Protein AF-A0A7R9H2X3-F1 (afdb_monomer_lite)

Structure (mmCIF, N/CA/C/O backbone):
data_AF-A0A7R9H2X3-F1
#
_entry.id   AF-A0A7R9H2X3-F1
#
loop_
_atom_site.group_PDB
_atom_site.id
_atom_site.type_symbol
_atom_site.label_atom_id
_atom_site.label_alt_id
_atom_site.label_comp_id
_atom_site.label_asym_id
_atom_site.label_entity_id
_atom_site.label_seq_id
_atom_site.pdbx_PDB_ins_code
_atom_site.Cartn_x
_atom_site.Cartn_y
_atom_site.Cartn_z
_atom_site.occupancy
_atom_site.B_iso_or_equiv
_atom_site.auth_seq_id
_atom_site.auth_comp_id
_atom_site.auth_asym_id
_atom_site.auth_atom_id
_atom_site.pdbx_PDB_model_num
ATOM 1 N N . MET A 1 1 ? 39.239 -60.071 -27.244 1.00 38.41 1 MET A N 1
ATOM 2 C CA . MET A 1 1 ? 38.386 -59.572 -26.144 1.00 38.41 1 MET A CA 1
ATOM 3 C C . MET A 1 1 ? 38.189 -58.058 -26.310 1.00 38.41 1 MET A C 1
ATOM 5 O O . MET A 1 1 ? 38.715 -57.279 -25.536 1.00 38.41 1 MET A O 1
ATOM 9 N N . PHE A 1 2 ? 37.482 -57.627 -27.362 1.00 33.75 2 PHE A N 1
ATOM 10 C CA . PHE A 1 2 ? 37.125 -56.217 -27.580 1.00 33.75 2 PHE A CA 1
ATOM 11 C C . PHE A 1 2 ? 35.650 -56.048 -27.208 1.00 33.75 2 PHE A C 1
ATOM 13 O O . PHE A 1 2 ? 34.769 -56.356 -28.008 1.00 33.75 2 PHE A O 1
ATOM 20 N N . ARG A 1 3 ? 35.361 -55.607 -25.979 1.00 33.88 3 ARG A N 1
ATOM 21 C CA . ARG A 1 3 ? 34.022 -55.107 -25.641 1.00 33.88 3 ARG A CA 1
ATOM 22 C C . ARG A 1 3 ? 33.906 -53.695 -26.213 1.00 33.88 3 ARG A C 1
ATOM 24 O O . ARG A 1 3 ? 34.457 -52.755 -25.651 1.00 33.88 3 ARG A O 1
ATOM 31 N N . ARG A 1 4 ? 33.202 -53.550 -27.341 1.00 38.19 4 ARG A N 1
ATOM 32 C CA . ARG A 1 4 ? 32.637 -52.259 -27.753 1.00 38.19 4 ARG A CA 1
ATOM 33 C C . ARG A 1 4 ? 31.629 -51.849 -26.681 1.00 38.19 4 ARG A C 1
ATOM 35 O O . ARG A 1 4 ? 30.617 -52.521 -26.511 1.00 38.19 4 ARG A O 1
ATOM 42 N N . SER A 1 5 ? 31.936 -50.781 -25.951 1.00 42.75 5 SER A N 1
ATOM 43 C CA . SER A 1 5 ? 30.965 -50.093 -25.106 1.00 42.75 5 SER A CA 1
ATOM 44 C C . SER A 1 5 ? 29.944 -49.428 -26.027 1.00 42.75 5 SER A C 1
ATOM 46 O O . SER A 1 5 ? 30.249 -48.443 -26.697 1.00 42.75 5 SER A O 1
ATOM 48 N N . THR A 1 6 ? 28.763 -50.024 -26.153 1.00 42.91 6 THR A N 1
ATOM 49 C CA . THR A 1 6 ? 27.615 -49.409 -26.818 1.00 42.91 6 THR A CA 1
ATOM 50 C C . THR A 1 6 ? 26.963 -48.465 -25.815 1.00 42.91 6 THR A C 1
ATOM 52 O O . THR A 1 6 ? 26.127 -48.899 -25.023 1.00 42.91 6 THR A O 1
ATOM 55 N N . ALA A 1 7 ? 27.365 -47.191 -25.815 1.00 47.94 7 ALA A N 1
ATOM 56 C CA . ALA A 1 7 ? 26.551 -46.146 -25.201 1.00 47.94 7 ALA A CA 1
ATOM 57 C C . ALA A 1 7 ? 25.166 -46.200 -25.861 1.00 47.94 7 ALA A C 1
ATOM 59 O O . ALA A 1 7 ? 25.064 -46.195 -27.092 1.00 47.94 7 ALA A O 1
ATOM 60 N N . SER A 1 8 ? 24.118 -46.367 -25.056 1.00 48.06 8 SER A N 1
ATOM 61 C CA . SER A 1 8 ? 22.762 -46.534 -25.564 1.00 48.06 8 SER A CA 1
ATOM 62 C C . SER A 1 8 ? 22.335 -45.259 -26.307 1.00 48.06 8 SER A C 1
ATOM 64 O O . SER A 1 8 ? 22.647 -44.143 -25.889 1.00 48.06 8 SER A O 1
ATOM 66 N N . SER A 1 9 ? 21.632 -45.397 -27.436 1.00 51.84 9 SER A N 1
ATOM 67 C CA . SER A 1 9 ? 21.166 -44.245 -28.229 1.00 51.84 9 SER A CA 1
ATOM 68 C C . SER A 1 9 ? 20.249 -43.305 -27.431 1.00 51.84 9 SER A C 1
ATOM 70 O O . SER A 1 9 ? 20.112 -42.139 -27.792 1.00 51.84 9 SER A O 1
ATOM 72 N N . SER A 1 10 ? 19.635 -43.796 -26.350 1.00 49.88 10 SER A N 1
ATOM 73 C CA . SER A 1 10 ? 18.878 -43.002 -25.383 1.00 49.88 10 SER A CA 1
ATOM 74 C C . SER A 1 10 ? 19.779 -42.064 -24.579 1.00 49.88 10 SER A C 1
ATOM 76 O O . SER A 1 10 ? 19.492 -40.873 -24.543 1.00 49.88 10 SER A O 1
ATOM 78 N N . ASP A 1 11 ? 20.898 -42.538 -24.023 1.00 44.28 11 ASP A N 1
ATOM 79 C CA . ASP A 1 11 ? 21.790 -41.724 -23.172 1.00 44.28 11 ASP A CA 1
ATOM 80 C C . ASP A 1 11 ? 22.452 -40.574 -23.950 1.00 44.28 11 ASP A C 1
ATOM 82 O O . ASP A 1 11 ? 22.591 -39.458 -23.450 1.00 44.28 11 ASP A O 1
ATOM 86 N N . MET A 1 12 ? 22.793 -40.818 -25.219 1.00 48.12 12 MET A N 1
ATOM 87 C CA . MET A 1 12 ? 23.303 -39.786 -26.130 1.00 48.12 12 MET A CA 1
ATOM 88 C C . MET A 1 12 ? 22.240 -38.733 -26.475 1.00 48.12 12 MET A C 1
ATOM 90 O O . MET A 1 12 ? 22.562 -37.550 -26.564 1.00 48.12 12 MET A O 1
ATOM 94 N N . ASN A 1 13 ? 20.973 -39.133 -26.626 1.00 49.12 13 ASN A N 1
ATOM 95 C CA . ASN A 1 13 ? 19.867 -38.207 -26.884 1.00 49.12 13 ASN A CA 1
ATOM 96 C C . ASN A 1 13 ? 19.500 -37.374 -25.644 1.00 49.12 13 ASN A C 1
ATOM 98 O O . ASN A 1 13 ? 19.186 -36.193 -25.787 1.00 49.12 13 ASN A O 1
ATOM 102 N N . TYR A 1 14 ? 19.592 -37.942 -24.435 1.00 48.00 14 TYR A N 1
ATOM 103 C CA . TYR A 1 14 ? 19.447 -37.185 -23.186 1.00 48.00 14 TYR A CA 1
ATOM 104 C C . TYR A 1 14 ? 20.560 -36.138 -23.038 1.00 48.00 14 TYR A C 1
ATOM 106 O O . TYR A 1 14 ? 20.264 -34.966 -22.815 1.00 48.00 14 TYR A O 1
ATOM 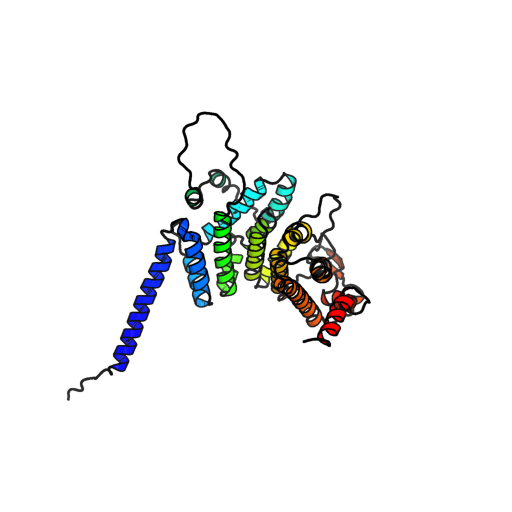114 N N . SER A 1 15 ? 21.818 -36.516 -23.283 1.00 57.81 15 SER A N 1
ATOM 115 C CA . SER A 1 15 ? 22.961 -35.595 -23.212 1.00 57.81 15 SER A CA 1
ATOM 116 C C . SER A 1 15 ? 22.921 -34.497 -24.288 1.00 57.81 15 SER A C 1
ATOM 118 O O . SER A 1 15 ? 23.205 -33.335 -24.003 1.00 57.81 15 SER A O 1
ATOM 120 N N . LEU A 1 16 ? 22.510 -34.815 -25.522 1.00 57.81 16 LEU A N 1
ATOM 121 C CA . LEU A 1 16 ? 22.345 -33.816 -26.586 1.00 57.81 16 LEU A CA 1
ATOM 122 C C . LEU A 1 16 ? 21.212 -32.830 -26.292 1.00 57.81 16 LEU A C 1
ATOM 124 O O . LEU A 1 16 ? 21.373 -31.635 -26.551 1.00 57.81 16 LEU A O 1
ATOM 128 N N . ASN A 1 17 ? 20.099 -33.302 -25.725 1.00 58.22 17 ASN A N 1
ATOM 129 C CA . ASN A 1 17 ? 19.012 -32.432 -25.286 1.00 58.22 17 ASN A CA 1
ATOM 130 C C . ASN A 1 17 ? 19.457 -31.517 -24.143 1.00 58.22 17 ASN A C 1
ATOM 132 O O . ASN A 1 17 ? 19.181 -30.323 -24.201 1.00 58.22 17 ASN A O 1
ATOM 136 N N . GLU A 1 18 ? 20.203 -32.016 -23.156 1.00 60.91 18 GLU A N 1
ATOM 137 C CA . GLU A 1 18 ? 20.775 -31.176 -22.096 1.00 60.91 18 GLU A CA 1
ATOM 138 C C . GLU A 1 18 ? 21.735 -30.117 -22.654 1.00 60.91 18 GLU A C 1
ATOM 140 O O . GLU A 1 18 ? 21.635 -28.941 -22.306 1.00 60.91 18 GLU A O 1
ATOM 145 N N . VAL A 1 19 ? 22.621 -30.489 -23.583 1.00 64.19 19 VAL A N 1
ATOM 146 C CA . VAL A 1 19 ? 23.554 -29.549 -24.226 1.00 64.19 19 VAL A CA 1
ATOM 147 C C . VAL A 1 19 ? 22.817 -28.510 -25.078 1.00 64.19 19 VAL A C 1
ATOM 149 O O . VAL A 1 19 ? 23.203 -27.339 -25.089 1.00 64.19 19 VAL A O 1
ATOM 152 N N . PHE A 1 20 ? 21.757 -28.900 -25.789 1.00 64.00 20 PHE A N 1
ATOM 153 C CA . PHE A 1 20 ? 20.934 -27.971 -26.566 1.00 64.00 20 PHE A CA 1
ATOM 154 C C . PHE A 1 20 ? 20.164 -27.007 -25.657 1.00 64.00 20 PHE A C 1
ATOM 156 O O . PHE A 1 20 ? 20.178 -25.802 -25.904 1.00 64.00 20 PHE A O 1
ATOM 163 N N . GLN A 1 21 ? 19.576 -27.512 -24.569 1.00 59.53 21 GLN A N 1
ATOM 164 C CA . GLN A 1 21 ? 18.906 -26.700 -23.551 1.00 59.53 21 GLN A CA 1
ATOM 165 C C . GLN A 1 21 ? 19.874 -25.707 -22.900 1.00 59.53 21 GLN A C 1
ATOM 167 O O . GLN A 1 21 ? 19.568 -24.523 -22.790 1.00 59.53 21 GLN A O 1
ATOM 172 N N . LEU A 1 22 ? 21.091 -26.139 -22.560 1.00 66.94 22 LEU A N 1
ATOM 173 C CA . LEU A 1 22 ? 22.140 -25.261 -22.037 1.00 66.94 22 LEU A CA 1
ATOM 174 C C . LEU A 1 22 ? 22.525 -24.163 -23.039 1.00 66.94 22 LEU A C 1
ATOM 176 O O . LEU A 1 22 ? 22.619 -22.994 -22.666 1.00 66.94 22 LEU A O 1
ATOM 180 N N . LYS A 1 23 ? 22.708 -24.504 -24.322 1.00 67.50 23 LYS A N 1
ATOM 181 C CA . LYS A 1 23 ? 23.017 -23.517 -25.370 1.00 67.50 23 LYS A CA 1
ATOM 182 C C . LYS A 1 23 ? 21.875 -22.522 -25.573 1.00 67.50 23 LYS A C 1
ATOM 184 O O . LYS A 1 23 ? 22.141 -21.327 -25.682 1.00 67.50 23 LYS A O 1
ATOM 189 N N . LEU A 1 24 ? 20.628 -22.989 -25.587 1.00 69.12 24 LEU A N 1
ATOM 190 C CA . LEU A 1 24 ? 19.448 -22.137 -25.721 1.00 69.12 24 LEU A CA 1
ATOM 191 C C . LEU A 1 24 ? 19.313 -21.185 -24.525 1.00 69.12 24 LEU A C 1
ATOM 193 O O . LEU A 1 24 ? 19.119 -19.990 -24.726 1.00 69.12 24 LEU A O 1
ATOM 197 N N . ASN A 1 25 ? 19.523 -21.679 -23.303 1.00 72.94 25 ASN A N 1
ATOM 198 C CA . ASN A 1 25 ? 19.504 -20.867 -22.084 1.00 72.94 25 ASN A CA 1
ATOM 199 C C . ASN A 1 25 ? 20.564 -19.759 -22.114 1.00 72.94 25 ASN A C 1
ATOM 201 O O . ASN A 1 25 ? 20.275 -18.615 -21.768 1.00 72.94 25 ASN A O 1
ATOM 205 N N . VAL A 1 26 ? 21.777 -20.061 -22.591 1.00 75.94 26 VAL A N 1
ATOM 206 C CA . VAL A 1 26 ? 22.847 -19.061 -22.742 1.00 75.94 26 VAL A CA 1
ATOM 207 C C . VAL A 1 26 ? 22.497 -18.017 -23.807 1.00 75.94 26 VAL A C 1
ATOM 209 O O . VAL A 1 26 ? 22.773 -16.834 -23.612 1.00 75.94 26 VAL A O 1
ATOM 212 N N . VAL A 1 27 ? 21.891 -18.423 -24.926 1.00 78.31 27 VAL A N 1
ATOM 213 C CA . VAL A 1 27 ? 21.468 -17.495 -25.990 1.00 78.31 27 VAL A CA 1
ATOM 214 C C . VAL A 1 27 ? 20.327 -16.595 -25.517 1.00 78.31 27 VAL A C 1
ATOM 216 O O . VAL A 1 27 ? 20.389 -15.388 -25.733 1.00 78.31 27 VAL A O 1
ATOM 219 N N . LEU A 1 28 ? 19.327 -17.148 -24.826 1.00 78.44 28 LEU A N 1
ATOM 220 C CA . LEU A 1 28 ? 18.211 -16.386 -24.261 1.00 78.44 28 LEU A CA 1
ATOM 221 C C . LEU A 1 28 ? 18.688 -15.400 -23.191 1.00 78.44 28 LEU A C 1
ATOM 223 O O . LEU A 1 28 ? 18.306 -14.233 -23.221 1.00 78.44 28 LEU A O 1
ATOM 227 N N . PHE A 1 29 ? 19.578 -15.831 -22.296 1.00 78.19 29 PHE A N 1
ATOM 228 C CA . PHE A 1 29 ? 20.176 -14.951 -21.294 1.00 78.19 29 PHE A CA 1
ATOM 229 C C . PHE A 1 29 ? 20.947 -13.794 -21.944 1.00 78.19 29 PHE A C 1
ATOM 231 O O . PHE A 1 29 ? 20.771 -12.635 -21.567 1.00 78.19 29 PHE A O 1
ATOM 238 N N . LYS A 1 30 ? 21.758 -14.090 -22.970 1.00 78.75 30 LYS A N 1
ATOM 239 C CA . LYS A 1 30 ? 22.460 -13.059 -23.748 1.00 78.75 30 LYS A CA 1
ATOM 240 C C . LYS A 1 30 ? 21.489 -12.113 -24.442 1.00 78.75 30 LYS A C 1
ATOM 242 O O . LYS A 1 30 ? 21.723 -10.915 -24.405 1.00 78.75 30 LYS A O 1
ATOM 247 N N . PHE A 1 31 ? 20.408 -12.623 -25.030 1.00 83.50 31 PHE A N 1
ATOM 248 C CA . PHE A 1 31 ? 19.390 -11.792 -25.669 1.00 83.50 31 PHE A CA 1
ATOM 249 C C . PHE A 1 31 ? 18.764 -10.806 -24.679 1.00 83.50 31 PHE A C 1
ATOM 251 O O . PHE A 1 31 ? 18.744 -9.613 -24.961 1.00 83.50 31 PHE A O 1
ATOM 258 N N . VAL A 1 32 ? 18.315 -11.277 -23.508 1.00 81.75 32 VAL A N 1
ATOM 259 C CA . VAL A 1 32 ? 17.708 -10.408 -22.485 1.00 81.75 32 VAL A CA 1
ATOM 260 C C . VAL A 1 32 ? 18.702 -9.341 -22.024 1.00 81.75 32 VAL A C 1
ATOM 262 O O . VAL A 1 32 ? 18.362 -8.161 -22.003 1.00 81.75 32 VAL A O 1
ATOM 265 N N . ARG A 1 33 ? 19.950 -9.728 -21.736 1.00 79.31 33 ARG A N 1
ATOM 266 C CA . ARG A 1 33 ? 20.993 -8.788 -21.310 1.00 79.31 33 ARG A CA 1
ATOM 267 C C . ARG A 1 33 ? 21.339 -7.760 -22.394 1.00 79.31 33 ARG A C 1
ATOM 269 O O . ARG A 1 33 ? 21.332 -6.566 -22.118 1.00 79.31 33 ARG A O 1
ATOM 276 N N . MET A 1 34 ? 21.585 -8.202 -23.628 1.00 76.62 34 MET A N 1
ATOM 277 C CA . MET A 1 34 ? 21.930 -7.319 -24.752 1.00 76.62 34 MET A CA 1
ATOM 278 C C . MET A 1 34 ? 20.778 -6.378 -25.123 1.00 76.62 34 MET A C 1
ATOM 280 O O . MET A 1 34 ? 21.018 -5.220 -25.459 1.00 76.62 34 MET A O 1
ATOM 284 N N . ALA A 1 35 ? 19.529 -6.845 -25.030 1.00 76.19 35 ALA A N 1
ATOM 285 C CA . ALA A 1 35 ? 18.354 -6.004 -25.245 1.00 76.19 35 ALA A CA 1
ATOM 286 C C . ALA A 1 35 ? 18.254 -4.874 -24.205 1.00 76.19 35 ALA A C 1
ATOM 288 O O . ALA A 1 35 ? 17.795 -3.785 -24.540 1.00 76.19 35 ALA A O 1
ATOM 289 N N . GLY A 1 36 ? 18.716 -5.104 -22.970 1.00 71.75 36 GLY A N 1
ATOM 290 C CA . GLY A 1 36 ? 18.810 -4.071 -21.935 1.00 71.75 36 GLY A CA 1
ATOM 291 C C . GLY A 1 36 ? 19.969 -3.084 -22.132 1.00 71.75 36 GLY A C 1
ATOM 292 O O . GLY A 1 36 ? 19.865 -1.937 -21.703 1.00 71.75 36 GLY A O 1
ATOM 293 N N . GLU A 1 37 ? 21.060 -3.497 -22.785 1.00 70.75 37 GLU A N 1
ATOM 294 C CA . GLU A 1 37 ? 22.240 -2.652 -23.029 1.00 70.75 37 GLU A CA 1
ATOM 295 C C . GLU A 1 37 ? 22.020 -1.630 -24.156 1.00 70.75 37 GLU A C 1
ATOM 297 O O . GLU A 1 37 ? 22.533 -0.519 -24.072 1.00 70.75 37 GLU A O 1
ATOM 302 N N . MET A 1 38 ? 21.237 -1.952 -25.189 1.00 67.56 38 MET A N 1
ATOM 303 C CA . MET A 1 38 ? 20.916 -1.031 -26.290 1.00 67.56 38 MET A CA 1
ATOM 304 C C . MET A 1 38 ? 19.407 -0.911 -26.467 1.00 67.56 38 MET A C 1
ATOM 306 O O . MET A 1 38 ? 18.847 -1.429 -27.430 1.00 67.56 38 MET A O 1
ATOM 310 N N . LEU A 1 39 ? 18.751 -0.246 -25.514 1.00 72.31 39 LEU A N 1
ATOM 311 C CA . LEU A 1 39 ? 17.297 -0.150 -25.449 1.00 72.31 39 LEU A CA 1
ATOM 312 C C . LEU A 1 39 ? 16.798 1.188 -26.026 1.00 72.31 39 LEU A C 1
ATOM 314 O O . LEU A 1 39 ? 16.957 2.227 -25.382 1.00 72.31 39 LEU A O 1
ATOM 318 N N . PRO A 1 40 ? 16.165 1.198 -27.216 1.00 75.06 40 PRO A N 1
ATOM 319 C CA . PRO A 1 40 ? 15.463 2.370 -27.706 1.00 75.06 40 PRO A CA 1
ATOM 320 C C . PRO A 1 40 ? 14.331 2.773 -26.752 1.00 75.06 40 PRO A C 1
ATOM 322 O O . PRO A 1 40 ? 13.703 1.903 -26.137 1.00 75.06 40 PRO A O 1
ATOM 325 N N . PRO A 1 41 ? 13.962 4.059 -26.695 1.00 71.00 41 PRO A N 1
ATOM 326 C CA . PRO A 1 41 ? 12.983 4.559 -25.722 1.00 71.00 41 PRO A CA 1
ATOM 327 C C . PRO A 1 41 ? 11.587 3.965 -25.951 1.00 71.00 41 PRO A C 1
ATOM 329 O O . PRO A 1 41 ? 10.819 3.735 -25.018 1.00 71.00 41 PRO A O 1
ATOM 332 N N . THR A 1 42 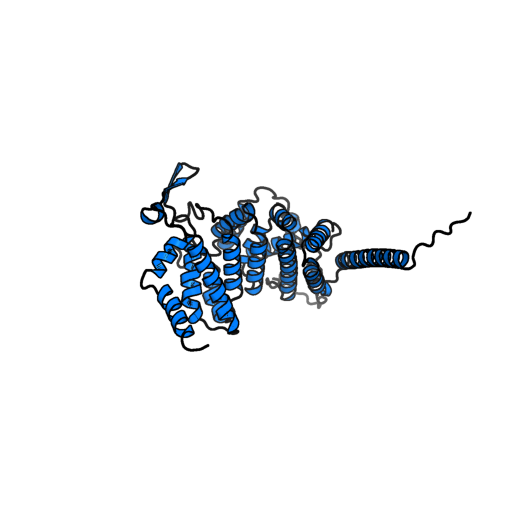? 11.281 3.637 -27.207 1.00 78.50 42 THR A N 1
ATOM 333 C CA . THR A 1 42 ? 10.046 2.966 -27.630 1.00 78.50 42 THR A CA 1
ATOM 334 C C . THR A 1 42 ? 9.940 1.521 -27.140 1.00 78.50 42 THR A C 1
ATOM 336 O O . THR A 1 42 ? 8.831 1.009 -26.990 1.00 78.50 42 THR A O 1
ATOM 339 N N . LEU A 1 43 ? 11.069 0.859 -26.868 1.00 84.62 43 LEU A N 1
ATOM 340 C CA . LEU A 1 43 ? 11.119 -0.530 -26.406 1.00 84.62 43 LEU A CA 1
ATOM 341 C C . LEU A 1 43 ? 11.237 -0.652 -24.887 1.00 84.62 43 LEU A C 1
ATOM 343 O O . LEU A 1 43 ? 11.107 -1.759 -24.369 1.00 84.62 43 LEU A O 1
ATOM 347 N N . PHE A 1 44 ? 11.395 0.458 -24.163 1.00 83.81 44 PHE A N 1
ATOM 348 C CA . PHE A 1 44 ? 11.567 0.438 -22.713 1.00 83.81 44 PHE A CA 1
ATOM 349 C C . PHE A 1 44 ? 10.409 -0.232 -21.969 1.00 83.81 44 PHE A C 1
ATOM 351 O O . PHE A 1 44 ? 10.604 -1.207 -21.243 1.00 83.81 44 PHE A O 1
ATOM 358 N N . VAL A 1 45 ? 9.184 0.255 -22.180 1.00 86.56 45 VAL A N 1
ATOM 359 C CA . VAL A 1 45 ? 7.992 -0.290 -21.515 1.00 86.56 45 VAL A CA 1
ATOM 360 C C . VAL A 1 45 ? 7.759 -1.763 -21.898 1.00 86.56 45 VAL A C 1
ATOM 362 O O . VAL A 1 45 ? 7.560 -2.573 -20.988 1.00 86.56 45 VAL A O 1
ATOM 365 N N . PRO A 1 46 ? 7.807 -2.162 -23.188 1.00 88.50 46 PRO A N 1
ATOM 366 C CA . PRO A 1 46 ? 7.741 -3.573 -23.574 1.00 88.50 46 PRO A CA 1
ATOM 367 C C . PRO A 1 46 ? 8.817 -4.448 -22.921 1.00 88.50 46 PRO A C 1
ATOM 369 O O . PRO A 1 46 ? 8.499 -5.529 -22.427 1.00 88.50 46 PRO A O 1
ATOM 372 N N . TYR A 1 47 ? 10.065 -3.976 -22.869 1.00 89.50 47 TYR A N 1
ATOM 373 C CA . TYR A 1 47 ? 11.178 -4.710 -22.270 1.00 89.50 47 TYR A CA 1
ATOM 374 C C . TYR A 1 47 ? 10.969 -4.936 -20.770 1.00 89.50 47 TYR A C 1
ATOM 376 O O . TYR A 1 47 ? 11.113 -6.060 -20.293 1.00 89.50 47 TYR A O 1
ATOM 384 N N . LEU A 1 48 ? 10.548 -3.913 -20.021 1.00 89.56 48 LEU A N 1
ATOM 385 C CA . LEU A 1 48 ? 10.260 -4.065 -18.593 1.00 89.56 48 LEU A CA 1
ATOM 386 C C . LEU A 1 48 ? 9.047 -4.958 -18.325 1.00 89.56 48 LEU A C 1
ATOM 388 O O . LEU A 1 48 ? 9.064 -5.745 -17.382 1.00 89.56 48 LEU A O 1
ATOM 392 N N . LYS A 1 49 ? 8.009 -4.903 -19.168 1.00 91.38 49 LYS A N 1
ATOM 393 C CA . LYS A 1 49 ? 6.874 -5.837 -19.079 1.00 91.38 49 LYS A CA 1
ATOM 394 C C . LYS A 1 49 ? 7.310 -7.282 -19.329 1.00 91.38 49 LYS A C 1
ATOM 396 O O . LYS A 1 49 ? 6.886 -8.172 -18.593 1.00 91.38 49 LYS A O 1
ATOM 401 N N . MET A 1 50 ? 8.183 -7.508 -20.313 1.00 93.00 50 MET A N 1
ATOM 402 C CA . MET A 1 50 ? 8.802 -8.813 -20.551 1.00 93.00 50 MET A CA 1
ATOM 403 C C . MET A 1 50 ? 9.612 -9.254 -19.325 1.00 93.00 50 MET A C 1
ATOM 405 O O . MET A 1 50 ? 9.369 -10.340 -18.806 1.00 93.00 50 MET A O 1
ATOM 409 N N . LEU A 1 51 ? 10.505 -8.406 -18.805 1.00 90.75 51 LEU A N 1
ATOM 410 C CA . LEU A 1 51 ? 11.327 -8.722 -17.635 1.00 90.75 51 LEU A CA 1
ATOM 411 C C . LEU A 1 51 ? 10.473 -9.060 -16.405 1.00 90.75 51 LEU A C 1
ATOM 413 O O . LEU A 1 51 ? 10.731 -10.055 -15.733 1.00 90.75 51 LEU A O 1
ATOM 417 N N . ARG A 1 52 ? 9.411 -8.286 -16.158 1.00 93.38 52 ARG A N 1
ATOM 418 C CA . ARG A 1 52 ? 8.423 -8.563 -15.109 1.00 93.38 52 ARG A CA 1
ATOM 419 C C . ARG A 1 52 ? 7.799 -9.948 -15.280 1.00 93.38 52 ARG A C 1
ATOM 421 O O . ARG A 1 52 ? 7.704 -10.686 -14.309 1.00 93.38 52 ARG A O 1
ATOM 428 N N . SER A 1 53 ? 7.379 -10.304 -16.495 1.00 92.38 53 SER A N 1
ATOM 429 C CA . SER A 1 53 ? 6.770 -11.616 -16.761 1.00 92.38 53 SER A CA 1
ATOM 430 C C . SER A 1 53 ? 7.746 -12.779 -16.568 1.00 92.38 53 SER A C 1
ATOM 432 O O . SER A 1 53 ? 7.339 -13.842 -16.118 1.00 92.38 53 SER A O 1
ATOM 434 N N . LEU A 1 54 ? 9.037 -12.567 -16.849 1.00 90.25 54 LEU A N 1
ATOM 435 C CA . LEU A 1 54 ? 10.081 -13.566 -16.625 1.00 90.25 54 LEU A CA 1
ATOM 436 C C . LEU A 1 54 ? 10.406 -13.734 -15.135 1.00 90.25 54 LEU A C 1
ATOM 438 O O . LEU A 1 54 ? 10.771 -14.827 -14.717 1.00 90.25 54 LEU A O 1
ATOM 442 N N . ALA A 1 55 ? 10.241 -12.685 -14.327 1.00 91.69 55 ALA A N 1
ATOM 443 C CA . ALA A 1 55 ? 10.509 -12.675 -12.888 1.00 91.69 55 ALA A CA 1
ATOM 444 C C . ALA A 1 55 ? 9.399 -13.325 -12.027 1.00 91.69 55 ALA A C 1
ATOM 446 O O . ALA A 1 55 ? 9.323 -13.065 -10.830 1.00 91.69 55 ALA A O 1
ATOM 447 N N . SER A 1 56 ? 8.533 -14.168 -12.601 1.00 90.44 56 SER A N 1
ATOM 448 C CA . SER A 1 56 ? 7.363 -14.756 -11.927 1.00 90.44 56 SER A CA 1
ATOM 449 C C . SER A 1 56 ? 7.659 -16.013 -11.087 1.00 90.44 56 SER A C 1
ATOM 451 O O . SER A 1 56 ? 6.781 -16.854 -10.894 1.00 90.44 56 SER A O 1
ATOM 453 N N . SER A 1 57 ? 8.899 -16.204 -10.643 1.00 91.94 57 SER A N 1
ATOM 454 C CA . SER A 1 57 ? 9.306 -17.301 -9.756 1.00 91.94 57 SER A CA 1
ATOM 455 C C . SER A 1 57 ? 10.491 -16.861 -8.894 1.00 91.94 57 SER A C 1
ATOM 457 O O . SER A 1 57 ? 11.246 -16.005 -9.354 1.00 91.94 57 SER A O 1
ATOM 459 N N . PRO A 1 58 ? 10.714 -17.451 -7.702 1.00 91.75 58 PRO A N 1
ATOM 460 C CA . PRO A 1 58 ? 11.781 -17.015 -6.795 1.00 91.75 58 PRO A CA 1
ATOM 461 C C . PRO A 1 58 ? 13.189 -17.030 -7.402 1.00 91.75 58 PRO A C 1
ATOM 463 O O . PRO A 1 58 ? 13.993 -16.129 -7.175 1.00 91.75 58 PRO A O 1
ATOM 466 N N . GLN A 1 59 ? 13.514 -18.039 -8.214 1.00 89.75 59 GLN A N 1
ATOM 467 C CA . GLN A 1 59 ? 14.817 -18.099 -8.877 1.00 89.75 59 GLN A CA 1
ATOM 468 C C . GLN A 1 59 ? 14.915 -17.056 -9.995 1.00 89.75 59 GLN A C 1
ATOM 470 O O . GLN A 1 59 ? 15.933 -16.375 -10.118 1.00 89.75 59 GLN A O 1
ATOM 475 N N . CYS A 1 60 ? 13.867 -16.897 -10.806 1.00 89.12 60 CYS A N 1
ATOM 476 C CA . CYS A 1 60 ? 13.891 -15.954 -11.919 1.00 89.12 60 CYS A CA 1
ATOM 477 C C . CYS A 1 60 ? 13.892 -14.493 -11.453 1.00 89.12 60 CYS A C 1
ATOM 479 O O . CYS A 1 60 ? 14.585 -13.667 -12.047 1.00 89.12 60 CYS A O 1
ATOM 481 N N . SER A 1 61 ? 13.176 -14.164 -10.379 1.00 90.75 61 SER A N 1
ATOM 482 C CA . SER A 1 61 ? 13.209 -12.839 -9.751 1.00 90.75 61 SER A CA 1
ATOM 483 C C . SER A 1 61 ? 14.582 -12.524 -9.158 1.00 90.75 61 SER A C 1
ATOM 485 O O . SER A 1 61 ? 15.079 -11.419 -9.369 1.00 90.75 61 SER A O 1
ATOM 487 N N . ARG A 1 62 ? 15.253 -13.495 -8.518 1.00 91.31 62 ARG A N 1
ATOM 488 C CA . ARG A 1 62 ? 16.657 -13.369 -8.076 1.00 91.31 62 ARG A CA 1
ATOM 489 C C . ARG A 1 62 ? 17.590 -13.046 -9.245 1.00 91.31 62 ARG A C 1
ATOM 491 O O . ARG A 1 62 ? 18.428 -12.151 -9.132 1.00 91.31 62 ARG A O 1
ATOM 498 N N . TYR A 1 63 ? 17.438 -13.735 -10.378 1.00 89.06 63 TYR A N 1
ATOM 499 C CA . TYR A 1 63 ? 18.220 -13.447 -11.585 1.00 89.06 63 TYR A CA 1
ATOM 500 C C . TYR A 1 63 ? 17.911 -12.064 -12.162 1.00 89.06 63 TYR A C 1
ATOM 502 O O . TYR A 1 63 ? 18.844 -11.338 -12.497 1.00 89.06 63 TYR A O 1
ATOM 510 N N . ALA A 1 64 ? 16.638 -11.668 -12.240 1.00 90.31 64 ALA A N 1
ATOM 511 C CA . ALA A 1 64 ? 16.243 -10.337 -12.698 1.00 90.31 64 ALA A CA 1
ATOM 512 C C . ALA A 1 64 ? 16.809 -9.232 -11.787 1.00 90.31 64 ALA A C 1
ATOM 514 O O . ALA A 1 64 ? 17.338 -8.237 -12.282 1.00 90.31 64 ALA A O 1
ATOM 515 N N . PHE A 1 65 ? 16.768 -9.435 -10.466 1.00 91.50 65 PHE A N 1
ATOM 516 C CA . PHE A 1 65 ? 17.366 -8.532 -9.486 1.00 91.50 65 PHE A CA 1
ATOM 517 C C . PHE A 1 65 ? 18.875 -8.388 -9.691 1.00 91.50 65 PHE A C 1
ATOM 519 O O . PHE A 1 65 ? 19.365 -7.264 -9.801 1.00 91.50 65 PHE A O 1
ATOM 526 N N . ASN A 1 66 ? 19.601 -9.507 -9.783 1.00 89.75 66 ASN A N 1
ATOM 527 C CA . ASN A 1 66 ? 21.053 -9.504 -9.974 1.00 89.75 66 ASN A CA 1
ATOM 528 C C . ASN A 1 66 ? 21.443 -8.887 -11.317 1.00 89.75 66 ASN A C 1
ATOM 530 O O . ASN A 1 66 ? 22.369 -8.087 -11.367 1.00 89.75 66 ASN A O 1
ATOM 534 N N . MET A 1 67 ? 20.700 -9.179 -12.385 1.00 86.19 67 MET A N 1
ATOM 535 C CA . MET A 1 67 ? 20.933 -8.588 -13.701 1.00 86.19 67 MET A CA 1
ATOM 536 C C . MET A 1 67 ? 20.838 -7.059 -13.654 1.00 86.19 67 MET A C 1
ATOM 538 O O . MET A 1 67 ? 21.717 -6.381 -14.172 1.00 86.19 67 MET A O 1
ATOM 542 N N . LEU A 1 68 ? 19.812 -6.509 -12.998 1.00 86.56 68 LEU A N 1
ATOM 543 C CA . LEU A 1 68 ? 19.640 -5.060 -12.833 1.00 86.56 68 LEU A CA 1
ATOM 544 C C . LEU A 1 68 ? 20.634 -4.434 -11.842 1.00 86.56 68 LEU A C 1
ATOM 546 O O . LEU A 1 68 ? 20.862 -3.227 -11.890 1.00 86.56 68 LEU A O 1
ATOM 550 N N . LYS A 1 69 ? 21.223 -5.231 -10.946 1.00 85.38 69 LYS A N 1
ATOM 551 C CA . LYS A 1 69 ? 22.253 -4.795 -9.993 1.00 85.38 69 LYS A CA 1
ATOM 552 C C . LYS A 1 69 ? 23.656 -4.783 -10.611 1.00 85.38 69 LYS A C 1
ATOM 554 O O . LYS A 1 69 ? 24.430 -3.872 -10.348 1.00 85.38 69 LYS A O 1
ATOM 559 N N . GLU A 1 70 ? 23.989 -5.787 -11.417 1.00 76.19 70 GLU A N 1
ATOM 560 C CA . GLU A 1 70 ? 25.307 -5.963 -12.048 1.00 76.19 70 GLU A CA 1
ATOM 561 C C . GLU A 1 70 ? 25.480 -5.143 -13.333 1.00 76.19 70 GLU A C 1
ATOM 563 O O . GLU A 1 70 ? 26.597 -5.014 -13.837 1.00 76.19 70 GLU A O 1
ATOM 568 N N . ASN A 1 71 ? 24.399 -4.583 -13.883 1.00 65.38 71 ASN A N 1
ATOM 569 C CA . ASN A 1 71 ? 24.439 -3.775 -15.098 1.00 65.38 71 ASN A CA 1
ATOM 570 C C . ASN A 1 71 ? 25.054 -2.387 -14.827 1.00 65.38 71 ASN A C 1
ATOM 572 O O . ASN A 1 71 ? 24.354 -1.383 -14.723 1.00 65.38 71 ASN A O 1
ATOM 576 N N . SER A 1 72 ? 26.383 -2.335 -14.694 1.00 57.91 72 SER A N 1
ATOM 577 C CA . SER A 1 72 ? 27.159 -1.092 -14.538 1.00 57.91 72 SER A CA 1
ATOM 578 C C . SER A 1 72 ? 27.265 -0.284 -15.839 1.00 57.91 72 SER A C 1
ATOM 580 O O . SER A 1 72 ? 27.714 0.859 -15.823 1.00 57.91 72 SER A O 1
ATOM 582 N N . SER A 1 73 ? 26.871 -0.861 -16.978 1.00 55.47 73 SER A N 1
ATOM 583 C CA . SER A 1 73 ? 26.792 -0.181 -18.271 1.00 55.47 73 SER A CA 1
ATOM 584 C C . SER A 1 73 ? 25.545 0.705 -18.336 1.00 55.47 73 SER A C 1
ATOM 586 O O . SER A 1 73 ? 24.516 0.255 -18.819 1.00 55.47 73 SER A O 1
ATOM 588 N N . ASN A 1 74 ? 25.659 1.930 -17.804 1.00 55.78 74 ASN A N 1
ATOM 589 C CA . ASN A 1 74 ? 24.940 3.214 -18.004 1.00 55.78 74 ASN A CA 1
ATOM 590 C C . ASN A 1 74 ? 23.473 3.318 -18.504 1.00 55.78 74 ASN A C 1
ATOM 592 O O . ASN A 1 74 ? 22.976 4.439 -18.582 1.00 55.78 74 ASN A O 1
ATOM 596 N N . ASN A 1 75 ? 22.758 2.245 -18.839 1.00 64.81 75 ASN A N 1
ATOM 597 C CA . ASN A 1 75 ? 21.480 2.331 -19.549 1.00 64.81 75 ASN A CA 1
ATOM 598 C C . ASN A 1 75 ? 20.292 1.772 -18.749 1.00 64.81 75 ASN A C 1
ATOM 600 O O . ASN A 1 75 ? 19.184 2.280 -18.908 1.00 64.81 75 ASN A O 1
ATOM 604 N N . LEU A 1 76 ? 20.482 0.761 -17.886 1.00 77.56 76 LEU A N 1
ATOM 605 C CA . LEU A 1 76 ? 19.369 0.148 -17.144 1.00 77.56 76 LEU A CA 1
ATOM 606 C C . LEU A 1 76 ? 19.824 -0.581 -15.863 1.00 77.56 76 LEU A C 1
ATOM 608 O O . LEU A 1 76 ? 20.216 -1.748 -15.917 1.00 77.56 76 LEU A O 1
ATOM 612 N N . SER A 1 77 ? 19.729 0.086 -14.708 1.00 85.50 77 SER A N 1
ATOM 613 C CA . SER A 1 77 ? 20.022 -0.501 -13.389 1.00 85.50 77 SER A CA 1
ATOM 614 C C . SER A 1 77 ? 19.050 -0.023 -12.306 1.00 85.50 77 SER A C 1
ATOM 616 O O . SER A 1 77 ? 18.304 0.939 -12.512 1.00 85.50 77 SER A O 1
ATOM 618 N N . TRP A 1 78 ? 19.090 -0.666 -11.133 1.00 89.12 78 TRP A N 1
ATOM 619 C CA . TRP A 1 78 ? 18.333 -0.213 -9.959 1.00 89.12 78 TRP A CA 1
ATOM 620 C C . TRP A 1 78 ? 18.678 1.224 -9.555 1.00 89.12 78 TRP A C 1
ATOM 622 O O . TRP A 1 78 ? 17.769 1.993 -9.253 1.00 89.12 78 TRP A O 1
ATOM 632 N N . ASP A 1 79 ? 19.954 1.613 -9.620 1.00 85.88 79 ASP A N 1
ATOM 633 C CA . ASP A 1 79 ? 20.379 2.986 -9.322 1.00 85.88 79 ASP A CA 1
ATOM 634 C C . ASP A 1 79 ? 19.693 3.994 -10.246 1.00 85.88 79 ASP A C 1
ATOM 636 O O . ASP A 1 79 ? 19.126 4.975 -9.777 1.00 85.88 79 ASP A O 1
ATOM 640 N N . HIS A 1 80 ? 19.637 3.714 -11.553 1.00 82.75 80 HIS A N 1
ATOM 641 C CA . HIS A 1 80 ? 18.946 4.589 -12.503 1.00 82.75 80 HIS A CA 1
ATOM 642 C C . HIS A 1 80 ? 17.448 4.706 -12.195 1.00 82.75 80 HIS A C 1
ATOM 644 O O . HIS A 1 80 ? 16.885 5.797 -12.309 1.00 82.75 80 HIS A O 1
ATOM 650 N N . PHE A 1 81 ? 16.794 3.611 -11.792 1.00 87.00 81 PHE A N 1
ATOM 651 C CA . PHE A 1 81 ? 15.375 3.630 -11.427 1.00 87.00 81 PHE A CA 1
ATOM 652 C C . PHE A 1 81 ? 15.118 4.496 -10.194 1.00 87.00 81 PHE A C 1
ATOM 654 O O . PHE A 1 81 ? 14.276 5.394 -10.251 1.00 87.00 81 PHE A O 1
ATOM 661 N N . PHE A 1 82 ? 15.854 4.273 -9.103 1.00 87.31 82 PHE A N 1
ATOM 662 C CA . PHE A 1 82 ? 15.640 5.019 -7.864 1.00 87.31 82 PHE A CA 1
ATOM 663 C C . PHE A 1 82 ? 16.102 6.474 -7.966 1.00 87.31 82 PHE A C 1
ATOM 665 O O . PHE A 1 82 ? 15.377 7.346 -7.501 1.00 87.31 82 PHE A O 1
ATOM 672 N N . SER A 1 83 ? 17.199 6.777 -8.670 1.00 83.06 83 SER A N 1
ATOM 673 C CA . SER A 1 83 ? 17.598 8.167 -8.940 1.00 83.06 83 SER A CA 1
ATOM 674 C C . SER A 1 83 ? 16.580 8.916 -9.809 1.00 83.06 83 SER A C 1
ATOM 676 O O . SER A 1 83 ? 16.356 10.109 -9.607 1.00 83.06 83 SER A O 1
ATOM 678 N N . SER A 1 84 ? 15.920 8.236 -10.755 1.00 79.81 84 SER A N 1
ATOM 679 C CA . SER A 1 84 ? 14.850 8.854 -11.554 1.00 79.81 84 SER A CA 1
ATOM 680 C C . SER A 1 84 ? 13.611 9.150 -10.703 1.00 79.81 84 SER A C 1
ATOM 682 O O . SER A 1 84 ? 13.047 10.238 -10.798 1.00 79.81 84 SER A O 1
ATOM 684 N N . LEU A 1 85 ? 13.206 8.211 -9.840 1.00 84.12 85 LEU A N 1
ATOM 685 C CA . LEU A 1 85 ? 12.096 8.407 -8.899 1.00 84.12 85 LEU A CA 1
ATOM 686 C C . LEU A 1 85 ? 12.400 9.522 -7.889 1.00 84.12 85 LEU A C 1
ATOM 688 O O . LEU A 1 85 ? 11.541 10.359 -7.627 1.00 84.12 85 LEU A O 1
ATOM 692 N N . GLU A 1 86 ? 13.626 9.575 -7.373 1.00 82.69 86 GLU A N 1
ATOM 693 C CA . GLU A 1 86 ? 14.101 10.641 -6.491 1.00 82.69 86 GLU A CA 1
ATOM 694 C C . GLU A 1 86 ? 14.018 12.014 -7.174 1.00 82.69 86 GLU A C 1
ATOM 696 O O . GLU A 1 86 ? 13.440 12.955 -6.628 1.00 82.69 86 GLU A O 1
ATOM 701 N N . SER A 1 87 ? 14.523 12.128 -8.408 1.00 76.56 87 SER A N 1
ATOM 702 C CA . SER A 1 87 ? 14.444 13.370 -9.185 1.00 76.56 87 SER A CA 1
ATOM 703 C C . SER A 1 87 ? 13.001 13.828 -9.415 1.00 76.56 87 SER A C 1
ATOM 705 O O . SER A 1 87 ? 12.749 15.033 -9.462 1.00 76.56 87 SER A O 1
ATOM 707 N N . LEU A 1 88 ? 12.054 12.896 -9.556 1.00 74.38 88 LEU A N 1
ATOM 708 C CA . LEU A 1 88 ? 10.634 13.220 -9.686 1.00 74.38 88 LEU A CA 1
ATOM 709 C C . LEU A 1 88 ? 10.060 13.789 -8.387 1.00 74.38 88 LEU A C 1
ATOM 711 O O . LEU A 1 88 ? 9.369 14.804 -8.447 1.00 74.38 88 LEU A O 1
ATOM 715 N N . VAL A 1 89 ? 10.396 13.210 -7.226 1.00 73.06 89 VAL A N 1
ATOM 716 C CA . VAL A 1 89 ? 10.004 13.767 -5.917 1.00 73.06 89 VAL A CA 1
ATOM 717 C C . VAL A 1 89 ? 10.490 15.206 -5.796 1.00 73.06 89 VAL A C 1
ATOM 719 O O . VAL A 1 89 ? 9.709 16.087 -5.443 1.00 73.06 89 VAL A O 1
ATOM 722 N N . TYR A 1 90 ? 11.755 15.470 -6.129 1.00 69.50 90 TYR A N 1
ATOM 723 C CA . TYR A 1 90 ? 12.314 16.820 -6.069 1.00 69.50 90 TYR A CA 1
ATOM 724 C C . TYR A 1 90 ? 11.639 17.789 -7.041 1.00 69.50 90 TYR A C 1
ATOM 726 O O . TYR A 1 90 ? 11.349 18.927 -6.666 1.00 69.50 90 TYR A O 1
ATOM 734 N N . CYS A 1 91 ? 11.364 17.353 -8.272 1.00 68.38 91 CYS A N 1
ATOM 735 C CA . CYS A 1 91 ? 10.731 18.197 -9.281 1.00 68.38 91 CYS A CA 1
ATOM 736 C C . CYS A 1 91 ? 9.305 18.586 -8.868 1.00 68.38 91 CYS A C 1
ATOM 738 O O . CYS A 1 91 ? 8.983 19.776 -8.841 1.00 68.38 91 CYS A O 1
ATOM 740 N N . GLU A 1 92 ? 8.497 17.610 -8.451 1.00 66.06 92 GLU A N 1
ATOM 741 C CA . GLU A 1 92 ? 7.132 17.834 -7.963 1.00 66.06 92 GLU A CA 1
ATOM 742 C C . GLU A 1 92 ? 7.121 18.662 -6.672 1.00 66.06 92 GLU A C 1
ATOM 744 O O . GLU A 1 92 ? 6.317 19.578 -6.527 1.00 66.06 92 GLU A O 1
ATOM 749 N N . SER A 1 93 ? 8.066 18.424 -5.757 1.00 61.19 93 SER A N 1
ATOM 750 C CA . SER A 1 93 ? 8.170 19.196 -4.510 1.00 61.19 93 SER A CA 1
ATOM 751 C C . SER A 1 93 ? 8.547 20.656 -4.755 1.00 61.19 93 SER A C 1
ATOM 753 O O . SER A 1 93 ? 8.024 21.544 -4.091 1.00 61.19 93 SER A O 1
ATOM 755 N N . SER A 1 94 ? 9.413 20.930 -5.736 1.00 54.16 94 SER A N 1
ATOM 756 C CA . SER A 1 94 ? 9.803 22.295 -6.121 1.00 54.16 94 SER A CA 1
ATOM 757 C C . SER A 1 94 ? 8.685 23.083 -6.816 1.00 54.16 94 SER A C 1
ATOM 759 O O . SER A 1 94 ? 8.772 24.304 -6.960 1.00 54.16 94 SER A O 1
ATOM 761 N N . ALA A 1 95 ? 7.636 22.388 -7.265 1.00 50.69 95 ALA A N 1
ATOM 762 C CA . ALA A 1 95 ? 6.436 22.986 -7.833 1.00 50.69 95 ALA A CA 1
ATOM 763 C C . ALA A 1 95 ? 5.381 23.353 -6.770 1.00 50.69 95 ALA A C 1
ATOM 765 O O . ALA A 1 95 ? 4.392 23.998 -7.117 1.00 50.69 95 ALA A O 1
ATOM 766 N N . LEU A 1 96 ? 5.582 22.974 -5.501 1.00 51.22 96 LEU A N 1
ATOM 767 C CA . LEU A 1 96 ? 4.684 23.278 -4.385 1.00 51.22 96 LEU A CA 1
ATOM 768 C C . LEU A 1 96 ? 5.115 24.565 -3.644 1.00 51.22 96 LEU A C 1
ATOM 770 O O . LEU A 1 96 ? 6.297 24.896 -3.593 1.00 51.22 96 LEU A O 1
ATOM 774 N N . ASP A 1 97 ? 4.162 25.286 -3.038 1.00 46.75 97 ASP A N 1
ATOM 775 C CA . ASP A 1 97 ? 4.434 26.463 -2.190 1.00 46.75 97 ASP A CA 1
ATOM 776 C C . ASP A 1 97 ? 5.364 26.131 -1.001 1.00 46.75 97 ASP A C 1
ATOM 778 O O . ASP A 1 97 ? 5.364 25.007 -0.493 1.00 46.75 97 ASP A O 1
ATOM 782 N N . HIS A 1 98 ? 6.098 27.131 -0.488 1.00 39.22 98 HIS A N 1
ATOM 783 C CA . HIS A 1 98 ? 7.084 27.013 0.606 1.00 39.22 98 HIS A CA 1
ATOM 784 C C . HIS A 1 98 ? 6.637 26.169 1.822 1.00 39.22 98 HIS A C 1
ATOM 786 O O . HIS A 1 98 ? 7.462 25.472 2.407 1.00 39.22 98 HIS A O 1
ATOM 792 N N . ALA A 1 99 ? 5.350 26.181 2.185 1.00 39.50 99 ALA A N 1
ATOM 793 C CA . ALA A 1 99 ? 4.819 25.394 3.305 1.00 39.50 99 ALA A CA 1
ATOM 794 C C . ALA A 1 99 ? 4.715 23.882 3.006 1.00 39.50 99 ALA A C 1
ATOM 796 O O . ALA A 1 99 ? 4.910 23.051 3.888 1.00 39.50 99 ALA A O 1
ATOM 797 N N . ALA A 1 100 ? 4.432 23.505 1.757 1.00 43.75 100 ALA A N 1
ATOM 798 C CA . ALA A 1 100 ? 4.377 22.105 1.335 1.00 43.75 100 ALA A CA 1
ATOM 799 C C . ALA A 1 100 ? 5.783 21.525 1.113 1.00 43.75 100 ALA A C 1
ATOM 801 O O . ALA A 1 100 ? 6.011 20.344 1.380 1.00 43.75 100 ALA A O 1
ATOM 802 N N . ILE A 1 101 ? 6.734 22.377 0.714 1.00 45.38 101 ILE A N 1
ATOM 803 C CA . ILE A 1 101 ? 8.165 22.061 0.700 1.00 45.38 101 ILE A CA 1
ATOM 804 C C . ILE A 1 101 ? 8.630 21.661 2.106 1.00 45.38 101 ILE A C 1
ATOM 806 O O . ILE A 1 101 ? 9.326 20.662 2.240 1.00 45.38 101 ILE A O 1
ATOM 810 N N . GLU A 1 102 ? 8.211 22.379 3.152 1.00 41.06 102 GLU A N 1
ATOM 811 C CA . GLU A 1 102 ? 8.584 22.070 4.536 1.00 41.06 102 GLU A CA 1
ATOM 812 C C . GLU A 1 102 ? 8.065 20.689 4.971 1.00 41.06 102 GLU A C 1
ATOM 814 O O . GLU A 1 102 ? 8.822 19.902 5.519 1.00 41.06 102 GLU A O 1
ATOM 819 N N . THR A 1 103 ? 6.823 20.315 4.643 1.00 47.38 103 THR A N 1
ATOM 820 C CA . THR A 1 103 ? 6.276 18.990 5.004 1.00 47.38 103 THR A CA 1
ATOM 821 C C . THR A 1 103 ? 6.923 17.835 4.228 1.00 47.38 103 THR A C 1
ATOM 823 O O . THR A 1 103 ? 7.238 16.800 4.816 1.00 47.38 103 THR A O 1
ATOM 826 N N . VAL A 1 104 ? 7.147 17.987 2.917 1.00 48.78 104 VAL A N 1
ATOM 827 C CA . VAL A 1 104 ? 7.744 16.922 2.089 1.00 48.78 104 VAL A CA 1
ATOM 828 C C . VAL A 1 104 ? 9.245 16.796 2.357 1.00 48.78 104 VAL A C 1
ATOM 830 O O . VAL A 1 104 ? 9.741 15.683 2.532 1.00 48.78 104 VAL A O 1
ATOM 833 N N . LEU A 1 105 ? 9.967 17.917 2.468 1.00 45.59 105 LEU A N 1
ATOM 834 C CA . LEU A 1 105 ? 11.392 17.903 2.789 1.00 45.59 105 LEU A CA 1
ATOM 835 C C . LEU A 1 105 ? 11.660 17.567 4.253 1.00 45.59 105 LEU A C 1
ATOM 837 O O . LEU A 1 105 ? 12.649 16.898 4.483 1.00 45.59 105 LEU A O 1
ATOM 841 N N . LEU A 1 106 ? 10.842 17.931 5.246 1.00 47.34 106 LEU A N 1
ATOM 842 C CA . LEU A 1 106 ? 11.075 17.458 6.622 1.00 47.34 106 LEU A CA 1
ATOM 843 C C . LEU A 1 106 ? 10.868 15.941 6.726 1.00 47.34 106 LEU A C 1
ATOM 845 O O . LEU A 1 106 ? 11.693 15.260 7.331 1.00 47.34 106 LEU A O 1
ATOM 849 N N . ASN A 1 107 ? 9.857 15.386 6.052 1.00 47.09 107 ASN A N 1
ATOM 850 C CA . ASN A 1 107 ? 9.649 13.935 6.010 1.00 47.09 107 ASN A CA 1
ATOM 851 C C . ASN A 1 107 ? 10.750 13.188 5.232 1.00 47.09 107 ASN A C 1
ATOM 853 O O . ASN A 1 107 ? 11.069 12.052 5.573 1.00 47.09 107 ASN A O 1
ATOM 857 N N . TYR A 1 108 ? 11.369 13.825 4.231 1.00 46.84 108 TYR A N 1
ATOM 858 C CA . TYR A 1 108 ? 12.491 13.258 3.471 1.00 46.84 108 TYR A CA 1
ATOM 859 C C . TYR A 1 108 ? 13.866 13.471 4.146 1.00 46.84 108 TYR A C 1
ATOM 861 O O . TYR A 1 108 ? 14.723 12.591 4.128 1.00 46.84 108 TYR A O 1
ATOM 869 N N . CYS A 1 109 ? 14.089 14.632 4.769 1.00 35.78 109 CYS A N 1
ATOM 870 C CA . CYS A 1 109 ? 15.400 15.132 5.203 1.00 35.78 109 CYS A CA 1
ATOM 871 C C . CYS A 1 109 ? 15.764 14.740 6.645 1.00 35.78 109 CYS A C 1
ATOM 873 O O . CYS A 1 109 ? 16.949 14.716 6.981 1.00 35.78 109 CYS A O 1
ATOM 875 N N . VAL A 1 110 ? 14.799 14.335 7.487 1.00 40.66 110 VAL A N 1
ATOM 876 C CA . VAL A 1 110 ? 15.084 13.861 8.862 1.00 40.66 110 VAL A CA 1
ATOM 877 C C . VAL A 1 110 ? 16.000 12.617 8.885 1.00 40.66 110 VAL A C 1
ATOM 879 O O . VAL A 1 110 ? 16.640 12.356 9.900 1.00 40.66 110 VAL A O 1
ATOM 882 N N . GLN A 1 111 ? 16.172 11.899 7.765 1.00 38.00 111 GLN A N 1
ATOM 883 C CA . GLN A 1 111 ? 17.099 10.756 7.661 1.00 38.00 111 GLN A CA 1
ATOM 884 C C . GLN A 1 111 ? 18.336 10.994 6.772 1.00 38.00 111 GLN A C 1
ATOM 886 O O . GLN A 1 111 ? 19.282 10.212 6.837 1.00 38.00 111 GLN A O 1
ATOM 891 N N . THR A 1 112 ? 18.403 12.081 5.995 1.00 37.38 112 THR A N 1
ATOM 892 C CA . THR A 1 112 ? 19.524 12.364 5.076 1.00 37.38 112 THR A CA 1
ATOM 893 C C . THR A 1 112 ? 20.411 13.504 5.580 1.00 37.38 112 THR A C 1
ATOM 895 O O . THR A 1 112 ? 20.742 14.433 4.842 1.00 37.38 112 THR A O 1
ATOM 898 N N . THR A 1 113 ? 20.843 13.458 6.844 1.00 29.77 113 THR A N 1
ATOM 899 C CA . THR A 1 113 ? 21.918 14.349 7.316 1.00 29.77 113 THR A CA 1
ATOM 900 C C . THR A 1 113 ? 23.253 13.801 6.822 1.00 29.77 113 THR A C 1
ATOM 902 O O . THR A 1 113 ? 23.941 13.083 7.536 1.00 29.77 113 THR A O 1
ATOM 905 N N . THR A 1 114 ? 23.565 14.055 5.551 1.00 35.06 114 THR A N 1
ATOM 906 C CA . THR A 1 114 ? 24.904 14.202 4.945 1.00 35.06 114 THR A CA 1
ATOM 907 C C . THR A 1 114 ? 24.768 14.011 3.437 1.00 35.06 114 THR A C 1
ATOM 909 O O . THR A 1 114 ? 24.626 12.882 2.986 1.00 35.06 114 THR A O 1
ATOM 912 N N . ARG A 1 115 ? 24.835 15.102 2.655 1.00 37.16 115 ARG A N 1
ATOM 913 C CA . ARG A 1 115 ? 25.472 15.188 1.313 1.00 37.16 115 ARG A CA 1
ATOM 914 C C . ARG A 1 115 ? 25.041 16.459 0.568 1.00 37.16 115 ARG A C 1
ATOM 916 O O . ARG A 1 115 ? 24.272 16.427 -0.383 1.00 37.16 115 ARG A O 1
ATOM 923 N N . GLY A 1 116 ? 25.645 17.587 0.946 1.00 27.66 116 GLY A N 1
ATOM 924 C CA . GLY A 1 116 ? 25.531 18.870 0.236 1.00 27.66 116 GLY A CA 1
ATOM 925 C C . GLY A 1 116 ? 26.213 18.930 -1.143 1.00 27.66 116 GLY A C 1
ATOM 926 O O . GLY A 1 116 ? 26.175 19.974 -1.781 1.00 27.66 116 GLY A O 1
ATOM 927 N N . ASN A 1 117 ? 26.807 17.838 -1.640 1.00 29.28 117 ASN A N 1
ATOM 928 C CA . ASN A 1 117 ? 27.629 17.861 -2.861 1.00 29.28 117 ASN A CA 1
ATOM 929 C C . ASN A 1 117 ? 26.959 17.259 -4.111 1.00 29.28 117 ASN A C 1
ATOM 931 O O . ASN A 1 117 ? 27.565 17.270 -5.177 1.00 29.28 117 ASN A O 1
ATOM 935 N N . VAL A 1 118 ? 25.714 16.776 -4.023 1.00 33.25 118 VAL A N 1
ATOM 936 C CA . VAL A 1 118 ? 24.964 16.256 -5.193 1.00 33.25 118 VAL A CA 1
ATOM 937 C C . VAL A 1 118 ? 24.156 17.368 -5.892 1.00 33.25 118 VAL A C 1
ATOM 939 O O . VAL A 1 118 ? 23.823 17.271 -7.071 1.00 33.25 118 VAL A O 1
ATOM 942 N N . LEU A 1 119 ? 23.935 18.494 -5.203 1.00 31.75 119 LEU A N 1
ATOM 943 C CA . LEU A 1 119 ? 23.092 19.609 -5.654 1.00 31.75 119 LEU A CA 1
ATOM 944 C C . LEU A 1 119 ? 23.625 20.350 -6.894 1.00 31.75 119 LEU A C 1
ATOM 946 O O . LEU A 1 119 ? 22.843 20.953 -7.622 1.00 31.75 119 LEU A O 1
ATOM 950 N N . SER A 1 120 ? 24.929 20.277 -7.183 1.00 26.55 120 SER A N 1
ATOM 951 C CA . SER A 1 120 ? 25.516 20.957 -8.351 1.00 26.55 120 SER A CA 1
ATOM 952 C C . SER A 1 120 ? 25.335 20.169 -9.662 1.00 26.55 120 SER A C 1
ATOM 954 O O . SER A 1 120 ? 25.243 20.757 -10.737 1.00 26.55 120 SER A O 1
ATOM 956 N N . GLY A 1 121 ? 25.215 18.836 -9.594 1.00 27.86 121 GLY A N 1
ATOM 957 C CA . GLY A 1 121 ? 25.011 17.987 -10.778 1.00 27.86 121 GLY A CA 1
ATOM 958 C C . GLY A 1 121 ? 23.543 17.844 -11.196 1.00 27.86 121 GLY A C 1
ATOM 959 O O . GLY A 1 121 ? 23.243 17.722 -12.383 1.00 27.86 121 GLY A O 1
ATOM 960 N N . VAL A 1 122 ? 22.619 17.907 -10.231 1.00 35.22 122 VAL A N 1
ATOM 961 C CA . VAL A 1 122 ? 21.176 17.671 -10.438 1.00 35.22 122 VAL A CA 1
ATOM 962 C C . VAL A 1 122 ? 20.478 18.858 -11.118 1.00 35.22 122 VAL A C 1
ATOM 964 O O . VAL A 1 122 ? 19.547 18.663 -11.895 1.00 35.22 122 VAL A O 1
ATOM 967 N N . LEU A 1 123 ? 20.985 20.083 -10.936 1.00 32.31 123 LEU A N 1
ATOM 968 C CA . LEU A 1 123 ? 20.472 21.286 -11.610 1.00 32.31 123 LEU A CA 1
ATOM 969 C C . LEU A 1 123 ? 20.813 21.354 -13.110 1.00 32.31 123 LEU A C 1
ATOM 971 O O . LEU A 1 123 ? 20.282 22.206 -13.817 1.00 32.31 123 LEU A O 1
ATOM 975 N N . SER A 1 124 ? 21.676 20.461 -13.607 1.00 29.64 124 SER A N 1
ATOM 976 C CA . SER A 1 124 ? 22.111 20.459 -15.007 1.00 29.64 124 SER A CA 1
ATOM 977 C C . SER A 1 124 ? 21.265 19.558 -15.920 1.00 29.64 124 SER A C 1
ATOM 979 O O . SER A 1 124 ? 21.503 19.534 -17.117 1.00 29.64 124 SER A O 1
ATOM 981 N N . GLY A 1 125 ? 20.256 18.830 -15.426 1.00 36.25 125 GLY A N 1
ATOM 982 C CA . GLY A 1 125 ? 19.303 18.140 -16.313 1.00 36.25 125 GLY A CA 1
ATOM 983 C C . GLY A 1 125 ? 19.901 17.042 -17.209 1.00 36.25 125 GLY A C 1
ATOM 984 O O . GLY A 1 125 ? 19.442 16.853 -18.331 1.00 36.25 125 GLY A O 1
ATOM 985 N N . HIS A 1 126 ? 20.902 16.297 -16.737 1.00 33.94 126 HIS A N 1
ATOM 986 C CA . HIS A 1 126 ? 21.537 15.231 -17.521 1.00 33.94 126 HIS A CA 1
ATOM 987 C C . HIS A 1 126 ? 21.301 13.850 -16.900 1.00 33.94 126 HIS A C 1
ATOM 989 O O . HIS A 1 126 ? 22.213 13.224 -16.369 1.00 33.94 126 HIS A O 1
ATOM 995 N N . CYS A 1 127 ? 20.071 13.347 -17.007 1.00 34.69 127 CYS A N 1
ATOM 996 C CA . CYS A 1 127 ? 19.838 11.906 -17.012 1.00 34.69 127 CYS A CA 1
ATOM 997 C C . CYS A 1 127 ? 19.673 11.482 -18.487 1.00 34.69 127 CYS A C 1
ATOM 999 O O . CYS A 1 127 ? 18.745 11.962 -19.144 1.00 34.69 127 CYS A O 1
ATOM 1001 N N . PRO A 1 128 ? 20.543 10.621 -19.051 1.00 38.84 128 PRO A N 1
ATOM 1002 C CA . PRO A 1 128 ? 20.513 10.256 -20.476 1.00 38.84 128 PRO A CA 1
ATOM 1003 C C . PRO A 1 128 ? 19.205 9.570 -20.914 1.00 38.84 128 PRO A C 1
ATOM 1005 O O . PRO A 1 128 ? 18.909 9.495 -22.107 1.00 38.84 128 PRO A O 1
ATOM 1008 N N . TYR A 1 129 ? 18.382 9.125 -19.963 1.00 38.84 129 TYR A N 1
ATOM 1009 C CA . TYR A 1 129 ? 17.054 8.581 -20.223 1.00 38.84 129 TYR A CA 1
ATOM 1010 C C . TYR A 1 129 ? 16.013 9.665 -20.591 1.00 38.84 129 TYR A C 1
ATOM 1012 O O . TYR A 1 129 ? 15.131 9.426 -21.415 1.00 38.84 129 TYR A O 1
ATOM 1020 N N . TYR A 1 130 ? 16.154 10.895 -20.079 1.00 41.53 130 TYR A N 1
ATOM 1021 C CA . TYR A 1 130 ? 15.217 12.000 -20.347 1.00 41.53 130 TYR A CA 1
ATOM 1022 C C . TYR A 1 130 ? 15.341 12.591 -21.761 1.00 41.53 130 TYR A C 1
ATOM 1024 O O . TYR A 1 130 ? 14.334 12.981 -22.352 1.00 41.53 130 TYR A O 1
ATOM 1032 N N . ASN A 1 131 ? 16.537 12.589 -22.359 1.00 37.47 131 ASN A N 1
ATOM 1033 C CA . ASN A 1 131 ? 16.722 13.031 -23.755 1.00 37.47 131 ASN A CA 1
ATOM 1034 C C . ASN A 1 131 ? 16.057 12.103 -24.778 1.00 37.47 131 ASN A C 1
ATOM 1036 O O . ASN A 1 131 ? 15.852 12.470 -25.926 1.00 37.47 131 ASN A O 1
ATOM 1040 N N . ASN A 1 132 ? 15.728 10.893 -24.351 1.00 39.81 132 ASN A N 1
ATOM 1041 C CA . ASN A 1 132 ? 15.253 9.813 -25.193 1.00 39.81 132 ASN A CA 1
ATOM 1042 C C . ASN A 1 132 ? 13.710 9.740 -25.246 1.00 39.81 132 ASN A C 1
ATOM 1044 O O . ASN A 1 132 ? 13.140 9.226 -26.206 1.00 39.81 132 ASN A O 1
ATOM 1048 N N . LEU A 1 133 ? 13.023 10.302 -24.245 1.00 38.06 133 LEU A N 1
ATOM 1049 C CA . LEU A 1 133 ? 11.563 10.481 -24.221 1.00 38.06 133 LEU A CA 1
ATOM 1050 C C . LEU A 1 133 ? 11.122 11.835 -24.798 1.00 38.06 133 LEU A C 1
ATOM 1052 O O . LEU A 1 133 ? 10.003 11.965 -25.293 1.00 38.06 133 LEU A O 1
ATOM 1056 N N . ARG A 1 134 ? 12.004 12.842 -24.789 1.00 38.56 134 ARG A N 1
ATOM 1057 C CA . ARG A 1 134 ? 11.792 14.089 -25.525 1.00 38.56 134 ARG A CA 1
ATOM 1058 C C . ARG A 1 134 ? 12.082 13.874 -27.011 1.00 38.56 134 ARG A C 1
ATOM 1060 O O . ARG A 1 134 ? 13.214 14.020 -27.458 1.00 38.56 134 ARG A O 1
ATOM 1067 N N . GLN A 1 135 ? 11.049 13.606 -27.807 1.00 37.09 135 GLN A N 1
ATOM 1068 C CA . GLN A 1 135 ? 11.089 13.982 -29.223 1.00 37.09 135 GLN A CA 1
ATOM 1069 C C . GLN A 1 135 ? 11.100 15.515 -29.291 1.00 37.09 135 GLN A C 1
ATOM 1071 O O . GLN A 1 135 ? 10.053 16.158 -29.357 1.00 37.09 135 GLN A O 1
ATOM 1076 N N . GL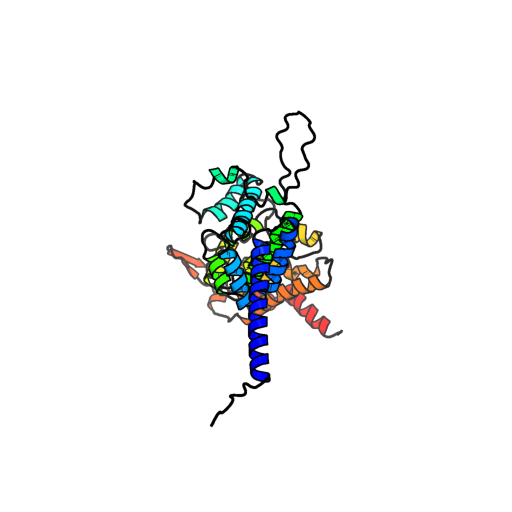U A 1 136 ? 12.282 16.128 -29.213 1.00 34.38 136 GLU A N 1
ATOM 1077 C CA . GLU A 1 136 ? 12.410 17.537 -29.569 1.00 34.38 136 GLU A CA 1
ATOM 1078 C C . GLU A 1 136 ? 12.202 17.643 -31.085 1.00 34.38 136 GLU A C 1
ATOM 1080 O O . GLU A 1 136 ? 13.051 17.239 -31.881 1.00 34.38 136 GLU A O 1
ATOM 1085 N N . LEU A 1 137 ? 11.031 18.143 -31.499 1.00 33.66 137 LEU A N 1
ATOM 1086 C CA . LEU A 1 137 ? 10.855 18.649 -32.858 1.00 33.66 137 LEU A CA 1
ATOM 1087 C C . LEU A 1 137 ? 11.946 19.704 -33.106 1.00 33.66 137 LEU A C 1
ATOM 1089 O O . LEU A 1 137 ? 12.182 20.536 -32.221 1.00 33.66 137 LEU A O 1
ATOM 1093 N N . PRO A 1 138 ? 12.617 19.686 -34.273 1.00 30.97 138 PRO A N 1
ATOM 1094 C CA . PRO A 1 138 ? 13.680 20.636 -34.558 1.00 30.97 138 PRO A CA 1
ATOM 1095 C C . PRO A 1 138 ? 13.147 22.066 -34.391 1.00 30.97 138 PRO A C 1
ATOM 1097 O O . PRO A 1 138 ? 11.999 22.335 -34.761 1.00 30.97 138 PRO A O 1
ATOM 1100 N N . PRO A 1 139 ? 13.942 22.983 -33.815 1.00 35.75 139 PRO A N 1
ATOM 1101 C CA . PRO A 1 139 ? 13.475 24.326 -33.525 1.00 35.75 139 PRO A CA 1
ATOM 1102 C C . PRO A 1 139 ? 13.101 25.026 -34.832 1.00 35.75 139 PRO A C 1
ATOM 1104 O O . PRO A 1 139 ? 13.962 25.308 -35.665 1.00 35.75 139 PRO A O 1
ATOM 1107 N N . SER A 1 140 ? 11.815 25.337 -35.003 1.00 38.19 140 SER A N 1
ATOM 1108 C CA . SER A 1 140 ? 11.397 26.363 -35.950 1.00 38.19 140 SER A CA 1
ATOM 1109 C C . SER A 1 140 ? 12.023 27.677 -35.493 1.00 38.19 140 SER A C 1
ATOM 1111 O O . SER A 1 140 ? 11.845 28.101 -34.347 1.00 38.19 140 SER A O 1
ATOM 1113 N N . THR A 1 141 ? 12.824 28.268 -36.370 1.00 37.44 141 THR A N 1
ATOM 1114 C CA . THR A 1 141 ? 13.547 29.517 -36.155 1.00 37.44 141 THR A CA 1
ATOM 1115 C C . THR A 1 141 ? 12.565 30.654 -35.913 1.00 37.44 141 THR A C 1
ATOM 1117 O O . THR A 1 141 ? 12.101 31.254 -36.872 1.00 37.44 141 THR A O 1
ATOM 1120 N N . ASP A 1 142 ? 12.271 30.968 -34.654 1.00 34.47 142 ASP A N 1
ATOM 1121 C CA . ASP A 1 142 ? 11.669 32.251 -34.307 1.00 34.47 142 ASP A CA 1
ATOM 1122 C C . ASP A 1 142 ? 12.364 32.871 -33.095 1.00 34.47 142 ASP A C 1
ATOM 1124 O O . ASP A 1 142 ? 12.412 32.342 -31.982 1.00 34.47 142 ASP A O 1
ATOM 1128 N N . THR A 1 143 ? 12.962 34.022 -33.376 1.00 47.41 143 THR A N 1
ATOM 1129 C CA . THR A 1 143 ? 13.734 34.881 -32.490 1.00 47.41 143 THR A CA 1
ATOM 1130 C C . THR A 1 143 ? 12.817 35.721 -31.605 1.00 47.41 143 THR A C 1
ATOM 1132 O O . THR A 1 143 ? 12.466 36.820 -32.011 1.00 47.41 143 THR A O 1
ATOM 1135 N N . VAL A 1 144 ? 12.474 35.284 -30.387 1.00 37.47 144 VAL A N 1
ATOM 1136 C CA . VAL A 1 144 ? 12.061 36.192 -29.291 1.00 37.47 144 VAL A CA 1
ATOM 1137 C C . VAL A 1 144 ? 12.375 35.556 -27.932 1.00 37.47 144 VAL A C 1
ATOM 1139 O O . VAL A 1 144 ? 12.013 34.411 -27.666 1.00 37.47 144 VAL A O 1
ATOM 1142 N N . TYR A 1 145 ? 13.002 36.341 -27.048 1.00 39.06 145 TYR A N 1
ATOM 1143 C CA . TYR A 1 145 ? 13.131 36.104 -25.607 1.00 39.06 145 TYR A CA 1
ATOM 1144 C C . TYR A 1 145 ? 11.777 35.717 -24.978 1.00 39.06 145 TYR A C 1
ATOM 1146 O O . TYR A 1 145 ? 10.984 36.568 -24.579 1.00 39.06 145 TYR A O 1
ATOM 1154 N N . ARG A 1 146 ? 11.515 34.419 -24.833 1.00 33.56 146 ARG A N 1
ATOM 1155 C CA . ARG A 1 146 ? 10.590 33.897 -23.825 1.00 33.56 146 ARG A CA 1
ATOM 1156 C C . ARG A 1 146 ? 11.346 32.881 -22.994 1.00 33.56 146 ARG A C 1
ATOM 1158 O O . ARG A 1 146 ? 11.788 31.852 -23.498 1.00 33.56 146 ARG A O 1
ATOM 1165 N N . HIS A 1 147 ? 11.507 33.201 -21.715 1.00 32.66 147 HIS A N 1
ATOM 1166 C CA . HIS A 1 147 ? 11.930 32.260 -20.691 1.00 32.66 147 HIS A CA 1
ATOM 1167 C C . HIS A 1 147 ? 10.975 31.056 -20.768 1.00 32.66 147 HIS A C 1
ATOM 1169 O O . HIS A 1 147 ? 9.788 31.184 -20.463 1.00 32.66 147 HIS A O 1
ATOM 1175 N N . ARG A 1 148 ? 11.450 29.927 -21.315 1.00 33.16 148 ARG A N 1
ATOM 1176 C CA . ARG A 1 148 ? 10.640 28.722 -21.527 1.00 33.16 148 ARG A CA 1
ATOM 1177 C C . ARG A 1 148 ? 10.278 28.139 -20.164 1.00 33.16 148 ARG A C 1
ATOM 1179 O O . ARG A 1 148 ? 11.044 27.370 -19.592 1.00 33.16 148 ARG A O 1
ATOM 1186 N N . VAL A 1 149 ? 9.105 28.486 -19.645 1.00 35.06 149 VAL A N 1
ATOM 1187 C CA . VAL A 1 149 ? 8.455 27.694 -18.600 1.00 35.06 149 VAL A CA 1
ATOM 1188 C C . VAL A 1 149 ? 7.947 26.434 -19.296 1.00 35.06 149 VAL A C 1
ATOM 1190 O O . VAL A 1 149 ? 6.895 26.445 -19.931 1.00 35.06 149 VAL A O 1
ATOM 1193 N N . TYR A 1 150 ? 8.757 25.373 -19.276 1.00 36.41 150 TYR A N 1
ATOM 1194 C CA . TYR A 1 150 ? 8.334 24.054 -19.741 1.00 36.41 150 TYR A CA 1
ATOM 1195 C C . TYR A 1 150 ? 7.084 23.633 -18.952 1.00 36.41 150 TYR A C 1
ATOM 1197 O O . TYR A 1 150 ? 7.063 23.844 -17.735 1.00 36.41 150 TYR A O 1
ATOM 1205 N N . PRO A 1 151 ? 6.043 23.072 -19.597 1.00 40.12 151 PRO A N 1
ATOM 1206 C CA . PRO A 1 151 ? 4.884 22.572 -18.873 1.00 40.12 151 PRO A CA 1
ATOM 1207 C C . PRO A 1 151 ? 5.350 21.486 -17.895 1.00 40.12 151 PRO A C 1
ATOM 1209 O O . PRO A 1 151 ? 5.890 20.456 -18.290 1.00 40.12 151 PRO A O 1
ATOM 1212 N N . ARG A 1 152 ? 5.206 21.803 -16.605 1.00 52.47 152 ARG A N 1
ATOM 1213 C CA . ARG A 1 152 ? 5.647 21.037 -15.436 1.00 52.47 152 ARG A CA 1
ATOM 1214 C C . ARG A 1 152 ? 4.629 19.937 -15.124 1.00 52.47 152 ARG A C 1
ATOM 1216 O O . ARG A 1 152 ? 3.831 20.087 -14.208 1.00 52.47 152 ARG A O 1
ATOM 1223 N N . GLY A 1 153 ? 4.575 18.892 -15.940 1.00 58.03 153 GLY A N 1
ATOM 1224 C CA . GLY A 1 153 ? 3.685 17.759 -15.692 1.00 58.03 153 GLY A CA 1
ATOM 1225 C C . GLY A 1 153 ? 4.228 16.482 -16.311 1.00 58.03 153 GLY A C 1
ATOM 1226 O O . GLY A 1 153 ? 4.753 16.513 -17.423 1.00 58.03 153 GLY A O 1
ATOM 1227 N N . ILE A 1 154 ? 4.100 15.372 -15.583 1.00 68.75 154 ILE A N 1
ATOM 1228 C CA . ILE A 1 154 ? 4.534 14.046 -16.032 1.00 68.75 154 ILE A CA 1
ATOM 1229 C C . ILE A 1 154 ? 3.740 13.657 -17.288 1.00 68.75 154 ILE A C 1
ATOM 1231 O O . ILE A 1 154 ? 2.507 13.619 -17.284 1.00 68.75 154 ILE A O 1
ATOM 1235 N N . THR A 1 155 ? 4.442 13.362 -18.377 1.00 76.88 155 THR A N 1
ATOM 1236 C CA . THR A 1 155 ? 3.838 12.951 -19.647 1.00 76.88 155 THR A CA 1
ATOM 1237 C C . THR A 1 155 ? 3.206 11.554 -19.539 1.00 76.88 155 THR A C 1
ATOM 1239 O O . THR A 1 155 ? 3.655 10.714 -18.754 1.00 76.88 155 THR A O 1
ATOM 1242 N N . PRO A 1 156 ? 2.197 11.221 -20.369 1.00 78.69 156 PRO A N 1
ATOM 1243 C CA . PRO A 1 156 ? 1.600 9.882 -20.369 1.00 78.69 156 PRO A CA 1
ATOM 1244 C C . PRO A 1 156 ? 2.607 8.751 -20.623 1.00 78.69 156 PRO A C 1
ATOM 1246 O O . PRO A 1 156 ? 2.459 7.655 -20.084 1.00 78.69 156 PRO A O 1
ATOM 1249 N N . GLN A 1 157 ? 3.646 9.010 -21.423 1.00 76.69 157 GLN A N 1
ATOM 1250 C CA . GLN A 1 157 ? 4.699 8.035 -21.705 1.00 76.69 157 GLN A CA 1
ATOM 1251 C C . GLN A 1 157 ? 5.608 7.811 -20.488 1.00 76.69 157 GLN A C 1
ATOM 1253 O O . GLN A 1 157 ? 5.966 6.670 -20.195 1.00 76.69 157 GLN A O 1
ATOM 1258 N N . GLU A 1 158 ? 5.925 8.870 -19.739 1.00 76.69 158 GLU A N 1
ATOM 1259 C CA . GLU A 1 158 ? 6.655 8.764 -18.472 1.00 76.69 158 GLU A CA 1
ATOM 1260 C C . GLU A 1 158 ? 5.843 7.993 -17.429 1.00 76.69 158 GLU A C 1
ATOM 1262 O O . GLU A 1 158 ? 6.391 7.098 -16.791 1.00 76.69 158 GLU A O 1
ATOM 1267 N N . ILE A 1 159 ? 4.530 8.237 -17.316 1.00 82.50 159 ILE A N 1
ATOM 1268 C CA . ILE A 1 159 ? 3.652 7.465 -16.418 1.00 82.50 159 ILE A CA 1
ATOM 1269 C C . ILE A 1 159 ? 3.727 5.969 -16.745 1.00 82.50 159 ILE A C 1
ATOM 1271 O O . ILE A 1 159 ? 3.893 5.150 -15.842 1.00 82.50 159 ILE A O 1
ATOM 1275 N N . GLN A 1 160 ? 3.658 5.597 -18.026 1.00 84.12 160 GLN A N 1
ATOM 1276 C CA . GLN A 1 160 ? 3.772 4.194 -18.440 1.00 84.12 160 GLN A CA 1
ATOM 1277 C C . GLN A 1 160 ? 5.152 3.599 -18.132 1.00 84.12 160 GLN A C 1
ATOM 1279 O O . GLN A 1 160 ? 5.239 2.441 -17.717 1.00 84.12 160 GLN A O 1
ATOM 1284 N N . GLY A 1 161 ? 6.223 4.377 -18.314 1.00 84.94 161 GLY A N 1
ATOM 1285 C CA . GLY A 1 161 ? 7.582 3.994 -17.931 1.00 84.94 161 GLY A CA 1
ATOM 1286 C C . GLY A 1 161 ? 7.703 3.725 -16.432 1.00 84.94 161 GLY A C 1
ATOM 1287 O O . GLY A 1 161 ? 8.176 2.662 -16.034 1.00 84.94 161 GLY A O 1
ATOM 1288 N N . LEU A 1 162 ? 7.199 4.643 -15.606 1.00 88.62 162 LEU A N 1
ATOM 1289 C CA . LEU A 1 162 ? 7.199 4.527 -14.147 1.00 88.62 162 LEU A CA 1
ATOM 1290 C C . LEU A 1 162 ? 6.381 3.327 -13.675 1.00 88.62 162 LEU A C 1
ATOM 1292 O O . LEU A 1 162 ? 6.866 2.536 -12.873 1.00 88.62 162 LEU A O 1
ATOM 1296 N N . GLN A 1 163 ? 5.180 3.126 -14.219 1.00 90.31 163 GLN A N 1
ATOM 1297 C CA . GLN A 1 163 ? 4.364 1.948 -13.920 1.00 90.31 163 GLN A CA 1
ATOM 1298 C C . GLN A 1 163 ? 5.072 0.641 -14.300 1.00 90.31 163 GLN A C 1
ATOM 1300 O O . GLN A 1 163 ? 4.956 -0.356 -13.588 1.00 90.31 163 GLN A O 1
ATOM 1305 N N . ALA A 1 164 ? 5.827 0.622 -15.402 1.00 89.31 164 ALA A N 1
ATOM 1306 C CA . ALA A 1 164 ? 6.596 -0.552 -15.796 1.00 89.31 164 ALA A CA 1
ATOM 1307 C C . ALA A 1 164 ? 7.755 -0.833 -14.824 1.00 89.31 164 ALA A C 1
ATOM 1309 O O . ALA A 1 164 ? 7.939 -1.986 -14.431 1.00 89.31 164 ALA A O 1
ATOM 1310 N N . VAL A 1 165 ? 8.475 0.208 -14.386 1.00 92.06 165 VAL A N 1
ATOM 1311 C CA . VAL A 1 165 ? 9.530 0.109 -13.361 1.00 92.06 165 VAL A CA 1
ATOM 1312 C C . VAL A 1 165 ? 8.954 -0.405 -12.043 1.00 92.06 165 VAL A C 1
ATOM 1314 O O . VAL A 1 165 ? 9.416 -1.426 -11.540 1.00 92.06 165 VAL A O 1
ATOM 1317 N N . LEU A 1 166 ? 7.895 0.228 -11.529 1.00 94.56 166 LEU A N 1
ATOM 1318 C CA . LEU A 1 166 ? 7.199 -0.199 -10.309 1.00 94.56 166 LEU A CA 1
ATOM 1319 C C . LEU A 1 166 ? 6.689 -1.639 -10.423 1.00 94.56 166 LEU A C 1
ATOM 1321 O O . LEU A 1 166 ? 6.807 -2.421 -9.484 1.00 94.56 166 LEU A O 1
ATOM 1325 N N . GLY A 1 167 ? 6.191 -2.026 -11.600 1.00 95.12 167 GLY A N 1
ATOM 1326 C CA . GLY A 1 167 ? 5.774 -3.392 -11.886 1.00 95.12 167 GLY A CA 1
ATOM 1327 C C . GLY A 1 167 ? 6.902 -4.415 -11.731 1.00 95.12 167 GLY A C 1
ATOM 1328 O O . GLY A 1 167 ? 6.667 -5.465 -11.137 1.00 95.12 167 GLY A O 1
ATOM 1329 N N . VAL A 1 168 ? 8.106 -4.119 -12.233 1.00 94.56 168 VAL A N 1
ATOM 1330 C CA . VAL A 1 168 ? 9.290 -4.978 -12.054 1.00 94.56 168 VAL A CA 1
ATOM 1331 C C . VAL A 1 168 ? 9.723 -4.999 -10.589 1.00 94.56 168 VAL A C 1
ATOM 1333 O O . VAL A 1 168 ? 9.903 -6.085 -10.045 1.00 94.56 168 VAL A O 1
ATOM 1336 N N . THR A 1 169 ? 9.828 -3.837 -9.933 1.00 95.69 169 THR A N 1
ATOM 1337 C CA . THR A 1 169 ? 10.195 -3.728 -8.509 1.00 95.69 169 THR A CA 1
ATOM 1338 C C . THR A 1 169 ? 9.267 -4.559 -7.631 1.00 95.69 169 THR A C 1
ATOM 1340 O O . THR A 1 169 ? 9.737 -5.375 -6.842 1.00 95.69 169 THR A O 1
ATOM 1343 N N . ARG A 1 170 ? 7.949 -4.402 -7.810 1.00 96.81 170 ARG A N 1
ATOM 1344 C CA . ARG A 1 170 ? 6.925 -5.155 -7.080 1.00 96.81 170 ARG A CA 1
ATOM 1345 C C . ARG A 1 170 ? 7.079 -6.654 -7.309 1.00 96.81 170 ARG A C 1
ATOM 1347 O O . ARG A 1 170 ? 7.163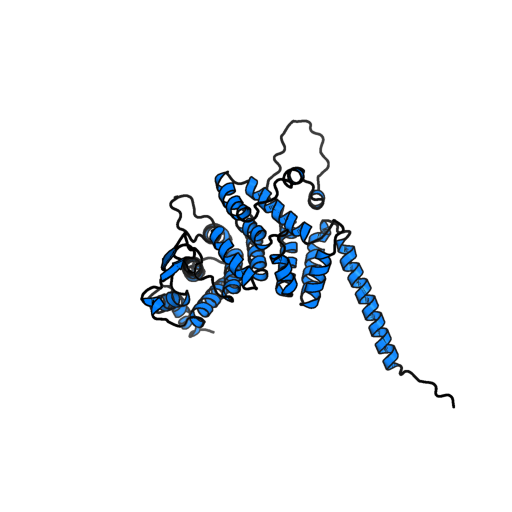 -7.394 -6.341 1.00 96.81 170 ARG A O 1
ATOM 1354 N N . THR A 1 171 ? 7.150 -7.109 -8.561 1.00 96.81 171 THR A N 1
ATOM 1355 C CA . THR A 1 171 ? 7.251 -8.546 -8.861 1.00 96.81 171 THR A CA 1
ATOM 1356 C C . THR A 1 171 ? 8.543 -9.154 -8.310 1.00 96.81 171 THR A C 1
ATOM 1358 O O . THR A 1 171 ? 8.501 -10.218 -7.703 1.00 96.81 171 THR A O 1
ATOM 1361 N N . VAL A 1 172 ? 9.683 -8.470 -8.439 1.00 96.31 172 VAL A N 1
ATOM 1362 C CA . VAL A 1 172 ? 10.941 -8.932 -7.835 1.00 96.31 172 VAL A CA 1
ATOM 1363 C C . VAL A 1 172 ? 10.805 -9.042 -6.317 1.00 96.31 172 VAL A C 1
ATOM 1365 O O . VAL A 1 172 ? 11.145 -10.081 -5.759 1.00 96.31 172 VAL A O 1
ATOM 1368 N N . ALA A 1 173 ? 10.255 -8.017 -5.663 1.00 96.12 173 ALA A N 1
ATOM 1369 C CA . ALA A 1 173 ? 10.050 -8.023 -4.220 1.00 96.12 173 ALA A CA 1
ATOM 1370 C C . ALA A 1 173 ? 9.035 -9.086 -3.762 1.00 96.12 173 ALA A C 1
ATOM 1372 O O . ALA A 1 173 ? 9.200 -9.647 -2.688 1.00 96.12 173 ALA A O 1
ATOM 1373 N N . GLU A 1 174 ? 8.008 -9.396 -4.560 1.00 95.44 174 GLU A N 1
ATOM 1374 C CA . GLU A 1 174 ? 6.979 -10.390 -4.232 1.00 95.44 174 GLU A CA 1
ATOM 1375 C C . GLU A 1 174 ? 7.502 -11.829 -4.276 1.00 95.44 174 GLU A C 1
ATOM 1377 O O . GLU A 1 174 ? 7.160 -12.635 -3.406 1.00 95.44 174 GLU A O 1
ATOM 1382 N N . TYR A 1 175 ? 8.320 -12.162 -5.272 1.00 95.25 175 TYR A N 1
ATOM 1383 C CA . TYR A 1 175 ? 8.816 -13.525 -5.458 1.00 95.25 175 TYR A CA 1
ATOM 1384 C C . TYR A 1 175 ? 10.128 -13.799 -4.723 1.00 95.25 175 TYR A C 1
ATOM 1386 O O . TYR A 1 175 ? 10.518 -14.959 -4.628 1.00 95.25 175 TYR A O 1
ATOM 1394 N N . ASP A 1 176 ? 10.817 -12.769 -4.224 1.00 95.06 176 ASP A N 1
ATOM 1395 C CA . ASP A 1 176 ? 12.179 -12.918 -3.732 1.00 95.06 176 ASP A CA 1
ATOM 1396 C C . ASP A 1 176 ? 12.514 -12.100 -2.483 1.00 95.06 176 ASP A C 1
ATOM 1398 O O . ASP A 1 176 ? 12.850 -10.917 -2.554 1.00 95.06 176 ASP A O 1
ATOM 1402 N N . ASP A 1 177 ? 12.519 -12.764 -1.328 1.00 93.12 177 ASP A N 1
ATOM 1403 C CA . ASP A 1 177 ? 12.691 -12.082 -0.044 1.00 93.12 177 ASP A CA 1
ATOM 1404 C C . ASP A 1 177 ? 14.081 -11.446 0.118 1.00 93.12 177 ASP A C 1
ATOM 1406 O O . ASP A 1 177 ? 14.174 -10.326 0.611 1.00 93.12 177 ASP A O 1
ATOM 1410 N N . CYS A 1 178 ? 15.182 -12.069 -0.340 1.00 93.19 178 CYS A N 1
ATOM 1411 C CA . CYS A 1 178 ? 16.486 -11.395 -0.224 1.00 93.19 178 CYS A CA 1
ATOM 1412 C C . CYS A 1 178 ? 16.617 -10.189 -1.166 1.00 93.19 178 CYS A C 1
ATOM 1414 O O . CYS A 1 178 ? 17.299 -9.237 -0.795 1.00 93.19 178 CYS A O 1
ATOM 1416 N N . ALA A 1 179 ? 16.001 -10.192 -2.358 1.00 93.62 179 ALA A N 1
ATOM 1417 C CA . ALA A 1 179 ? 15.967 -8.996 -3.201 1.00 93.62 179 ALA A CA 1
ATOM 1418 C C . ALA A 1 179 ? 15.097 -7.910 -2.567 1.00 93.62 179 ALA A C 1
ATOM 1420 O O . ALA A 1 179 ? 15.500 -6.753 -2.570 1.00 93.62 179 ALA A O 1
ATOM 1421 N N . GLN A 1 180 ? 13.955 -8.269 -1.972 1.00 95.12 180 GLN A N 1
ATOM 1422 C CA . GLN A 1 180 ? 13.123 -7.332 -1.215 1.00 95.12 180 GLN A CA 1
ATOM 1423 C C . GLN A 1 180 ? 13.911 -6.672 -0.076 1.00 95.12 180 GLN A C 1
ATOM 1425 O O . GLN A 1 180 ? 13.931 -5.446 0.016 1.00 95.12 180 GLN A O 1
ATOM 1430 N N . VAL A 1 181 ? 14.610 -7.459 0.747 1.00 93.00 181 VAL A N 1
ATOM 1431 C CA . VAL A 1 181 ? 15.465 -6.932 1.821 1.00 93.00 181 VAL A CA 1
ATOM 1432 C C . VAL A 1 181 ? 16.573 -6.052 1.241 1.00 93.00 181 VAL A C 1
ATOM 1434 O O . VAL A 1 181 ? 16.740 -4.922 1.686 1.00 93.00 181 VAL A O 1
ATOM 1437 N N . ALA A 1 182 ? 17.272 -6.503 0.196 1.00 93.12 182 ALA A N 1
ATOM 1438 C CA . ALA A 1 182 ? 18.344 -5.730 -0.430 1.00 93.12 182 ALA A CA 1
ATOM 1439 C C . ALA A 1 182 ? 17.861 -4.408 -1.056 1.00 93.12 182 ALA A C 1
ATOM 1441 O O . ALA A 1 182 ? 18.603 -3.426 -1.044 1.00 93.12 182 ALA A O 1
ATOM 1442 N N . LEU A 1 183 ? 16.636 -4.366 -1.593 1.00 93.75 183 LEU A N 1
ATOM 1443 C CA . LEU A 1 183 ? 16.002 -3.146 -2.101 1.00 93.75 183 LEU A CA 1
ATOM 1444 C C . LEU A 1 183 ? 15.737 -2.140 -0.974 1.00 93.75 183 LEU A C 1
ATOM 1446 O O . LEU A 1 183 ? 15.961 -0.945 -1.160 1.00 93.75 183 LEU A O 1
ATOM 1450 N N . CYS A 1 184 ? 15.286 -2.617 0.187 1.00 93.00 184 CYS A N 1
ATOM 1451 C CA . CYS A 1 184 ? 14.953 -1.770 1.331 1.00 93.00 184 CYS A CA 1
ATOM 1452 C C . CYS A 1 184 ? 16.172 -1.348 2.167 1.00 93.00 184 CYS A C 1
ATOM 1454 O O . CYS A 1 184 ? 16.189 -0.238 2.689 1.00 93.00 184 CYS A O 1
ATOM 1456 N N . GLU A 1 185 ? 17.177 -2.213 2.313 1.00 89.62 185 GLU A N 1
ATOM 1457 C CA . GLU A 1 185 ? 18.368 -1.952 3.132 1.00 89.62 185 GLU A CA 1
ATOM 1458 C C . GLU A 1 185 ? 19.403 -1.072 2.431 1.00 89.62 185 GLU A C 1
ATOM 1460 O O . GLU A 1 185 ? 20.296 -0.545 3.093 1.00 89.62 185 GLU A O 1
ATOM 1465 N N . ASN A 1 186 ? 19.313 -0.893 1.108 1.00 88.12 186 ASN A N 1
ATOM 1466 C CA . ASN A 1 186 ? 20.251 -0.044 0.387 1.00 88.12 186 ASN A CA 1
ATOM 1467 C C . ASN A 1 186 ? 19.984 1.447 0.689 1.00 88.12 186 ASN A C 1
ATOM 1469 O O . ASN A 1 186 ? 18.999 2.009 0.193 1.00 88.12 186 ASN A O 1
ATOM 1473 N N . PRO A 1 187 ? 20.879 2.135 1.427 1.00 84.31 187 PRO A N 1
ATOM 1474 C CA . PRO A 1 187 ? 20.658 3.522 1.825 1.00 84.31 187 PRO A CA 1
ATOM 1475 C C . PRO A 1 187 ? 20.710 4.494 0.641 1.00 84.31 187 PRO A C 1
ATOM 1477 O O . PRO A 1 187 ? 20.166 5.588 0.735 1.00 84.31 187 PRO A O 1
ATOM 1480 N N . HIS A 1 188 ? 21.348 4.114 -0.473 1.00 83.69 188 HIS A N 1
ATOM 1481 C CA . HIS A 1 188 ? 21.382 4.938 -1.680 1.00 83.69 188 HIS A CA 1
ATOM 1482 C C . HIS A 1 188 ? 20.044 4.954 -2.413 1.00 83.69 188 HIS A C 1
ATOM 1484 O O . HIS A 1 188 ? 19.716 5.949 -3.047 1.00 83.69 188 HIS A O 1
ATOM 1490 N N . TRP A 1 189 ? 19.282 3.862 -2.340 1.00 87.94 189 TRP A N 1
ATOM 1491 C CA . TRP A 1 189 ? 17.987 3.771 -3.009 1.00 87.94 189 TRP A CA 1
ATOM 1492 C C . TRP A 1 189 ? 16.858 4.310 -2.152 1.00 87.94 189 TRP A C 1
ATOM 1494 O O . TRP A 1 189 ? 15.867 4.748 -2.715 1.00 87.94 189 TRP A O 1
ATOM 1504 N N . ASN A 1 190 ? 16.979 4.249 -0.820 1.00 87.31 190 ASN A N 1
ATOM 1505 C CA . ASN A 1 190 ? 15.997 4.786 0.127 1.00 87.31 190 ASN A CA 1
ATOM 1506 C C . ASN A 1 190 ? 14.535 4.477 -0.279 1.00 87.31 190 ASN A C 1
ATOM 1508 O O . ASN A 1 190 ? 13.655 5.345 -0.259 1.00 87.31 190 ASN A O 1
ATOM 1512 N N . ALA A 1 191 ? 14.296 3.234 -0.720 1.00 91.25 191 ALA A N 1
ATOM 1513 C CA . ALA A 1 191 ? 13.152 2.884 -1.561 1.00 91.25 191 ALA A CA 1
ATOM 1514 C C . ALA A 1 191 ? 11.805 3.234 -0.912 1.00 91.25 191 ALA A C 1
ATOM 1516 O O . ALA A 1 191 ? 10.923 3.785 -1.568 1.00 91.25 191 ALA A O 1
ATOM 1517 N N . LEU A 1 192 ? 11.656 2.959 0.389 1.00 90.88 192 LEU A N 1
ATOM 1518 C CA . LEU A 1 192 ? 10.414 3.222 1.117 1.00 90.88 192 LEU A CA 1
ATOM 1519 C C . LEU A 1 192 ? 10.073 4.718 1.146 1.00 90.88 192 LEU A C 1
ATOM 1521 O O . LEU A 1 192 ? 8.940 5.091 0.853 1.00 90.88 192 LEU A O 1
ATOM 1525 N N . ASN A 1 193 ? 11.047 5.578 1.450 1.00 87.12 193 ASN A N 1
ATOM 1526 C CA . ASN A 1 193 ? 10.808 7.012 1.605 1.00 87.12 193 ASN A CA 1
ATOM 1527 C C . ASN A 1 193 ? 10.593 7.716 0.259 1.00 87.12 193 ASN A C 1
ATOM 1529 O O . ASN A 1 193 ? 9.737 8.592 0.175 1.00 87.12 193 ASN A O 1
ATOM 1533 N N . ILE A 1 194 ? 11.305 7.318 -0.805 1.00 88.25 194 ILE A N 1
ATOM 1534 C CA . ILE A 1 194 ? 11.083 7.876 -2.151 1.00 88.25 194 ILE A CA 1
ATOM 1535 C C . ILE A 1 194 ? 9.672 7.545 -2.639 1.00 88.25 194 ILE A C 1
ATOM 1537 O O . ILE A 1 194 ? 8.938 8.433 -3.072 1.00 88.25 194 ILE A O 1
ATOM 1541 N N . LEU A 1 195 ? 9.277 6.269 -2.555 1.00 92.12 195 LEU A N 1
ATOM 1542 C CA . LEU A 1 195 ? 7.955 5.837 -3.004 1.00 92.12 195 LEU A CA 1
ATOM 1543 C C . LEU A 1 195 ? 6.849 6.520 -2.197 1.00 92.12 195 LEU A C 1
ATOM 1545 O O . LEU A 1 195 ? 5.862 6.967 -2.778 1.00 92.12 195 LEU A O 1
ATOM 1549 N N . LEU A 1 196 ? 7.028 6.653 -0.879 1.00 89.81 196 LEU A N 1
ATOM 1550 C CA . LEU A 1 196 ? 6.074 7.352 -0.023 1.00 89.81 196 LEU A CA 1
ATOM 1551 C C . LEU A 1 196 ? 6.008 8.855 -0.330 1.00 89.81 196 LEU A C 1
ATOM 1553 O O . LEU A 1 196 ? 4.920 9.421 -0.387 1.00 89.81 196 LEU A O 1
ATOM 1557 N N . GLY A 1 197 ? 7.153 9.488 -0.596 1.00 84.56 197 GLY A N 1
ATOM 1558 C CA . GLY A 1 197 ? 7.230 10.886 -1.020 1.00 84.56 197 GLY A CA 1
ATOM 1559 C C . GLY A 1 197 ? 6.429 11.146 -2.296 1.00 84.56 197 GLY A C 1
ATOM 1560 O O . GLY A 1 197 ? 5.648 12.092 -2.342 1.00 84.56 197 GLY A O 1
ATOM 1561 N N . LEU A 1 198 ? 6.531 10.256 -3.291 1.00 86.06 198 LEU A N 1
ATOM 1562 C CA . LEU A 1 198 ? 5.747 10.352 -4.528 1.00 86.06 198 LEU A CA 1
ATOM 1563 C C . LEU A 1 198 ? 4.235 10.203 -4.306 1.00 86.06 198 LEU A C 1
ATOM 1565 O O . LEU A 1 198 ? 3.460 10.831 -5.023 1.00 86.06 198 LEU A O 1
ATOM 1569 N N . VAL A 1 199 ? 3.796 9.404 -3.325 1.00 89.25 199 VAL A N 1
ATOM 1570 C CA . VAL A 1 199 ? 2.364 9.301 -2.976 1.00 89.25 199 VAL A CA 1
ATOM 1571 C C . VAL A 1 199 ? 1.837 10.630 -2.422 1.00 89.25 199 VAL A C 1
ATOM 1573 O O . VAL A 1 199 ? 0.695 11.004 -2.705 1.00 89.25 199 VAL A O 1
ATOM 1576 N N . SER A 1 200 ? 2.673 11.365 -1.687 1.00 83.62 200 SER A N 1
ATOM 1577 C CA . SER A 1 200 ? 2.352 12.697 -1.159 1.00 83.62 200 SER A CA 1
ATOM 1578 C C . SER A 1 200 ? 2.383 13.804 -2.222 1.00 83.62 200 SER A C 1
ATOM 1580 O O . SER A 1 200 ? 1.786 14.860 -2.018 1.00 83.62 200 SER A O 1
ATOM 1582 N N . CYS A 1 201 ? 3.048 13.581 -3.360 1.00 81.25 201 CYS A N 1
ATOM 1583 C CA . CYS A 1 201 ? 3.058 14.509 -4.490 1.00 81.25 201 CYS A CA 1
ATOM 1584 C C . CYS A 1 201 ? 1.722 14.512 -5.260 1.00 81.25 201 CYS A C 1
ATOM 1586 O O . CYS A 1 201 ? 0.888 13.605 -5.150 1.00 81.25 201 CYS A O 1
ATOM 1588 N N . SER A 1 202 ? 1.532 15.526 -6.107 1.00 78.25 202 SER A N 1
ATOM 1589 C CA . SER A 1 202 ? 0.356 15.692 -6.975 1.00 78.25 202 SER A CA 1
ATOM 1590 C C . SER A 1 202 ? 0.418 14.808 -8.230 1.00 78.25 202 SER A C 1
ATOM 1592 O O . SER A 1 202 ? 0.244 15.283 -9.349 1.00 78.25 202 SER A O 1
ATOM 1594 N N . VAL A 1 203 ? 0.675 13.509 -8.059 1.00 84.12 203 VAL A N 1
ATOM 1595 C CA . VAL A 1 203 ? 0.731 12.545 -9.170 1.00 84.12 203 VAL A CA 1
ATOM 1596 C C . VAL A 1 203 ? -0.636 11.890 -9.431 1.00 84.12 203 VAL A C 1
ATOM 1598 O O . VAL A 1 203 ? -1.462 11.809 -8.520 1.00 84.12 203 VAL A O 1
ATOM 1601 N N . PRO A 1 204 ? -0.907 11.383 -10.651 1.00 88.75 204 PRO A N 1
ATOM 1602 C CA . PRO A 1 204 ? -2.188 10.756 -10.972 1.00 88.75 204 PRO A CA 1
ATOM 1603 C C . PRO A 1 204 ? -2.529 9.553 -10.080 1.00 88.75 204 PRO A C 1
ATOM 1605 O O . PRO A 1 204 ? -1.671 8.717 -9.788 1.00 88.75 204 PRO A O 1
ATOM 1608 N N . ILE A 1 205 ? -3.814 9.409 -9.740 1.00 92.38 205 ILE A N 1
ATOM 1609 C CA . ILE A 1 205 ? -4.358 8.334 -8.889 1.00 92.38 205 ILE A CA 1
ATOM 1610 C C . ILE A 1 205 ? -3.893 6.916 -9.295 1.00 92.38 205 ILE A C 1
ATOM 1612 O O . ILE A 1 205 ? -3.460 6.170 -8.414 1.00 92.38 205 ILE A O 1
ATOM 1616 N N . PRO A 1 206 ? -3.880 6.518 -10.588 1.00 92.38 206 PRO A N 1
ATOM 1617 C CA . PRO A 1 206 ? -3.395 5.190 -10.976 1.00 92.38 206 PRO A CA 1
ATOM 1618 C C . PRO A 1 206 ? -1.913 4.953 -10.656 1.00 92.38 206 PRO A C 1
ATOM 1620 O O . PRO A 1 206 ? -1.514 3.823 -10.387 1.00 92.38 206 PRO A O 1
ATOM 1623 N N . LEU A 1 207 ? -1.083 6.003 -10.684 1.00 91.56 207 LEU A N 1
ATOM 1624 C CA . LEU A 1 207 ? 0.326 5.902 -10.306 1.00 91.56 207 LEU A CA 1
ATOM 1625 C C . LEU A 1 207 ? 0.471 5.793 -8.783 1.00 91.56 207 LEU A C 1
ATOM 1627 O O . LEU A 1 207 ? 1.228 4.944 -8.320 1.00 91.56 207 LEU A O 1
ATOM 1631 N N . LYS A 1 208 ? -0.303 6.566 -8.005 1.00 93.75 208 LYS A N 1
ATOM 1632 C CA . LYS A 1 208 ? -0.346 6.431 -6.535 1.00 93.75 208 LYS A CA 1
ATOM 1633 C C . LYS A 1 208 ? -0.740 5.023 -6.095 1.00 93.75 208 LYS A C 1
ATOM 1635 O O . LYS A 1 208 ? -0.116 4.467 -5.195 1.00 93.75 208 LYS A O 1
ATOM 1640 N N . ALA A 1 209 ? -1.725 4.424 -6.762 1.00 96.50 209 ALA A N 1
ATOM 1641 C CA . ALA A 1 209 ? -2.130 3.049 -6.496 1.00 96.50 209 ALA A CA 1
ATOM 1642 C C . ALA A 1 209 ? -0.967 2.058 -6.709 1.00 96.50 209 ALA A C 1
ATOM 1644 O O . ALA A 1 209 ? -0.677 1.249 -5.829 1.00 96.50 209 ALA A O 1
ATOM 1645 N N . GLU A 1 210 ? -0.243 2.154 -7.829 1.00 96.88 210 GLU A N 1
ATOM 1646 C CA . GLU A 1 210 ? 0.920 1.292 -8.094 1.00 96.88 210 GLU A CA 1
ATOM 1647 C C . GLU A 1 210 ? 2.080 1.532 -7.110 1.00 96.88 210 GLU A C 1
ATOM 1649 O O . GLU A 1 210 ? 2.756 0.576 -6.719 1.00 96.88 210 GLU A O 1
ATOM 1654 N N . LEU A 1 211 ? 2.286 2.772 -6.650 1.00 96.31 211 LEU A N 1
ATOM 1655 C CA . LEU A 1 211 ? 3.256 3.096 -5.597 1.00 96.31 211 LEU A CA 1
ATOM 1656 C C . LEU A 1 211 ? 2.899 2.400 -4.274 1.00 96.31 211 LEU A C 1
ATOM 1658 O O . LEU A 1 211 ? 3.757 1.736 -3.692 1.00 96.31 211 LEU A O 1
ATOM 1662 N N . LEU A 1 212 ? 1.637 2.472 -3.829 1.00 97.38 212 LEU A N 1
ATOM 1663 C CA . LEU A 1 212 ? 1.176 1.790 -2.610 1.00 97.38 212 LEU A CA 1
ATOM 1664 C C . LEU A 1 212 ? 1.267 0.261 -2.720 1.00 97.38 212 LEU A C 1
ATOM 1666 O O . LEU A 1 212 ? 1.660 -0.400 -1.760 1.00 97.38 212 LEU A O 1
ATOM 1670 N N . LEU A 1 213 ? 0.958 -0.315 -3.886 1.00 98.31 213 LEU A N 1
ATOM 1671 C CA . LEU A 1 213 ? 1.122 -1.755 -4.120 1.00 98.31 213 LEU A CA 1
ATOM 1672 C C . LEU A 1 213 ? 2.598 -2.177 -4.092 1.00 98.31 213 LEU A C 1
ATOM 1674 O O . LEU A 1 213 ? 2.924 -3.244 -3.577 1.00 98.31 213 LEU A O 1
ATOM 1678 N N . THR A 1 214 ? 3.497 -1.336 -4.606 1.00 98.12 214 THR A N 1
ATOM 1679 C CA . THR A 1 214 ? 4.946 -1.582 -4.544 1.00 98.12 214 THR A CA 1
ATOM 1680 C C . THR A 1 214 ? 5.458 -1.480 -3.107 1.00 98.12 214 THR A C 1
ATOM 1682 O O . THR A 1 214 ? 6.202 -2.350 -2.664 1.00 98.12 214 THR A O 1
ATOM 1685 N N . LEU A 1 215 ? 5.003 -0.479 -2.344 1.00 97.56 215 LEU A N 1
ATOM 1686 C CA . LEU A 1 215 ? 5.283 -0.366 -0.910 1.00 97.56 215 LEU A CA 1
ATOM 1687 C C . LEU A 1 215 ? 4.801 -1.601 -0.138 1.00 97.56 215 LEU A C 1
ATOM 1689 O O . LEU A 1 215 ? 5.526 -2.098 0.717 1.00 97.56 215 LEU A O 1
ATOM 1693 N N . ALA A 1 216 ? 3.628 -2.144 -0.476 1.00 97.81 216 ALA A N 1
ATOM 1694 C CA . ALA A 1 216 ? 3.112 -3.362 0.147 1.00 97.81 216 ALA A CA 1
ATOM 1695 C C . ALA A 1 216 ? 4.032 -4.568 -0.109 1.00 97.81 216 ALA A C 1
ATOM 1697 O O . ALA A 1 216 ? 4.353 -5.305 0.820 1.00 97.81 216 ALA A O 1
ATOM 1698 N N . ALA A 1 217 ? 4.523 -4.742 -1.340 1.00 97.44 217 ALA A N 1
ATOM 1699 C CA . ALA A 1 217 ? 5.489 -5.797 -1.660 1.00 97.44 217 ALA A CA 1
ATOM 1700 C C . ALA A 1 217 ? 6.835 -5.619 -0.934 1.00 97.44 217 ALA A C 1
ATOM 1702 O O . ALA A 1 217 ? 7.462 -6.601 -0.539 1.00 97.44 217 ALA A O 1
ATOM 1703 N N . LEU A 1 218 ? 7.260 -4.372 -0.717 1.00 96.44 218 LEU A N 1
ATOM 1704 C CA . LEU A 1 218 ? 8.500 -4.032 -0.018 1.00 96.44 218 LEU A CA 1
ATOM 1705 C C . LEU A 1 218 ? 8.390 -4.071 1.513 1.00 96.44 218 LEU A C 1
ATOM 1707 O O . LEU A 1 218 ? 9.423 -4.080 2.175 1.00 96.44 218 LEU A O 1
ATOM 1711 N N . ALA A 1 219 ? 7.190 -4.114 2.090 1.00 94.94 219 ALA A N 1
ATOM 1712 C CA . ALA A 1 219 ? 6.967 -4.041 3.537 1.00 94.94 219 ALA A CA 1
ATOM 1713 C C . ALA A 1 219 ? 6.547 -5.384 4.158 1.00 94.94 219 ALA A C 1
ATOM 1715 O O . ALA A 1 219 ? 5.690 -5.439 5.041 1.00 94.94 219 ALA A O 1
ATOM 1716 N N . ARG A 1 220 ? 7.132 -6.489 3.680 1.00 93.06 220 ARG A N 1
ATOM 1717 C CA . ARG A 1 220 ? 6.820 -7.850 4.157 1.00 93.06 220 ARG A CA 1
ATOM 1718 C C . ARG A 1 220 ? 7.729 -8.348 5.277 1.00 93.06 220 ARG A C 1
ATOM 1720 O O . ARG A 1 220 ? 7.433 -9.381 5.871 1.00 93.06 220 ARG A O 1
ATOM 1727 N N . SER A 1 221 ? 8.816 -7.638 5.583 1.00 92.62 221 SER A N 1
ATOM 1728 C CA . SER A 1 221 ? 9.693 -7.980 6.707 1.00 92.62 221 SER A CA 1
ATOM 1729 C C . SER A 1 221 ? 9.363 -7.129 7.943 1.00 92.62 221 SER A C 1
ATOM 1731 O O . SER A 1 221 ? 8.983 -5.968 7.788 1.00 92.62 221 SER A O 1
ATOM 1733 N N . PRO A 1 222 ? 9.528 -7.647 9.178 1.00 92.94 222 PRO A N 1
ATOM 1734 C CA . PRO A 1 222 ? 9.191 -6.912 10.404 1.00 92.94 222 PRO A CA 1
ATOM 1735 C C . PRO A 1 222 ? 9.830 -5.523 10.489 1.00 92.94 222 PRO A C 1
ATOM 1737 O O . PRO A 1 222 ? 9.153 -4.548 10.809 1.00 92.94 222 PRO A O 1
ATOM 1740 N N . ASN A 1 223 ? 11.116 -5.419 10.142 1.00 90.94 223 ASN A N 1
ATOM 1741 C CA . ASN A 1 223 ? 11.852 -4.158 10.187 1.00 90.94 223 ASN A CA 1
ATOM 1742 C C . ASN A 1 223 ? 11.304 -3.156 9.164 1.00 90.94 223 ASN A C 1
ATOM 1744 O O . ASN A 1 223 ? 11.019 -2.017 9.520 1.00 90.94 223 ASN A O 1
ATOM 1748 N N . THR A 1 224 ? 11.104 -3.584 7.913 1.00 92.31 224 THR A N 1
ATOM 1749 C CA . THR A 1 224 ? 10.602 -2.700 6.846 1.00 92.31 224 THR A CA 1
ATOM 1750 C C . THR A 1 224 ? 9.164 -2.261 7.096 1.00 92.31 224 THR A C 1
ATOM 1752 O O . THR A 1 224 ? 8.843 -1.096 6.881 1.00 92.31 224 THR A O 1
ATOM 1755 N N . ALA A 1 225 ? 8.314 -3.150 7.616 1.00 94.94 225 ALA A N 1
ATOM 1756 C CA . ALA A 1 225 ? 6.946 -2.824 8.001 1.00 94.94 225 ALA A CA 1
ATOM 1757 C C . ALA A 1 225 ? 6.895 -1.814 9.154 1.00 94.94 225 ALA A C 1
ATOM 1759 O O . ALA A 1 225 ? 6.134 -0.852 9.085 1.00 94.94 225 ALA A O 1
ATOM 1760 N N . ALA A 1 226 ? 7.723 -1.987 10.191 1.00 92.62 226 ALA A N 1
ATOM 1761 C CA . ALA A 1 226 ? 7.814 -1.030 11.292 1.00 92.62 226 ALA A CA 1
ATOM 1762 C C . ALA A 1 226 ? 8.290 0.346 10.803 1.00 92.62 226 ALA A C 1
ATOM 1764 O O . ALA A 1 226 ? 7.666 1.358 11.125 1.00 92.62 226 ALA A O 1
ATOM 1765 N N . THR A 1 227 ? 9.338 0.388 9.971 1.00 92.06 227 THR A N 1
ATOM 1766 C CA . THR A 1 227 ? 9.799 1.629 9.334 1.00 92.06 227 THR A CA 1
ATOM 1767 C C . THR A 1 227 ? 8.685 2.271 8.512 1.00 92.06 227 THR A C 1
ATOM 1769 O O . THR A 1 227 ? 8.427 3.458 8.681 1.00 92.06 227 THR A O 1
ATOM 1772 N N . LEU A 1 228 ? 7.974 1.500 7.683 1.00 94.25 228 LEU A N 1
ATOM 1773 C CA . LEU A 1 228 ? 6.900 2.036 6.851 1.00 94.25 228 LEU A CA 1
ATOM 1774 C C . LEU A 1 228 ? 5.718 2.554 7.681 1.00 94.25 228 LEU A C 1
ATOM 1776 O O . LEU A 1 228 ? 5.160 3.585 7.325 1.00 94.25 228 LEU A O 1
ATOM 1780 N N . TRP A 1 229 ? 5.361 1.916 8.800 1.00 94.81 229 TRP A N 1
ATOM 1781 C CA . TRP A 1 229 ? 4.354 2.451 9.725 1.00 94.81 229 TRP A CA 1
ATOM 1782 C C . TRP A 1 229 ? 4.743 3.831 10.258 1.00 94.81 229 TRP A C 1
ATOM 1784 O O . TRP A 1 229 ? 3.922 4.748 10.249 1.00 94.81 229 TRP A O 1
ATOM 1794 N N . HIS A 1 230 ? 5.995 3.997 10.686 1.00 91.19 230 HIS A N 1
ATOM 1795 C CA . HIS A 1 230 ? 6.492 5.291 11.148 1.00 91.19 230 HIS A CA 1
ATOM 1796 C C . HIS A 1 230 ? 6.529 6.329 10.022 1.00 91.19 230 HIS A C 1
ATOM 1798 O O . HIS A 1 230 ? 6.115 7.465 10.243 1.00 91.19 230 HIS A O 1
ATOM 1804 N N . SER A 1 231 ? 6.949 5.945 8.813 1.00 89.69 231 SER A N 1
ATOM 1805 C CA . SER A 1 231 ? 6.939 6.844 7.656 1.00 89.69 231 SER A CA 1
ATOM 1806 C C . SER A 1 231 ? 5.513 7.231 7.242 1.00 89.69 231 SER A C 1
ATOM 1808 O O . SER A 1 231 ? 5.270 8.394 6.934 1.00 89.69 231 SER A O 1
ATOM 1810 N N . LEU A 1 232 ? 4.544 6.306 7.287 1.00 90.94 232 LEU A N 1
ATOM 1811 C CA . LEU A 1 232 ? 3.125 6.591 7.040 1.00 90.94 232 LEU A CA 1
ATOM 1812 C C . LEU A 1 232 ? 2.590 7.615 8.044 1.00 90.94 232 LEU A C 1
ATOM 1814 O O . LEU A 1 232 ? 1.977 8.602 7.639 1.00 90.94 232 LEU A O 1
ATOM 1818 N N . GLU A 1 233 ? 2.889 7.427 9.329 1.00 88.75 233 GLU A N 1
ATOM 1819 C CA . GLU A 1 233 ? 2.505 8.369 10.379 1.00 88.75 233 GLU A CA 1
ATOM 1820 C C . GLU A 1 233 ? 3.171 9.740 10.188 1.00 88.75 233 GLU A C 1
ATOM 1822 O O . GLU A 1 233 ? 2.502 10.758 10.306 1.00 88.75 233 GLU A O 1
ATOM 1827 N N . ALA A 1 234 ? 4.453 9.801 9.825 1.00 84.75 234 ALA A N 1
ATOM 1828 C CA . ALA A 1 234 ? 5.134 11.071 9.553 1.00 84.75 234 ALA A CA 1
ATOM 1829 C C . ALA A 1 234 ? 4.560 11.786 8.314 1.00 84.75 234 ALA A C 1
ATOM 1831 O O . ALA A 1 234 ? 4.361 13.001 8.311 1.00 84.75 234 ALA A O 1
ATOM 1832 N N . SER A 1 235 ? 4.238 11.022 7.266 1.00 84.00 235 SER A N 1
ATOM 1833 C CA . SER A 1 235 ? 3.717 11.552 6.002 1.00 84.00 235 SER A CA 1
ATOM 1834 C C . SER A 1 235 ? 2.304 12.127 6.101 1.00 84.00 235 SER A C 1
ATOM 1836 O O . SER A 1 235 ? 1.933 12.943 5.261 1.00 84.00 235 SER A O 1
ATOM 1838 N N . GLN A 1 236 ? 1.512 11.684 7.087 1.00 85.50 236 GLN A N 1
ATOM 1839 C CA . GLN A 1 236 ? 0.089 12.017 7.218 1.00 85.50 236 GLN A CA 1
ATOM 1840 C C . GLN A 1 236 ? -0.719 11.772 5.922 1.00 85.50 236 GLN A C 1
ATOM 1842 O O . GLN A 1 236 ? -1.735 12.425 5.689 1.00 85.50 236 GLN A O 1
ATOM 1847 N N . ILE A 1 237 ? -0.299 10.809 5.080 1.00 84.88 237 ILE A N 1
ATOM 1848 C CA . ILE A 1 237 ? -1.035 10.382 3.868 1.00 84.88 237 ILE A CA 1
ATOM 1849 C C . ILE A 1 237 ? -2.481 10.012 4.216 1.00 84.88 237 ILE A C 1
ATOM 1851 O O . ILE A 1 237 ? -3.417 10.346 3.485 1.00 84.88 237 ILE A O 1
ATOM 1855 N N . LEU A 1 238 ? -2.653 9.340 5.355 1.00 85.94 238 LEU A N 1
ATOM 1856 C CA . LEU A 1 238 ? -3.910 9.290 6.082 1.00 85.94 238 LEU A CA 1
ATOM 1857 C C . LEU A 1 238 ? -3.803 10.299 7.223 1.00 85.94 238 LEU A C 1
ATOM 1859 O O . LEU A 1 238 ? -2.881 10.215 8.030 1.00 85.94 238 LEU A O 1
ATOM 1863 N N . THR A 1 239 ? -4.725 11.256 7.280 1.00 84.06 239 THR A N 1
ATOM 1864 C CA . THR A 1 239 ? -4.731 12.285 8.323 1.00 84.06 239 THR A CA 1
ATOM 1865 C C . THR A 1 239 ? -5.045 11.641 9.673 1.00 84.06 239 THR A C 1
ATOM 1867 O O . THR A 1 239 ? -6.188 11.269 9.937 1.00 84.06 239 THR A O 1
ATOM 1870 N N . THR A 1 240 ? -4.034 11.479 10.526 1.00 80.75 240 THR A N 1
ATOM 1871 C CA . THR A 1 240 ? -4.189 10.877 11.860 1.00 80.75 240 THR A CA 1
ATOM 1872 C C . THR A 1 240 ? -4.235 11.925 12.967 1.00 80.75 240 THR A C 1
ATOM 1874 O O . THR A 1 240 ? -4.758 11.650 14.049 1.00 80.75 240 THR A O 1
ATOM 1877 N N . VAL A 1 241 ? -3.719 13.126 12.698 1.00 79.12 241 VAL A N 1
ATOM 1878 C CA . VAL A 1 241 ? -3.737 14.265 13.616 1.00 79.12 241 VAL A CA 1
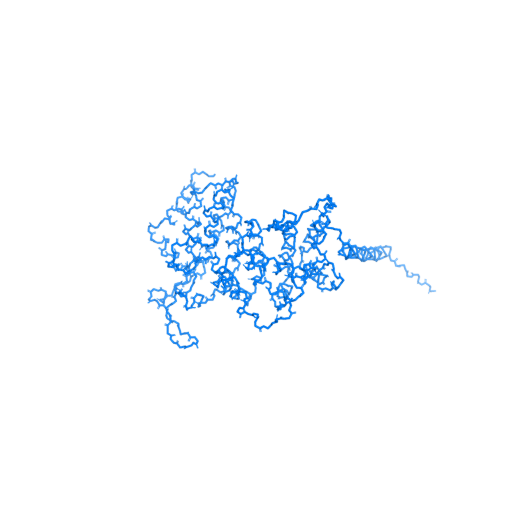ATOM 1879 C C . VAL A 1 241 ? -4.753 15.301 13.118 1.00 79.12 241 VAL A C 1
ATOM 1881 O O . VAL A 1 241 ? -4.654 15.749 11.974 1.00 79.12 241 VAL A O 1
ATOM 1884 N N . PRO A 1 242 ? -5.734 15.712 13.943 1.00 70.12 242 PRO A N 1
ATOM 1885 C CA . PRO A 1 242 ? -6.671 16.767 13.572 1.00 70.12 242 PRO A CA 1
ATOM 1886 C C . PRO A 1 242 ? -5.936 18.085 13.303 1.00 70.12 242 PRO A C 1
ATOM 1888 O O . PRO A 1 242 ? -5.213 18.584 14.166 1.00 70.12 242 PRO A O 1
ATOM 1891 N N . SER A 1 243 ? -6.133 18.672 12.121 1.00 65.88 243 SER A N 1
ATOM 1892 C CA . SER A 1 243 ? -5.617 20.012 11.832 1.00 65.88 243 SER A CA 1
ATOM 1893 C C . SER A 1 243 ? -6.506 21.079 12.473 1.00 65.88 243 SER A C 1
ATOM 1895 O O . SER A 1 243 ? -7.731 21.012 12.390 1.00 65.88 243 SER A O 1
ATOM 1897 N N . ILE A 1 244 ? -5.883 22.093 13.077 1.00 58.66 244 ILE A N 1
ATOM 1898 C CA . ILE A 1 244 ? -6.562 23.286 13.617 1.00 58.66 244 ILE A CA 1
ATOM 1899 C C . ILE A 1 244 ? -6.873 24.291 12.486 1.00 58.66 244 ILE A C 1
ATOM 1901 O O . ILE A 1 244 ? -7.640 25.235 12.668 1.00 58.66 244 ILE A O 1
ATOM 1905 N N . SER A 1 245 ? -6.279 24.110 11.301 1.00 58.00 245 SER A N 1
ATOM 1906 C CA . SER A 1 245 ? -6.529 24.963 10.141 1.00 58.00 245 SER A CA 1
ATOM 1907 C C . SER A 1 245 ? -7.791 24.526 9.391 1.00 58.00 245 SER A C 1
ATOM 1909 O O . SER A 1 245 ? -8.005 23.349 9.126 1.00 58.00 245 SER A O 1
ATOM 1911 N N . SER A 1 246 ? -8.612 25.498 8.988 1.00 51.19 246 SER A N 1
ATOM 1912 C CA . SER A 1 246 ? -9.769 25.313 8.096 1.00 51.19 246 SER A CA 1
ATOM 1913 C C . SER A 1 246 ? -9.380 25.044 6.633 1.00 51.19 246 SER A C 1
ATOM 1915 O O . SER A 1 246 ? -10.244 25.014 5.756 1.00 51.19 246 SER A O 1
ATOM 1917 N N . TYR A 1 247 ? -8.083 24.881 6.350 1.00 53.09 247 TYR A N 1
ATOM 1918 C CA . TYR A 1 247 ? -7.598 24.515 5.026 1.00 53.09 247 TYR A CA 1
ATOM 1919 C C . TYR A 1 247 ? -7.955 23.051 4.760 1.00 53.09 247 TYR A C 1
ATOM 1921 O O . TYR A 1 247 ? -7.722 22.195 5.609 1.00 53.09 247 TYR A O 1
ATOM 1929 N N . GLN A 1 248 ? -8.548 22.804 3.590 1.00 52.22 248 GLN A N 1
ATOM 1930 C CA . GLN A 1 248 ? -9.093 21.513 3.160 1.00 52.22 248 GLN A CA 1
ATOM 1931 C C . GLN A 1 248 ? -8.199 20.330 3.570 1.00 52.22 248 GLN A C 1
ATOM 1933 O O . GLN A 1 248 ? -6.978 20.414 3.385 1.00 52.22 248 GLN A O 1
ATOM 1938 N N . PRO A 1 249 ? -8.777 19.231 4.097 1.00 54.81 249 PRO A N 1
ATOM 1939 C CA . PRO A 1 249 ? -8.005 18.039 4.412 1.00 54.81 249 PRO A CA 1
ATOM 1940 C C . PRO A 1 249 ? -7.235 17.602 3.161 1.00 54.81 249 PRO A C 1
ATOM 1942 O O . PRO A 1 249 ? -7.782 17.575 2.060 1.00 54.81 249 PRO A O 1
ATOM 1945 N N . ARG A 1 250 ? -5.943 17.311 3.308 1.00 66.25 250 ARG A N 1
ATOM 1946 C CA . ARG A 1 250 ? -5.107 16.713 2.258 1.00 66.25 250 ARG A CA 1
ATOM 1947 C C . ARG A 1 250 ? -4.870 15.248 2.610 1.00 66.25 250 ARG A C 1
ATOM 1949 O O . ARG A 1 250 ? -4.810 14.909 3.787 1.00 66.25 250 ARG A O 1
ATOM 1956 N N . GLY A 1 251 ? -4.713 14.403 1.595 1.00 80.94 251 GLY A N 1
ATOM 1957 C CA . GLY A 1 251 ? -4.426 12.978 1.760 1.00 80.94 251 GLY A CA 1
ATOM 1958 C C . GLY A 1 251 ? -5.460 12.081 1.089 1.00 80.94 251 GLY A C 1
ATOM 1959 O O . GLY A 1 251 ? -6.390 12.550 0.427 1.00 80.94 251 GLY A O 1
ATOM 1960 N N . VAL A 1 252 ? -5.309 10.774 1.294 1.00 87.38 252 VAL A N 1
ATOM 1961 C CA . VAL A 1 252 ? -6.064 9.748 0.555 1.00 87.38 252 VAL A CA 1
ATOM 1962 C C . VAL A 1 252 ? -7.566 9.840 0.811 1.00 87.38 252 VAL A C 1
ATOM 1964 O O . VAL A 1 252 ? -8.360 9.515 -0.064 1.00 87.38 252 VAL A O 1
ATOM 1967 N N . GLN A 1 253 ? -7.987 10.326 1.981 1.00 90.31 253 GLN A N 1
ATOM 1968 C CA . GLN A 1 253 ? -9.407 10.528 2.261 1.00 90.31 253 GLN A CA 1
ATOM 1969 C C . GLN A 1 253 ? -10.036 11.596 1.356 1.00 90.31 253 GLN A C 1
ATOM 1971 O O . GLN A 1 253 ? -11.149 11.402 0.877 1.00 90.31 253 GLN A O 1
ATOM 1976 N N . THR A 1 254 ? -9.337 12.695 1.091 1.00 89.44 254 THR A N 1
ATOM 1977 C CA . THR A 1 254 ? -9.825 13.739 0.179 1.00 89.44 254 THR A CA 1
ATOM 1978 C C . THR A 1 254 ? -9.797 13.249 -1.261 1.00 89.44 254 THR A C 1
ATOM 1980 O O . THR A 1 254 ? -10.753 13.460 -1.998 1.00 89.44 254 THR A O 1
ATOM 1983 N N . GLU A 1 255 ? -8.752 12.516 -1.650 1.00 92.38 255 GLU A N 1
ATOM 1984 C CA . GLU A 1 255 ? -8.672 11.896 -2.977 1.00 92.38 255 GLU A CA 1
ATOM 1985 C C . GLU A 1 255 ? -9.802 10.882 -3.210 1.00 92.38 255 GLU A C 1
ATOM 1987 O O . GLU A 1 255 ? -10.373 10.844 -4.300 1.00 92.38 255 GLU A O 1
ATOM 1992 N N . LEU A 1 256 ? -10.178 10.119 -2.181 1.00 94.75 256 LEU A N 1
ATOM 1993 C CA . LEU A 1 256 ? -11.333 9.223 -2.213 1.00 94.75 256 LEU A CA 1
ATOM 1994 C C . LEU A 1 256 ? -12.637 9.994 -2.469 1.00 94.75 256 LEU A C 1
ATOM 1996 O O . LEU A 1 256 ? -13.417 9.618 -3.346 1.00 94.75 256 LEU A O 1
ATOM 2000 N N . GLU A 1 257 ? -12.897 11.060 -1.711 1.00 93.00 257 GLU A N 1
ATOM 2001 C CA . GLU A 1 257 ? -14.180 11.771 -1.791 1.00 93.00 257 GLU A CA 1
ATOM 2002 C C . GLU A 1 257 ? -14.277 12.694 -3.024 1.00 93.00 257 GLU A C 1
ATOM 2004 O O . GLU A 1 257 ? -15.349 12.803 -3.614 1.00 93.00 257 GLU A O 1
ATOM 2009 N N . GLU A 1 258 ? -13.182 13.322 -3.462 1.00 91.12 258 GLU A N 1
ATOM 2010 C CA . GLU A 1 258 ? -13.200 14.309 -4.557 1.00 91.12 258 GLU A CA 1
ATOM 2011 C C . GLU A 1 258 ? -12.802 13.741 -5.925 1.00 91.12 258 GLU A C 1
ATOM 2013 O O . GLU A 1 258 ? -13.297 14.215 -6.953 1.00 91.12 258 GLU A O 1
ATOM 2018 N N . ILE A 1 259 ? -11.903 12.750 -5.964 1.00 93.62 259 ILE A N 1
ATOM 2019 C CA . ILE A 1 259 ? -11.316 12.247 -7.214 1.00 93.62 259 ILE A CA 1
ATOM 2020 C C . ILE A 1 259 ? -11.856 10.857 -7.550 1.00 93.62 259 ILE A C 1
ATOM 2022 O O . ILE A 1 259 ? -12.479 10.696 -8.598 1.00 93.62 259 ILE A O 1
ATOM 2026 N N . GLU A 1 260 ? -11.663 9.860 -6.682 1.00 95.88 260 GLU A N 1
ATOM 2027 C CA . GLU A 1 260 ? -12.125 8.484 -6.939 1.00 95.88 260 GLU A CA 1
ATOM 2028 C C . GLU A 1 260 ? -13.651 8.419 -7.039 1.00 95.88 260 GLU A C 1
ATOM 2030 O O . GLU A 1 260 ? -14.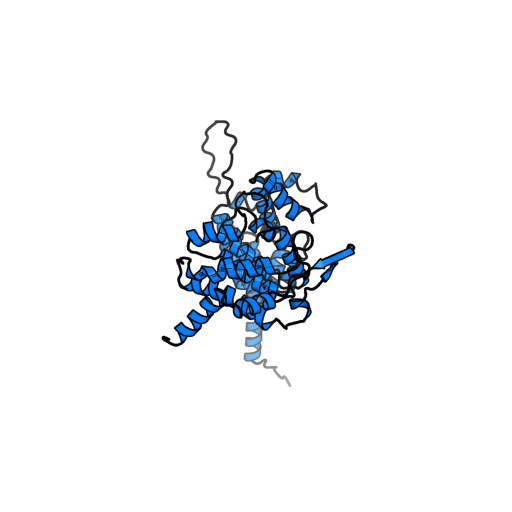182 7.881 -8.008 1.00 95.88 260 GLU A O 1
ATOM 2035 N N . SER A 1 261 ? -14.370 9.055 -6.105 1.00 95.38 261 SER A N 1
ATOM 2036 C CA . SER A 1 261 ? -15.840 9.079 -6.129 1.00 95.38 261 SER A CA 1
ATOM 2037 C C . SER A 1 261 ? -16.399 9.817 -7.349 1.00 95.38 261 SER A C 1
ATOM 2039 O O . SER A 1 261 ? -17.437 9.427 -7.871 1.00 95.38 261 SER A O 1
ATOM 2041 N N . ARG A 1 262 ? -15.706 10.853 -7.841 1.00 95.44 262 ARG A N 1
ATOM 2042 C CA . ARG A 1 262 ? -16.087 11.568 -9.069 1.00 95.44 262 ARG A CA 1
ATOM 2043 C C . ARG A 1 262 ? -15.817 10.741 -10.328 1.00 95.44 262 ARG A C 1
ATOM 2045 O O . ARG A 1 262 ? -16.576 10.839 -11.288 1.00 95.44 262 ARG A O 1
ATOM 2052 N N . ASN A 1 263 ? -14.721 9.987 -10.344 1.00 95.19 263 ASN A N 1
ATOM 2053 C CA . ASN A 1 263 ? -14.342 9.138 -11.473 1.00 95.19 263 ASN A CA 1
ATOM 2054 C C . ASN A 1 263 ? -15.051 7.774 -11.456 1.00 95.19 263 ASN A C 1
ATOM 2056 O O . ASN A 1 263 ? -14.977 7.049 -12.446 1.00 95.19 263 ASN A O 1
ATOM 2060 N N . GLU A 1 264 ? -15.730 7.442 -10.354 1.00 96.88 264 GLU A N 1
ATOM 2061 C CA . GLU A 1 264 ? -16.434 6.174 -10.127 1.00 96.88 264 GLU A CA 1
ATOM 2062 C C . GLU A 1 264 ? -15.515 4.941 -10.222 1.00 96.88 264 GLU A C 1
ATOM 2064 O O . GLU A 1 264 ? -15.966 3.836 -10.542 1.00 96.88 264 GLU A O 1
ATOM 2069 N N . GLU A 1 265 ? -14.222 5.144 -9.959 1.00 96.62 265 GLU A N 1
ATOM 2070 C CA . GLU A 1 265 ? -13.154 4.142 -9.982 1.00 96.62 265 GLU A CA 1
ATOM 2071 C C . GLU A 1 265 ? -12.305 4.311 -8.709 1.00 96.62 265 GLU A C 1
ATOM 2073 O O . GLU A 1 265 ? -11.892 5.428 -8.392 1.00 96.62 265 GLU A O 1
ATOM 2078 N N . PHE A 1 266 ? -12.027 3.216 -7.986 1.00 97.56 266 PHE A N 1
ATOM 2079 C CA . PHE A 1 266 ? -11.418 3.244 -6.638 1.00 97.56 266 PHE A CA 1
ATOM 2080 C C . PHE A 1 266 ? -10.046 2.534 -6.509 1.00 97.56 266 PHE A C 1
ATOM 2082 O O . PHE A 1 266 ? -9.827 1.772 -5.552 1.00 97.56 266 PHE A O 1
ATOM 2089 N N . PRO A 1 267 ? -9.090 2.722 -7.441 1.00 97.25 267 PRO A N 1
ATOM 2090 C CA . PRO A 1 267 ? -7.820 1.997 -7.422 1.00 97.25 267 PRO A CA 1
ATOM 2091 C C . PRO A 1 267 ? -6.886 2.391 -6.263 1.00 97.25 267 PRO A C 1
ATOM 2093 O O . PRO A 1 267 ? -6.183 1.524 -5.741 1.00 97.25 267 PRO A O 1
ATOM 2096 N N . LEU A 1 268 ? -6.865 3.657 -5.830 1.00 97.00 268 LEU A N 1
ATOM 2097 C CA . LEU A 1 268 ? -6.031 4.128 -4.718 1.00 97.00 268 LEU A CA 1
ATOM 2098 C C . LEU A 1 268 ? -6.563 3.606 -3.387 1.00 97.00 268 LEU A C 1
ATOM 2100 O O . LEU A 1 268 ? -5.787 3.069 -2.595 1.00 97.00 268 LEU A O 1
ATOM 2104 N N . THR A 1 269 ? -7.879 3.677 -3.167 1.00 97.50 269 THR A N 1
ATOM 2105 C CA . THR A 1 269 ? -8.504 3.094 -1.972 1.00 97.50 269 THR A CA 1
ATOM 2106 C C . THR A 1 269 ? -8.210 1.600 -1.873 1.00 97.50 269 THR A C 1
ATOM 2108 O O . THR A 1 269 ? -7.796 1.117 -0.819 1.00 97.50 269 THR A O 1
ATOM 2111 N N . ARG A 1 270 ? -8.342 0.850 -2.973 1.00 98.06 270 ARG A N 1
ATOM 2112 C CA . ARG A 1 270 ? -8.014 -0.584 -2.997 1.00 98.06 270 ARG A CA 1
ATOM 2113 C C . ARG A 1 270 ? -6.543 -0.858 -2.704 1.00 98.06 270 ARG A C 1
ATOM 2115 O O . ARG A 1 270 ? -6.240 -1.773 -1.939 1.00 98.06 270 ARG A O 1
ATOM 2122 N N . ALA A 1 271 ? -5.639 -0.078 -3.291 1.00 98.25 271 ALA A N 1
ATOM 2123 C CA . ALA A 1 271 ? -4.209 -0.213 -3.048 1.00 98.25 271 ALA A CA 1
ATOM 2124 C C . ALA A 1 271 ? -3.843 0.089 -1.586 1.00 98.25 271 ALA A C 1
ATOM 2126 O O . ALA A 1 271 ? -3.044 -0.639 -0.998 1.00 98.25 271 ALA A O 1
ATOM 2127 N N . LEU A 1 272 ? -4.472 1.096 -0.969 1.00 97.56 272 LEU A N 1
ATOM 2128 C CA . LEU A 1 272 ? -4.288 1.409 0.448 1.00 97.56 272 LEU A CA 1
ATOM 2129 C C . LEU A 1 272 ? -4.816 0.288 1.352 1.00 97.56 272 LEU A C 1
ATOM 2131 O O . LEU A 1 272 ? -4.118 -0.124 2.276 1.00 97.56 272 LEU A O 1
ATOM 2135 N N . LEU A 1 273 ? -6.007 -0.255 1.071 1.00 98.25 273 LEU A N 1
ATOM 2136 C CA . LEU A 1 273 ? -6.542 -1.407 1.808 1.00 98.25 273 LEU A CA 1
ATOM 2137 C C . LEU A 1 273 ? -5.606 -2.620 1.707 1.00 98.25 273 LEU A C 1
ATOM 2139 O O . LEU A 1 273 ? -5.371 -3.290 2.708 1.00 98.25 273 LEU A O 1
ATOM 2143 N N . HIS A 1 274 ? -5.032 -2.876 0.527 1.00 98.44 274 HIS A N 1
ATOM 2144 C CA . HIS A 1 274 ? -4.045 -3.938 0.334 1.00 98.44 274 HIS A CA 1
ATOM 2145 C C . HIS A 1 274 ? -2.748 -3.680 1.118 1.00 98.44 274 HIS A C 1
ATOM 2147 O O . HIS A 1 274 ? -2.233 -4.589 1.763 1.00 98.44 274 HIS A O 1
ATOM 2153 N N . LEU A 1 275 ? -2.229 -2.449 1.111 1.00 98.00 275 LEU A N 1
ATOM 2154 C CA . LEU A 1 275 ? -1.054 -2.083 1.903 1.00 98.00 275 LEU A CA 1
ATOM 2155 C C . LEU A 1 275 ? -1.292 -2.320 3.400 1.00 98.00 275 LEU A C 1
ATOM 2157 O O . LEU A 1 275 ? -0.469 -2.953 4.059 1.00 98.00 275 LEU A O 1
ATOM 2161 N N . VAL A 1 276 ? -2.432 -1.869 3.926 1.00 97.31 276 VAL A N 1
ATOM 2162 C CA . VAL A 1 276 ? -2.797 -2.090 5.332 1.00 97.31 276 VAL A CA 1
ATOM 2163 C C . VAL A 1 276 ? -2.973 -3.582 5.626 1.00 97.31 276 VAL A C 1
ATOM 2165 O O . VAL A 1 276 ? -2.539 -4.054 6.675 1.00 97.31 276 VAL A O 1
ATOM 2168 N N . ASP A 1 277 ? -3.551 -4.354 4.705 1.00 97.69 277 ASP A N 1
ATOM 2169 C CA . ASP A 1 277 ? -3.677 -5.809 4.835 1.00 97.69 277 ASP A CA 1
ATOM 2170 C C . ASP A 1 277 ? -2.313 -6.493 4.949 1.00 97.69 277 ASP A C 1
ATOM 2172 O O . ASP A 1 277 ? -2.128 -7.327 5.834 1.00 97.69 277 ASP A O 1
ATOM 2176 N N . VAL A 1 278 ? -1.336 -6.099 4.131 1.00 97.31 278 VAL A N 1
ATOM 2177 C CA . VAL A 1 278 ? 0.026 -6.640 4.217 1.00 97.31 278 VAL A CA 1
ATOM 2178 C C . VAL A 1 278 ? 0.712 -6.226 5.518 1.00 97.31 278 VAL A C 1
ATOM 2180 O O . VAL A 1 278 ? 1.231 -7.083 6.230 1.00 97.31 278 VAL A O 1
ATOM 2183 N N . LEU A 1 279 ? 0.667 -4.940 5.870 1.00 96.69 279 LEU A N 1
ATOM 2184 C CA . LEU A 1 279 ? 1.327 -4.419 7.068 1.00 96.69 279 LEU A CA 1
ATOM 2185 C C . LEU A 1 279 ? 0.771 -5.008 8.371 1.00 96.69 279 LEU A C 1
ATOM 2187 O O . LEU A 1 279 ? 1.508 -5.161 9.341 1.00 96.69 279 LEU A O 1
ATOM 2191 N N . THR A 1 280 ? -0.517 -5.352 8.394 1.00 96.06 280 THR A N 1
ATOM 2192 C CA . THR A 1 280 ? -1.193 -5.957 9.555 1.00 96.06 280 THR A CA 1
ATOM 2193 C C . THR A 1 280 ? -1.033 -7.475 9.638 1.00 96.06 280 THR A C 1
ATOM 2195 O O . THR A 1 280 ? -1.513 -8.087 10.589 1.00 96.06 280 THR A O 1
ATOM 2198 N N . ASN A 1 281 ? -0.340 -8.111 8.684 1.00 94.88 281 ASN A N 1
ATOM 2199 C CA . ASN A 1 281 ? 0.148 -9.483 8.876 1.00 94.88 281 ASN A CA 1
ATOM 2200 C C . ASN A 1 281 ? 1.296 -9.541 9.897 1.00 94.88 281 ASN A C 1
ATOM 2202 O O . ASN A 1 281 ? 1.634 -10.615 10.389 1.00 94.88 281 ASN A O 1
ATOM 2206 N N . LEU A 1 282 ? 1.891 -8.387 10.203 1.00 93.69 282 LEU A N 1
ATOM 2207 C CA . LEU A 1 282 ? 2.945 -8.205 11.187 1.00 93.69 282 LEU A CA 1
ATOM 2208 C C . LEU A 1 282 ? 2.410 -7.365 12.363 1.00 93.69 282 LEU A C 1
ATOM 2210 O O . LEU A 1 282 ? 1.452 -6.605 12.191 1.00 93.69 282 LEU A O 1
ATOM 2214 N N . PRO A 1 283 ? 3.004 -7.471 13.566 1.00 89.50 283 PRO A N 1
ATOM 2215 C CA . PRO A 1 283 ? 2.568 -6.684 14.714 1.00 89.50 283 PRO A CA 1
ATOM 2216 C C . PRO A 1 283 ? 2.679 -5.175 14.455 1.00 89.50 283 PRO A C 1
ATOM 2218 O O . PRO A 1 283 ? 3.758 -4.663 14.156 1.00 89.50 283 PRO A O 1
ATOM 2221 N N . VAL A 1 284 ? 1.569 -4.453 14.622 1.00 91.38 284 VAL A N 1
ATOM 2222 C CA . VAL A 1 284 ? 1.548 -2.986 14.529 1.00 91.38 284 VAL A CA 1
ATOM 2223 C C . VAL A 1 284 ? 2.352 -2.388 15.695 1.00 91.38 284 VAL A C 1
ATOM 2225 O O . VAL A 1 284 ? 2.169 -2.822 16.840 1.00 91.38 284 VAL A O 1
ATOM 2228 N N . PRO A 1 285 ? 3.220 -1.382 15.462 1.00 91.38 285 PRO A N 1
ATOM 2229 C CA . PRO A 1 285 ? 3.948 -0.715 16.537 1.00 91.38 285 PRO A CA 1
ATOM 2230 C C . PRO A 1 285 ? 2.993 -0.142 17.595 1.00 91.38 285 PRO A C 1
ATOM 2232 O O . PRO A 1 285 ? 2.143 0.695 17.297 1.00 91.38 285 PRO A O 1
ATOM 2235 N N . ARG A 1 286 ? 3.145 -0.565 18.857 1.00 84.94 286 ARG A N 1
ATOM 2236 C CA . ARG A 1 286 ? 2.231 -0.174 19.953 1.00 84.94 286 ARG A CA 1
ATOM 2237 C C . ARG A 1 286 ? 2.190 1.336 20.196 1.00 84.94 286 ARG A C 1
ATOM 2239 O O . ARG A 1 286 ? 1.155 1.870 20.570 1.00 84.94 286 ARG A O 1
ATOM 2246 N N . LEU A 1 287 ? 3.318 2.010 19.982 1.00 90.00 287 LEU A N 1
ATOM 2247 C CA . LEU A 1 287 ? 3.480 3.451 20.177 1.00 90.00 287 LEU A CA 1
ATOM 2248 C C . LEU A 1 287 ? 3.342 4.241 18.861 1.00 90.00 287 LEU A C 1
ATOM 2250 O O . LEU A 1 287 ? 3.866 5.346 18.743 1.00 90.00 287 LEU A O 1
ATOM 2254 N N . LEU A 1 288 ? 2.665 3.686 17.851 1.00 91.00 288 LEU A N 1
ATOM 2255 C CA . LEU A 1 288 ? 2.430 4.378 16.583 1.00 91.00 288 LEU A CA 1
ATOM 2256 C C . LEU A 1 288 ? 1.639 5.675 16.810 1.00 91.00 288 LEU A C 1
ATOM 2258 O O . LEU A 1 288 ? 0.528 5.631 17.337 1.00 91.00 288 LEU A O 1
ATOM 2262 N N . GLY A 1 289 ? 2.206 6.812 16.400 1.00 88.19 289 GLY A N 1
ATOM 2263 C CA . GLY A 1 289 ? 1.629 8.146 16.612 1.00 88.19 289 GLY A CA 1
ATOM 2264 C C . GLY A 1 289 ? 1.937 8.777 17.976 1.00 88.19 289 GLY A C 1
ATOM 2265 O O . GLY A 1 289 ? 1.444 9.871 18.257 1.00 88.19 289 GLY A O 1
ATOM 2266 N N . ALA A 1 290 ? 2.747 8.124 18.822 1.00 88.44 290 ALA A N 1
ATOM 2267 C CA . ALA A 1 290 ? 3.140 8.674 20.116 1.00 88.44 290 ALA A CA 1
ATOM 2268 C C . ALA A 1 290 ? 3.846 10.030 19.977 1.00 88.44 290 ALA A C 1
ATOM 2270 O O . ALA A 1 290 ? 4.711 10.213 19.126 1.00 88.44 290 ALA A O 1
ATOM 2271 N N . GLY A 1 291 ? 3.465 10.972 20.841 1.00 83.88 291 GLY A N 1
ATOM 2272 C CA . GLY A 1 291 ? 3.957 12.353 20.833 1.00 83.88 291 GLY A CA 1
ATOM 2273 C C . GLY A 1 291 ? 3.082 13.325 20.036 1.00 83.88 291 GLY A C 1
ATOM 2274 O O . GLY A 1 291 ? 3.057 14.504 20.371 1.00 83.88 291 GLY A O 1
ATOM 2275 N N . SER A 1 292 ? 2.314 12.847 19.051 1.00 83.81 292 SER A N 1
ATOM 2276 C CA . SER A 1 292 ? 1.414 13.691 18.243 1.00 83.81 292 SER A CA 1
ATOM 2277 C C . SER A 1 292 ? -0.067 13.427 18.513 1.00 83.81 292 SER A C 1
ATOM 2279 O O . SER A 1 292 ? -0.881 14.345 18.455 1.00 83.81 292 SER A O 1
ATOM 2281 N N . ARG A 1 293 ? -0.426 12.181 18.830 1.00 88.81 293 ARG A N 1
ATOM 2282 C CA . ARG A 1 293 ? -1.789 11.752 19.174 1.00 88.81 293 ARG A CA 1
ATOM 2283 C C . ARG A 1 293 ? -1.746 10.607 20.182 1.00 88.81 293 ARG A C 1
ATOM 2285 O O . ARG A 1 293 ? -0.674 10.091 20.502 1.00 88.81 293 ARG A O 1
ATOM 2292 N N . THR A 1 294 ? -2.916 10.167 20.640 1.00 87.81 294 THR A N 1
ATOM 2293 C CA . THR A 1 294 ? -3.026 8.916 21.398 1.00 87.81 294 THR A CA 1
ATOM 2294 C C . THR A 1 294 ? -2.500 7.759 20.536 1.00 87.81 294 THR A C 1
ATOM 2296 O O . THR A 1 294 ? -2.984 7.581 19.406 1.00 87.81 294 THR A O 1
ATOM 2299 N N . PRO A 1 295 ? -1.492 7.001 21.007 1.00 91.75 295 PRO A N 1
ATOM 2300 C CA . PRO A 1 295 ? -0.895 5.938 20.219 1.00 91.75 295 PRO A CA 1
ATOM 2301 C C . PRO A 1 295 ? -1.882 4.820 19.894 1.00 91.75 295 PRO A C 1
ATOM 2303 O O . PRO A 1 295 ? -2.752 4.492 20.701 1.00 91.75 295 PRO A O 1
ATOM 2306 N N . GLY A 1 296 ? -1.713 4.208 18.722 1.00 90.94 296 GLY A N 1
ATOM 2307 C CA . GLY A 1 296 ? -2.492 3.045 18.295 1.00 90.94 296 GLY A CA 1
ATOM 2308 C C . GLY A 1 296 ? -2.961 3.117 16.844 1.00 90.94 296 GLY A C 1
ATOM 2309 O O . GLY A 1 296 ? -2.588 4.020 16.089 1.00 90.94 296 GLY A O 1
ATOM 2310 N N . PHE A 1 297 ? -3.792 2.148 16.461 1.00 93.56 297 PHE A N 1
ATOM 2311 C CA . PHE A 1 297 ? -4.236 1.922 15.079 1.00 93.56 297 PHE A CA 1
ATOM 2312 C C . PHE A 1 297 ? -5.544 2.652 14.706 1.00 93.56 297 PHE A C 1
ATOM 2314 O O . PHE A 1 297 ? -5.936 2.676 13.541 1.00 93.56 297 PHE A O 1
ATOM 2321 N N . ASP A 1 298 ? -6.214 3.271 15.676 1.00 92.19 298 ASP A N 1
ATOM 2322 C CA . ASP A 1 298 ? -7.562 3.835 15.532 1.00 92.19 298 ASP A CA 1
ATOM 2323 C C . ASP A 1 298 ? -7.816 4.711 14.300 1.00 92.19 298 ASP A C 1
ATOM 2325 O O . ASP A 1 298 ? -8.832 4.477 13.646 1.00 92.19 298 ASP A O 1
ATOM 2329 N N . PRO A 1 299 ? -6.944 5.661 13.904 1.00 92.94 299 PRO A N 1
ATOM 2330 C CA . PRO A 1 299 ? -7.204 6.482 12.718 1.00 92.94 299 PRO A CA 1
ATOM 2331 C C . PRO A 1 299 ? -7.347 5.657 11.433 1.00 92.94 299 PRO A C 1
ATOM 2333 O O . PRO A 1 299 ? -8.220 5.919 10.604 1.00 92.94 299 PRO A O 1
ATOM 2336 N N . TYR A 1 300 ? -6.538 4.603 11.294 1.00 95.25 300 TYR A N 1
ATOM 2337 C CA . TYR A 1 300 ? -6.604 3.681 10.162 1.00 95.25 300 TYR A CA 1
ATOM 2338 C C . TYR A 1 300 ? -7.894 2.860 10.207 1.00 95.25 300 TYR A C 1
ATOM 2340 O O . TYR A 1 300 ? -8.576 2.721 9.190 1.00 95.25 300 TYR A O 1
ATOM 2348 N N . LEU A 1 301 ? -8.275 2.366 11.391 1.00 95.19 301 LEU A N 1
ATOM 2349 C CA . LEU A 1 301 ? -9.536 1.646 11.576 1.00 95.19 301 LEU A CA 1
ATOM 2350 C C . LEU A 1 301 ? -10.745 2.536 11.254 1.00 95.19 301 LEU A C 1
ATOM 2352 O O . LEU A 1 301 ? -11.662 2.104 10.557 1.00 95.19 301 LEU A O 1
ATOM 2356 N N . GLN A 1 302 ? -10.733 3.786 11.714 1.00 93.31 302 GLN A N 1
ATOM 2357 C CA . GLN A 1 302 ? -11.784 4.761 11.456 1.00 93.31 302 GLN A CA 1
ATOM 2358 C C . GLN A 1 302 ? -11.920 5.062 9.963 1.00 93.31 302 GLN A C 1
ATOM 2360 O O . GLN A 1 302 ? -13.042 5.102 9.461 1.00 93.31 302 GLN A O 1
ATOM 2365 N N . PHE A 1 303 ? -10.814 5.221 9.239 1.00 95.06 303 PHE A N 1
ATOM 2366 C CA . PHE A 1 303 ? -10.850 5.376 7.787 1.00 95.06 303 PHE A CA 1
ATOM 2367 C C . PHE A 1 303 ? -11.473 4.148 7.102 1.00 95.06 303 PHE A C 1
ATOM 2369 O O . PHE A 1 303 ? -12.424 4.288 6.330 1.00 95.06 303 PHE A O 1
ATOM 2376 N N . ILE A 1 304 ? -10.998 2.939 7.430 1.00 96.88 304 ILE A N 1
ATOM 2377 C CA . ILE A 1 304 ? -11.498 1.685 6.841 1.00 96.88 304 ILE A CA 1
ATOM 2378 C C . ILE A 1 304 ? -12.997 1.521 7.099 1.00 96.88 304 ILE A C 1
ATOM 2380 O O . ILE A 1 304 ? -13.745 1.197 6.179 1.00 96.88 304 ILE A O 1
ATOM 2384 N N . MET A 1 305 ? -13.449 1.751 8.332 1.00 94.06 305 MET A N 1
ATOM 2385 C CA . MET A 1 305 ? -14.854 1.589 8.699 1.00 94.06 305 MET A CA 1
ATOM 2386 C C . MET A 1 305 ? -15.717 2.732 8.173 1.00 94.06 305 MET A C 1
ATOM 2388 O O . MET A 1 305 ? -16.634 2.507 7.389 1.00 94.06 305 MET A O 1
ATOM 2392 N N . ASN A 1 306 ? -15.443 3.961 8.601 1.00 92.56 306 ASN A N 1
ATOM 2393 C CA . ASN A 1 306 ? -16.384 5.069 8.468 1.00 92.56 306 ASN A CA 1
ATOM 2394 C C . ASN A 1 306 ? -16.292 5.741 7.100 1.00 92.56 306 ASN A C 1
ATOM 2396 O O . ASN A 1 306 ? -17.318 6.121 6.534 1.00 92.56 306 ASN A O 1
ATOM 2400 N N . SER A 1 307 ? -15.080 5.865 6.559 1.00 93.44 307 SER A N 1
ATOM 2401 C CA . SER A 1 307 ? -14.856 6.532 5.275 1.00 93.44 307 SER A CA 1
ATOM 2402 C C . SER A 1 307 ? -15.045 5.570 4.105 1.00 93.44 307 SER A C 1
ATOM 2404 O O . SER A 1 307 ? -15.650 5.945 3.099 1.00 93.44 307 SER A O 1
ATOM 2406 N N . VAL A 1 308 ? -14.600 4.315 4.231 1.00 96.31 308 VAL A N 1
ATOM 2407 C CA . VAL A 1 308 ? -14.688 3.327 3.143 1.00 96.31 308 VAL A CA 1
ATOM 2408 C C . VAL A 1 308 ? -15.891 2.396 3.313 1.00 96.31 308 VAL A C 1
ATOM 2410 O O . VAL A 1 308 ? -16.837 2.485 2.528 1.00 96.31 308 VAL A O 1
ATOM 2413 N N . PHE A 1 309 ? -15.900 1.529 4.330 1.00 95.81 309 PHE A N 1
ATOM 2414 C CA . PHE A 1 309 ? -16.842 0.407 4.418 1.00 95.81 309 PHE A CA 1
ATOM 2415 C C . PHE A 1 309 ? -18.295 0.800 4.694 1.00 95.81 309 PHE A C 1
ATOM 2417 O O . PHE A 1 309 ? -19.189 0.157 4.170 1.00 95.81 309 PHE A O 1
ATOM 2424 N N . LEU A 1 310 ? -18.583 1.834 5.483 1.00 93.38 310 LEU A N 1
ATOM 2425 C CA . LEU A 1 310 ? -19.972 2.257 5.715 1.00 93.38 310 LEU A CA 1
ATOM 2426 C C . LEU A 1 310 ? -20.559 3.005 4.510 1.00 93.38 310 LEU A C 1
ATOM 2428 O O . LEU A 1 310 ? -21.768 2.984 4.288 1.00 93.38 310 LEU A O 1
ATOM 2432 N N . ARG A 1 311 ? -19.702 3.635 3.701 1.00 94.31 311 ARG A N 1
ATOM 2433 C CA . ARG A 1 311 ? -20.094 4.467 2.554 1.00 94.31 311 ARG A CA 1
ATOM 2434 C C . ARG A 1 311 ? -19.947 3.768 1.203 1.00 94.31 311 ARG A C 1
ATOM 2436 O O . ARG A 1 311 ? -20.402 4.294 0.197 1.00 94.31 311 ARG A O 1
ATOM 2443 N N . PHE A 1 312 ? -19.362 2.573 1.127 1.00 94.06 312 PHE A N 1
ATOM 2444 C CA . PHE A 1 312 ? -19.173 1.893 -0.165 1.00 94.06 312 PHE A CA 1
ATOM 2445 C C . PHE A 1 312 ? -20.499 1.639 -0.909 1.00 94.06 312 PHE A C 1
ATOM 2447 O O . PHE A 1 312 ? -20.535 1.650 -2.126 1.00 94.06 312 PHE A O 1
ATOM 2454 N N . ASN A 1 313 ? -21.623 1.431 -0.213 1.00 92.69 313 ASN A N 1
ATOM 2455 C CA . ASN A 1 313 ? -22.915 1.242 -0.880 1.00 92.69 313 ASN A CA 1
ATOM 2456 C C . ASN A 1 313 ? -23.548 2.556 -1.353 1.00 92.69 313 ASN A C 1
ATOM 2458 O O . ASN A 1 313 ? -24.449 2.502 -2.185 1.00 92.69 313 ASN A O 1
ATOM 2462 N N . THR A 1 314 ? -23.104 3.703 -0.830 1.00 92.62 314 THR A N 1
ATOM 2463 C CA . THR A 1 314 ? -23.627 5.025 -1.202 1.00 92.62 314 THR A CA 1
ATOM 2464 C C . THR A 1 314 ? -22.883 5.634 -2.388 1.00 92.62 314 THR A C 1
ATOM 2466 O O . THR A 1 314 ? -23.325 6.650 -2.914 1.00 92.62 314 THR A O 1
ATOM 2469 N N . ARG A 1 315 ? -21.755 5.042 -2.800 1.00 94.69 315 ARG A N 1
ATOM 2470 C CA . ARG A 1 315 ? -20.946 5.489 -3.940 1.00 94.69 315 ARG A CA 1
ATOM 2471 C C . ARG A 1 315 ? -21.379 4.812 -5.239 1.00 94.69 315 ARG A C 1
ATOM 2473 O O . ARG A 1 315 ? -21.882 3.685 -5.226 1.00 94.69 315 ARG A O 1
ATOM 2480 N N . THR A 1 316 ? -21.174 5.504 -6.355 1.00 95.94 316 THR A N 1
ATOM 2481 C CA . THR A 1 316 ? -21.347 4.958 -7.705 1.00 95.94 316 THR A CA 1
ATOM 2482 C C . THR A 1 316 ? -20.058 4.294 -8.178 1.00 95.94 316 THR A C 1
ATOM 2484 O O . THR A 1 316 ? -18.964 4.663 -7.759 1.00 95.94 316 THR A O 1
ATOM 2487 N N . TYR A 1 317 ? -20.204 3.264 -9.012 1.00 96.75 317 TYR A N 1
ATOM 2488 C CA . TYR A 1 317 ? -19.092 2.469 -9.524 1.00 96.75 317 TYR A CA 1
ATOM 2489 C C . TYR A 1 317 ? -19.298 2.232 -11.007 1.00 96.75 317 TYR A C 1
ATOM 2491 O O . TYR A 1 317 ? -20.319 1.668 -11.408 1.00 96.75 317 TYR A O 1
ATOM 2499 N N . LYS A 1 318 ? -18.290 2.574 -11.802 1.00 96.06 318 LYS A N 1
ATOM 2500 C CA . LYS A 1 318 ? -18.278 2.302 -13.237 1.00 96.06 318 LYS A CA 1
ATOM 2501 C C . LYS A 1 318 ? -18.229 0.804 -13.524 1.00 96.06 318 LYS A C 1
ATOM 2503 O O . LYS A 1 318 ? -18.910 0.313 -14.422 1.00 96.06 318 LYS A O 1
ATOM 2508 N N . ASN A 1 319 ? -17.441 0.068 -12.738 1.00 94.62 319 ASN A N 1
ATOM 2509 C CA . ASN A 1 319 ? -17.419 -1.390 -12.745 1.00 94.62 319 ASN A CA 1
ATOM 2510 C C . ASN A 1 319 ? -18.162 -1.934 -11.511 1.00 94.62 319 ASN A C 1
ATOM 2512 O O . ASN A 1 319 ? -17.649 -1.811 -10.395 1.00 94.62 319 ASN A O 1
ATOM 2516 N N . PRO A 1 320 ? -19.314 -2.612 -11.677 1.00 93.62 320 PRO A N 1
ATOM 2517 C CA . PRO A 1 320 ? -20.034 -3.225 -10.562 1.00 93.62 320 PRO A CA 1
ATOM 2518 C C . PRO A 1 320 ? -19.193 -4.218 -9.750 1.00 93.62 320 PRO A C 1
ATOM 2520 O O . PRO A 1 320 ? -19.438 -4.380 -8.558 1.00 93.62 320 PRO A O 1
ATOM 2523 N N . GLY A 1 321 ? -18.203 -4.874 -10.368 1.00 95.88 321 GLY A N 1
ATOM 2524 C CA . GLY A 1 321 ? -17.275 -5.773 -9.681 1.00 95.88 321 GLY A CA 1
ATOM 2525 C C . GLY A 1 321 ? -16.388 -5.051 -8.666 1.00 95.88 321 GLY A C 1
ATOM 2526 O O . GLY A 1 321 ? -16.183 -5.558 -7.564 1.00 95.88 321 GLY A O 1
ATOM 2527 N N . GLU A 1 322 ? -15.945 -3.831 -8.978 1.00 96.19 322 GLU A N 1
ATOM 2528 C CA . GLU A 1 322 ? -15.047 -3.063 -8.109 1.00 96.19 322 GLU A CA 1
ATOM 2529 C C . GLU A 1 322 ? -15.692 -2.719 -6.765 1.00 96.19 322 GLU A C 1
ATOM 2531 O O . GLU A 1 322 ? -15.038 -2.768 -5.722 1.00 96.19 322 GLU A O 1
ATOM 2536 N N . LYS A 1 323 ? -17.007 -2.475 -6.765 1.00 95.81 323 LYS A N 1
ATOM 2537 C CA . LYS A 1 323 ? -17.790 -2.304 -5.537 1.00 95.81 323 LYS A CA 1
ATOM 2538 C C . LYS A 1 323 ? -17.543 -3.436 -4.541 1.00 95.81 323 LYS A C 1
ATOM 2540 O O . LYS A 1 323 ? -17.398 -3.206 -3.338 1.00 95.81 323 LYS A O 1
ATOM 2545 N N . TRP A 1 324 ? -17.517 -4.668 -5.040 1.00 95.81 324 TRP A N 1
ATOM 2546 C CA . TRP A 1 324 ? -17.325 -5.859 -4.222 1.00 95.81 324 TRP A CA 1
ATOM 2547 C C . TRP A 1 324 ? -15.862 -6.080 -3.866 1.00 95.81 324 TRP A C 1
ATOM 2549 O O . TRP A 1 324 ? -15.589 -6.556 -2.770 1.00 95.81 324 TRP A O 1
ATOM 2559 N N . GLU A 1 325 ? -14.926 -5.671 -4.721 1.00 97.31 325 GLU A N 1
ATOM 2560 C CA . GLU A 1 325 ? -13.495 -5.688 -4.407 1.00 97.31 325 GLU A CA 1
ATOM 2561 C C . GLU A 1 325 ? -13.164 -4.743 -3.239 1.00 97.31 325 GLU A C 1
ATOM 2563 O O . GLU A 1 325 ? -12.465 -5.150 -2.309 1.00 97.31 325 GLU A O 1
ATOM 2568 N N . VAL A 1 326 ? -13.726 -3.525 -3.226 1.00 97.44 326 VAL A N 1
ATOM 2569 C CA . VAL A 1 326 ? -13.592 -2.571 -2.107 1.00 97.44 326 VAL A CA 1
ATOM 2570 C C . VAL A 1 326 ? -14.192 -3.155 -0.827 1.00 97.44 326 VAL A C 1
ATOM 2572 O O . VAL A 1 326 ? -13.529 -3.196 0.211 1.00 97.44 326 VAL A O 1
ATOM 2575 N N . ALA A 1 327 ? -15.425 -3.667 -0.900 1.00 96.25 327 ALA A N 1
ATOM 2576 C CA . ALA A 1 327 ? -16.097 -4.265 0.252 1.00 96.25 327 ALA A CA 1
ATOM 2577 C C . ALA A 1 327 ? -15.330 -5.471 0.813 1.00 96.25 327 ALA A C 1
ATOM 2579 O O . ALA A 1 327 ? -15.191 -5.600 2.028 1.00 96.25 327 ALA A O 1
ATOM 2580 N N . ASN A 1 328 ? -14.819 -6.337 -0.064 1.00 96.38 328 ASN A N 1
ATOM 2581 C CA . ASN A 1 328 ? -14.023 -7.500 0.307 1.00 96.38 328 ASN A CA 1
ATOM 2582 C C . ASN A 1 328 ? -12.712 -7.090 0.988 1.00 96.38 328 ASN A C 1
ATOM 2584 O O . ASN A 1 328 ? -12.362 -7.672 2.009 1.00 96.38 328 ASN A O 1
ATOM 2588 N N . GLY A 1 329 ? -12.020 -6.065 0.478 1.00 97.56 329 GLY A N 1
ATOM 2589 C CA . GLY A 1 329 ? -10.809 -5.529 1.107 1.00 97.56 329 GLY A CA 1
ATOM 2590 C C . GLY A 1 329 ? -11.060 -5.047 2.539 1.00 97.56 329 GLY A C 1
ATOM 2591 O O . GLY A 1 329 ? -10.333 -5.427 3.456 1.00 97.56 329 GLY A O 1
ATOM 2592 N N . CYS A 1 330 ? -12.137 -4.285 2.755 1.00 97.62 330 CYS A N 1
ATOM 2593 C CA . CYS A 1 330 ? -12.544 -3.869 4.096 1.00 97.62 330 CYS A CA 1
ATOM 2594 C C . CYS A 1 330 ? -12.903 -5.070 4.979 1.00 97.62 330 CYS A C 1
ATOM 2596 O O . CYS A 1 330 ? -12.351 -5.216 6.063 1.00 97.62 330 CYS A O 1
ATOM 2598 N N . LEU A 1 331 ? -13.794 -5.956 4.523 1.00 95.81 331 LEU A N 1
ATOM 2599 C CA . LEU A 1 331 ? -14.245 -7.110 5.308 1.00 95.81 331 LEU A CA 1
ATOM 2600 C C . LEU A 1 331 ? -13.097 -8.047 5.684 1.00 95.81 331 LEU A C 1
ATOM 2602 O O . LEU A 1 331 ? -13.053 -8.508 6.820 1.00 95.81 331 LEU A O 1
ATOM 2606 N N . LYS A 1 332 ? -12.144 -8.282 4.775 1.00 96.69 332 LYS A N 1
ATOM 2607 C CA . LYS A 1 332 ? -10.936 -9.068 5.049 1.00 96.69 332 LYS A CA 1
ATOM 2608 C C . LYS A 1 332 ? -10.163 -8.502 6.243 1.00 96.69 332 LYS A C 1
ATOM 2610 O O . LYS A 1 332 ? -9.790 -9.259 7.135 1.00 96.69 332 LYS A O 1
ATOM 2615 N N . LEU A 1 333 ? -9.970 -7.182 6.287 1.00 97.44 333 LEU A N 1
ATOM 2616 C CA . LEU A 1 333 ? -9.318 -6.493 7.405 1.00 97.44 333 LEU A CA 1
ATOM 2617 C C . LEU A 1 333 ? -10.140 -6.584 8.694 1.00 97.44 333 LEU A C 1
ATOM 2619 O O . LEU A 1 333 ? -9.599 -6.933 9.738 1.00 97.44 333 LEU A O 1
ATOM 2623 N N . LEU A 1 334 ? -11.448 -6.321 8.628 1.00 95.69 334 LEU A N 1
ATOM 2624 C CA . LEU A 1 334 ? -12.326 -6.372 9.803 1.00 95.69 334 LEU A CA 1
ATOM 2625 C C . LEU A 1 334 ? -12.355 -7.775 10.425 1.00 95.69 334 LEU A C 1
ATOM 2627 O O . LEU A 1 334 ? -12.191 -7.916 11.635 1.00 95.69 334 LEU A O 1
ATOM 2631 N N . VAL A 1 335 ? -12.502 -8.817 9.600 1.00 95.31 335 VAL A N 1
ATOM 2632 C CA . VAL A 1 335 ? -12.440 -10.216 10.044 1.00 95.31 335 VAL A CA 1
ATOM 2633 C C . VAL A 1 335 ? -11.070 -10.515 10.642 1.00 95.31 335 VAL A C 1
ATOM 2635 O O . VAL A 1 335 ? -11.007 -11.055 11.744 1.00 95.31 335 VAL A O 1
ATOM 2638 N N . LYS A 1 336 ? -9.976 -10.112 9.980 1.00 96.00 336 LYS A N 1
ATOM 2639 C CA . LYS A 1 336 ? -8.617 -10.284 10.511 1.00 96.00 336 LYS A CA 1
ATOM 2640 C C . LYS A 1 336 ? -8.493 -9.698 11.920 1.00 96.00 336 LYS A C 1
ATOM 2642 O O . LYS A 1 336 ? -8.087 -10.410 12.832 1.00 96.00 336 LYS A O 1
ATOM 2647 N N . PHE A 1 337 ? -8.913 -8.453 12.125 1.00 95.62 337 PHE A N 1
ATOM 2648 C CA . PHE A 1 337 ? -8.794 -7.783 13.422 1.00 95.62 337 PHE A CA 1
ATOM 2649 C C . PHE A 1 337 ? -9.646 -8.416 14.521 1.00 95.62 337 PHE A C 1
ATOM 2651 O O . PHE A 1 337 ? -9.193 -8.482 15.658 1.00 95.62 337 PHE A O 1
ATOM 2658 N N . VAL A 1 338 ? -10.848 -8.901 14.202 1.00 94.25 338 VAL A N 1
ATOM 2659 C CA . VAL A 1 338 ? -11.684 -9.615 15.179 1.00 94.25 338 VAL A CA 1
ATOM 2660 C C . VAL A 1 338 ? -11.097 -10.992 15.500 1.00 94.25 338 VAL A C 1
ATOM 2662 O O . VAL A 1 338 ? -11.019 -11.361 16.664 1.00 94.25 338 VAL A O 1
ATOM 2665 N N . THR A 1 339 ? -10.639 -11.742 14.493 1.00 94.56 339 THR A N 1
ATOM 2666 C CA . THR A 1 339 ? -10.081 -13.097 14.693 1.00 94.56 339 THR A CA 1
ATOM 2667 C C . THR A 1 339 ? -8.757 -13.112 15.452 1.00 94.56 339 THR A C 1
ATOM 2669 O O . THR A 1 339 ? -8.462 -14.087 16.132 1.00 94.56 339 THR A O 1
ATOM 2672 N N . GLN A 1 340 ? -7.962 -12.046 15.347 1.00 92.81 340 GLN A N 1
ATOM 2673 C CA . GLN A 1 340 ? -6.686 -11.903 16.052 1.00 92.81 340 GLN A CA 1
ATOM 2674 C C . GLN A 1 340 ? -6.835 -11.310 17.462 1.00 92.81 340 GLN A C 1
ATOM 2676 O O . GLN A 1 340 ? -5.836 -11.172 18.165 1.00 92.81 340 GLN A O 1
ATOM 2681 N N . TYR A 1 341 ? -8.043 -10.910 17.865 1.00 93.75 341 TYR A N 1
ATOM 2682 C CA . TYR A 1 341 ? -8.264 -10.209 19.123 1.00 93.75 341 TYR A CA 1
ATOM 2683 C C . TYR A 1 341 ? -8.667 -11.154 20.253 1.00 93.75 341 TYR A C 1
ATOM 2685 O O . TYR A 1 341 ? -9.676 -11.853 20.172 1.00 93.75 341 TYR A O 1
ATOM 2693 N N . GLU A 1 342 ? -7.898 -11.105 21.338 1.00 92.00 342 GLU A N 1
ATOM 2694 C CA . GLU A 1 342 ? -8.212 -11.747 22.609 1.00 92.00 342 GLU A CA 1
ATOM 2695 C C . GLU A 1 342 ? -8.501 -10.659 23.659 1.00 92.00 342 GLU A C 1
ATOM 2697 O O . GLU A 1 342 ? -7.650 -9.790 23.871 1.00 92.00 342 GLU A O 1
ATOM 2702 N N . PRO A 1 343 ? -9.689 -10.654 24.297 1.00 91.19 343 PRO A N 1
ATOM 2703 C CA . PRO A 1 343 ? -10.032 -9.629 25.274 1.00 91.19 343 PRO A CA 1
ATOM 2704 C C . PRO A 1 343 ? -9.148 -9.662 26.519 1.00 91.19 343 PRO A C 1
ATOM 2706 O O . PRO A 1 343 ? -9.082 -10.673 27.221 1.00 91.19 343 PRO A O 1
ATOM 2709 N N . HIS A 1 344 ? -8.556 -8.519 26.862 1.00 89.38 344 HIS A N 1
ATOM 2710 C CA . HIS A 1 344 ? -7.827 -8.338 28.113 1.00 89.38 344 HIS A CA 1
ATOM 2711 C C . HIS A 1 344 ? -8.472 -7.266 28.990 1.00 89.38 344 HIS A C 1
ATOM 2713 O O . HIS A 1 344 ? -9.056 -6.306 28.497 1.00 89.38 344 HIS A O 1
ATOM 2719 N N . LEU A 1 345 ? -8.332 -7.398 30.316 1.00 87.75 345 LEU A N 1
ATOM 2720 C CA . LEU A 1 345 ? -8.862 -6.424 31.284 1.00 87.75 345 LEU A CA 1
ATOM 2721 C C . LEU A 1 345 ? -8.376 -4.996 30.993 1.00 87.75 345 LEU A C 1
ATOM 2723 O O . LEU A 1 345 ? -9.149 -4.047 31.108 1.00 87.75 345 LEU A O 1
ATOM 2727 N N . GLU A 1 346 ? -7.116 -4.864 30.573 1.00 87.88 346 GLU A N 1
ATOM 2728 C CA . GLU A 1 346 ? -6.469 -3.591 30.240 1.00 87.88 346 GLU A CA 1
ATOM 2729 C C . GLU A 1 346 ? -7.169 -2.830 29.103 1.00 87.88 346 GLU A C 1
ATOM 2731 O O . GLU A 1 346 ? -7.125 -1.601 29.088 1.00 87.88 346 GLU A O 1
ATOM 2736 N N . ASP A 1 347 ? -7.862 -3.527 28.198 1.00 87.44 347 ASP A N 1
ATOM 2737 C CA . ASP A 1 347 ? -8.592 -2.896 27.092 1.00 87.44 347 ASP A CA 1
ATOM 2738 C C . ASP A 1 347 ? -9.812 -2.103 27.593 1.00 87.44 347 ASP A C 1
ATOM 2740 O O . ASP A 1 347 ? -10.211 -1.115 26.982 1.00 87.44 347 ASP A O 1
ATOM 2744 N N . PHE A 1 348 ? -10.387 -2.510 28.730 1.00 86.81 348 PHE A N 1
ATOM 2745 C CA . PHE A 1 348 ? -11.582 -1.893 29.317 1.00 86.81 348 PHE A CA 1
ATOM 2746 C C . PHE A 1 348 ? -11.248 -0.779 30.308 1.00 86.81 348 PHE A C 1
ATOM 2748 O O . PHE A 1 348 ? -12.007 0.181 30.432 1.00 86.81 348 PHE A O 1
ATOM 2755 N N . VAL A 1 349 ? -10.139 -0.917 31.040 1.00 85.00 349 VAL A N 1
ATOM 2756 C CA . VAL A 1 349 ? -9.725 0.053 32.071 1.00 85.00 349 VAL A CA 1
ATOM 2757 C C . VAL A 1 349 ? -8.722 1.087 31.554 1.00 85.00 349 VAL A C 1
ATOM 2759 O O . VAL A 1 349 ? -8.513 2.111 32.200 1.00 85.00 349 VAL A O 1
ATOM 2762 N N . GLY A 1 350 ? -8.142 0.845 30.378 1.00 80.56 350 GLY A N 1
ATOM 2763 C CA . GLY A 1 350 ? -7.101 1.667 29.777 1.00 80.56 350 GLY A CA 1
ATOM 2764 C C . GLY A 1 350 ? -5.702 1.192 30.166 1.00 80.56 350 GLY A C 1
ATOM 2765 O O . GLY A 1 350 ? -5.391 0.977 31.338 1.00 80.56 350 GLY A O 1
ATOM 2766 N N . LYS A 1 351 ? -4.830 1.067 29.161 1.00 82.38 351 LYS A N 1
ATOM 2767 C CA . LYS A 1 351 ? -3.426 0.690 29.333 1.00 82.38 351 LYS A CA 1
ATOM 2768 C C . LYS A 1 351 ? -2.531 1.922 29.275 1.00 82.38 351 LYS A C 1
ATOM 2770 O O . LYS A 1 351 ? -2.583 2.678 28.304 1.00 82.38 351 LYS A O 1
ATOM 2775 N N . GLN A 1 352 ? -1.677 2.095 30.282 1.00 82.88 352 GLN A N 1
ATOM 2776 C CA . GLN A 1 352 ? -0.607 3.092 30.264 1.00 82.88 352 GLN A CA 1
ATOM 2777 C C . GLN A 1 352 ? 0.739 2.421 29.988 1.00 82.88 352 GLN A C 1
ATOM 2779 O O . GLN A 1 352 ? 1.027 1.348 30.515 1.00 82.88 352 GLN A O 1
ATOM 2784 N N . VAL A 1 353 ? 1.552 3.039 29.135 1.00 81.81 353 VAL A N 1
ATOM 2785 C CA . VAL A 1 353 ? 2.882 2.549 28.756 1.00 81.81 353 VAL A CA 1
ATOM 2786 C C . VAL A 1 353 ? 3.909 3.644 29.025 1.00 81.81 353 VAL A C 1
ATOM 2788 O O . VAL A 1 353 ? 3.665 4.813 28.723 1.00 81.81 353 VAL A O 1
ATOM 2791 N N . GLU A 1 354 ? 5.053 3.265 29.596 1.00 80.50 354 GLU A N 1
ATOM 2792 C CA . GLU A 1 354 ? 6.181 4.175 29.803 1.00 80.50 354 GLU A CA 1
ATOM 2793 C C . GLU A 1 354 ? 6.876 4.503 28.477 1.00 80.50 354 GLU A C 1
ATOM 2795 O O . GLU A 1 354 ? 7.186 3.624 27.668 1.00 80.50 354 GLU A O 1
ATOM 2800 N N . LEU A 1 355 ? 7.130 5.791 28.258 1.00 77.19 355 LEU A N 1
ATOM 2801 C CA . LEU A 1 355 ? 7.892 6.283 27.118 1.00 77.19 355 LEU A CA 1
ATOM 2802 C C . LEU A 1 355 ? 9.397 6.175 27.391 1.00 77.19 355 LEU A C 1
ATOM 2804 O O . LEU A 1 355 ? 9.855 6.364 28.515 1.00 77.19 355 LEU A O 1
ATOM 2808 N N . GLN A 1 356 ? 10.190 5.966 26.335 1.00 68.69 356 GLN A N 1
ATOM 2809 C CA . GLN A 1 356 ? 11.655 5.850 26.428 1.00 68.69 356 GLN A CA 1
ATOM 2810 C C . GLN A 1 356 ? 12.351 7.108 27.001 1.00 68.69 356 GLN A C 1
ATOM 2812 O O . GLN A 1 356 ? 13.498 7.023 27.423 1.00 68.69 356 GLN A O 1
ATOM 2817 N N . GLY A 1 357 ? 11.664 8.259 27.043 1.00 66.50 357 GLY A N 1
ATOM 2818 C CA . GLY A 1 357 ? 12.142 9.523 27.627 1.00 66.50 357 GLY A CA 1
ATOM 2819 C C . GLY A 1 357 ? 11.585 9.855 29.020 1.00 66.50 357 GLY A C 1
ATOM 2820 O O . GLY A 1 357 ? 11.781 10.973 29.489 1.00 66.50 357 GLY A O 1
ATOM 2821 N N . GLY A 1 358 ? 10.884 8.917 29.669 1.00 70.12 358 GLY A N 1
ATOM 2822 C CA . GLY A 1 358 ? 10.153 9.149 30.918 1.00 70.12 358 GLY A CA 1
ATOM 2823 C C . GLY A 1 358 ? 8.742 9.706 30.685 1.00 70.12 358 GLY A C 1
ATOM 2824 O O . GLY A 1 358 ? 8.506 10.492 29.771 1.00 70.12 358 GLY A O 1
ATOM 2825 N N . GLY A 1 359 ? 7.786 9.275 31.515 1.00 75.69 359 GLY A N 1
ATOM 2826 C CA . GLY A 1 359 ? 6.367 9.640 31.417 1.00 75.69 359 GLY A CA 1
ATOM 2827 C C . GLY A 1 359 ? 5.471 8.488 30.946 1.00 75.69 359 GLY A C 1
ATOM 2828 O O . GLY A 1 359 ? 5.900 7.614 30.194 1.00 75.69 359 GLY A O 1
ATOM 2829 N N . LEU A 1 360 ? 4.220 8.488 31.412 1.00 81.81 360 LEU A N 1
ATOM 2830 C CA . LEU A 1 360 ? 3.198 7.495 31.070 1.00 81.81 360 LEU A CA 1
ATOM 2831 C C . LEU A 1 360 ? 2.293 8.047 29.964 1.00 81.81 360 LEU A C 1
ATOM 2833 O O . LEU A 1 360 ? 1.800 9.169 30.070 1.00 81.81 360 LEU A O 1
ATOM 2837 N N . THR A 1 361 ? 2.044 7.256 28.920 1.00 83.81 361 THR A N 1
ATOM 2838 C CA . THR A 1 361 ? 1.046 7.573 27.890 1.00 83.81 361 THR A CA 1
ATOM 2839 C C . THR A 1 361 ? -0.042 6.510 27.853 1.00 83.81 361 THR A C 1
ATOM 2841 O O . THR A 1 361 ? 0.241 5.318 27.981 1.00 83.81 361 THR A O 1
ATOM 2844 N N . GLN A 1 362 ? -1.292 6.936 27.692 1.00 87.44 362 GLN A N 1
ATOM 2845 C CA . GLN A 1 362 ? -2.410 6.026 27.476 1.00 87.44 362 GLN A CA 1
ATOM 2846 C C . GLN A 1 362 ? -2.396 5.552 26.022 1.00 87.44 362 GLN A C 1
ATOM 2848 O O . GLN A 1 362 ? -2.299 6.370 25.113 1.00 87.44 362 GLN A O 1
ATOM 2853 N N . VAL A 1 363 ? -2.503 4.245 25.805 1.00 88.12 363 VAL A N 1
ATOM 2854 C CA . VAL A 1 363 ? -2.514 3.638 24.468 1.00 88.12 363 VAL A CA 1
ATOM 2855 C C . VAL A 1 363 ? -3.932 3.188 24.137 1.00 88.12 363 VAL A C 1
ATOM 2857 O O . VAL A 1 363 ? -4.624 2.641 24.999 1.00 88.12 363 VAL A O 1
ATOM 2860 N N . ASN A 1 364 ? -4.367 3.421 22.897 1.00 89.50 364 ASN A N 1
ATOM 2861 C CA . ASN A 1 364 ? -5.670 2.946 22.443 1.00 89.50 364 ASN A CA 1
ATOM 2862 C C . ASN A 1 364 ? -5.719 1.409 22.454 1.00 89.50 364 ASN A C 1
ATOM 2864 O O . ASN A 1 364 ? -4.717 0.763 22.119 1.00 89.50 364 ASN A O 1
ATOM 2868 N N . PRO A 1 365 ? -6.873 0.815 22.800 1.00 90.62 365 PRO A N 1
ATOM 2869 C CA . PRO A 1 365 ? -7.069 -0.621 22.686 1.00 90.62 365 PRO A CA 1
ATOM 2870 C C . PRO A 1 365 ? -6.816 -1.152 21.261 1.00 90.62 365 PRO A C 1
ATOM 2872 O O . PRO A 1 365 ? -6.865 -0.396 20.285 1.00 90.62 365 PRO A O 1
ATOM 2875 N N . PRO A 1 366 ? -6.571 -2.464 21.105 1.00 91.81 366 PRO A N 1
ATOM 2876 C CA . PRO A 1 366 ? -6.416 -3.090 19.794 1.00 91.81 366 PRO A CA 1
ATOM 2877 C C . PRO A 1 366 ? -7.649 -2.895 18.889 1.00 91.81 366 PRO A C 1
ATOM 2879 O O . PRO A 1 366 ? -8.775 -2.820 19.385 1.00 91.81 366 PRO A O 1
ATOM 2882 N N . PRO A 1 367 ? -7.498 -2.918 17.549 1.00 93.50 367 PRO A N 1
ATOM 2883 C CA . PRO A 1 367 ? -8.615 -2.678 16.631 1.00 93.50 367 PRO A CA 1
ATOM 2884 C C . PRO A 1 367 ? -9.779 -3.666 16.791 1.00 93.50 367 PRO A C 1
ATOM 2886 O O . PRO A 1 367 ? -10.934 -3.289 16.597 1.00 93.50 367 PRO A O 1
ATOM 2889 N N . GLY A 1 368 ? -9.502 -4.916 17.176 1.00 93.12 368 GLY A N 1
ATOM 2890 C CA . GLY A 1 368 ? -10.545 -5.911 17.426 1.00 93.12 368 GLY A CA 1
ATOM 2891 C C . GLY A 1 368 ? -11.469 -5.550 18.591 1.00 93.12 368 GLY A C 1
ATOM 2892 O O . GLY A 1 368 ? -12.668 -5.796 18.492 1.00 93.12 368 GLY A O 1
ATOM 2893 N N . PHE A 1 369 ? -10.970 -4.876 19.634 1.00 93.19 369 PHE A N 1
ATOM 2894 C CA . PHE A 1 369 ? -11.802 -4.376 20.734 1.00 93.19 369 PHE A CA 1
ATOM 2895 C C . PHE A 1 369 ? -12.845 -3.372 20.231 1.00 93.19 369 PHE A C 1
ATOM 2897 O O . PHE A 1 369 ? -14.046 -3.540 20.458 1.00 93.19 369 PHE A O 1
ATOM 2904 N N . HIS A 1 370 ? -12.402 -2.361 19.475 1.00 91.69 370 HIS A N 1
ATOM 2905 C CA . HIS A 1 370 ? -13.289 -1.347 18.901 1.00 91.69 370 HIS A CA 1
ATOM 2906 C C . HIS A 1 370 ? -14.313 -1.954 17.940 1.00 91.69 370 HIS A C 1
ATOM 2908 O O . HIS A 1 370 ? -15.479 -1.556 17.951 1.00 91.69 370 HIS A O 1
ATOM 2914 N N . LEU A 1 371 ? -13.917 -2.965 17.163 1.00 92.38 371 LEU A N 1
ATOM 2915 C CA . LEU A 1 371 ? -14.839 -3.698 16.298 1.00 92.38 371 LEU A CA 1
ATOM 2916 C C . LEU A 1 371 ? -15.874 -4.499 17.075 1.00 92.38 371 LEU A C 1
ATOM 2918 O O . LEU A 1 371 ? -17.048 -4.456 16.720 1.00 92.38 371 LEU A O 1
ATOM 2922 N N . MET A 1 372 ? -15.480 -5.188 18.143 1.00 90.50 372 MET A N 1
ATOM 2923 C CA . MET A 1 372 ? -16.415 -5.942 18.978 1.00 90.50 372 MET A CA 1
ATOM 2924 C C . MET A 1 372 ? -17.447 -5.020 19.638 1.00 90.50 372 MET A C 1
ATOM 2926 O O . MET A 1 372 ? -18.636 -5.338 19.645 1.00 90.50 372 MET A O 1
ATOM 2930 N N . ILE A 1 373 ? -17.037 -3.835 20.104 1.00 89.38 373 ILE A N 1
ATOM 2931 C CA . ILE A 1 373 ? -17.968 -2.811 20.609 1.00 89.38 373 ILE A CA 1
ATOM 2932 C C . ILE A 1 373 ? -18.880 -2.295 19.493 1.00 89.38 373 ILE A C 1
ATOM 2934 O O . ILE A 1 373 ? -20.094 -2.181 19.685 1.00 89.38 373 ILE A O 1
ATOM 2938 N N . ALA A 1 374 ? -18.326 -1.988 18.318 1.00 87.00 374 ALA A N 1
ATOM 2939 C CA . ALA A 1 374 ? -19.109 -1.513 17.183 1.00 87.00 374 ALA A CA 1
ATOM 2940 C C . ALA A 1 374 ? -20.144 -2.558 16.741 1.00 87.00 374 ALA A C 1
ATOM 2942 O O . ALA A 1 374 ? -21.288 -2.207 16.476 1.00 87.00 374 ALA A O 1
ATOM 2943 N N . LEU A 1 375 ? -19.788 -3.841 16.714 1.00 84.69 375 LEU A N 1
ATOM 2944 C CA . LEU A 1 375 ? -20.702 -4.928 16.365 1.00 84.69 375 LEU A CA 1
ATOM 2945 C C . LEU A 1 375 ? -21.759 -5.180 17.448 1.00 84.69 375 LEU A C 1
ATOM 2947 O O . LEU A 1 375 ? -22.881 -5.542 17.118 1.00 84.69 375 LEU A O 1
ATOM 2951 N N . ASN A 1 376 ? -21.437 -4.973 18.726 1.00 81.69 376 ASN A N 1
ATOM 2952 C CA . ASN A 1 376 ? -22.375 -5.198 19.830 1.00 81.69 376 ASN A CA 1
ATOM 2953 C C . ASN A 1 376 ? -23.285 -3.989 20.133 1.00 81.69 376 ASN A C 1
ATOM 2955 O O . ASN A 1 376 ? -24.309 -4.108 20.806 1.00 81.69 376 ASN A O 1
ATOM 2959 N N . SER A 1 377 ? -22.932 -2.804 19.643 1.00 78.50 377 SER A N 1
ATOM 2960 C CA . SER A 1 377 ? -23.804 -1.630 19.671 1.00 78.50 377 SER A CA 1
ATOM 2961 C C . SER A 1 377 ? -24.751 -1.656 18.466 1.00 78.50 377 SER A C 1
ATOM 2963 O O . SER A 1 377 ? -24.448 -2.270 17.447 1.00 78.50 377 SER A O 1
ATOM 2965 N N . LYS A 1 378 ? -25.913 -0.983 18.540 1.00 71.06 378 LYS A N 1
ATOM 2966 C CA . LYS A 1 378 ? -26.840 -0.799 17.395 1.00 71.06 378 LYS A CA 1
ATOM 2967 C C . LYS A 1 378 ? -26.245 0.140 16.327 1.00 71.06 378 LYS A C 1
ATOM 2969 O O . LYS A 1 378 ? -26.882 1.103 15.910 1.00 71.06 378 LYS A O 1
ATOM 2974 N N . SER A 1 379 ? -24.995 -0.090 15.956 1.00 79.81 379 SER A N 1
ATOM 2975 C CA . SER A 1 379 ? -24.223 0.722 15.036 1.00 79.81 379 SER A CA 1
ATOM 2976 C C . SER A 1 379 ? -24.678 0.503 13.595 1.00 79.81 379 SER A C 1
ATOM 2978 O O . SER A 1 379 ? -25.310 -0.498 13.243 1.00 79.81 379 SER A O 1
ATOM 2980 N N . GLU A 1 380 ? -24.304 1.432 12.723 1.00 79.88 380 GLU A N 1
ATOM 2981 C CA . GLU A 1 380 ? -24.529 1.273 11.288 1.00 79.88 380 GLU A CA 1
ATOM 2982 C C . GLU A 1 380 ? -23.757 0.068 10.718 1.00 79.88 380 GLU A C 1
ATOM 2984 O O . GLU A 1 380 ? -24.200 -0.553 9.755 1.00 79.88 380 GLU A O 1
ATOM 2989 N N . LEU A 1 381 ? -22.657 -0.333 11.370 1.00 81.44 381 LEU A N 1
ATOM 2990 C CA . LEU A 1 381 ? -21.861 -1.496 10.986 1.00 81.44 381 LEU A CA 1
ATOM 2991 C C . LEU A 1 381 ? -22.672 -2.794 11.080 1.00 81.44 381 LEU A C 1
ATOM 2993 O O . LEU A 1 381 ? -22.742 -3.537 10.100 1.00 81.44 381 LEU A O 1
ATOM 2997 N N . ILE A 1 382 ? -23.324 -3.060 12.219 1.00 80.00 382 ILE A N 1
ATOM 2998 C CA . ILE A 1 382 ? -24.132 -4.282 12.368 1.00 80.00 382 ILE A CA 1
ATOM 2999 C C . ILE A 1 382 ? -25.371 -4.253 11.470 1.00 80.00 382 ILE A C 1
ATOM 3001 O O . ILE A 1 382 ? -25.760 -5.290 10.936 1.00 80.00 382 ILE A O 1
ATOM 3005 N N . ARG A 1 383 ? -25.967 -3.077 11.233 1.00 79.75 383 ARG A N 1
ATOM 3006 C CA . ARG A 1 383 ? -27.101 -2.938 10.305 1.00 79.75 383 ARG A CA 1
ATOM 3007 C C . ARG A 1 383 ? -26.695 -3.293 8.881 1.00 79.75 383 ARG A C 1
ATOM 3009 O O . ARG A 1 383 ? -27.398 -4.052 8.220 1.00 79.75 383 ARG A O 1
ATOM 3016 N N . LEU A 1 384 ? -25.545 -2.795 8.436 1.00 81.31 384 LEU A N 1
ATOM 3017 C CA . LEU A 1 384 ? -25.006 -3.050 7.106 1.00 81.31 384 LEU A CA 1
ATOM 3018 C C . LEU A 1 384 ? -24.623 -4.526 6.904 1.00 81.31 384 LEU A C 1
ATOM 3020 O O . LEU A 1 384 ? -24.962 -5.117 5.878 1.00 81.31 384 LEU A O 1
ATOM 3024 N N . VAL A 1 385 ? -23.946 -5.133 7.884 1.00 79.81 385 VAL A N 1
ATOM 3025 C CA . VAL A 1 385 ? -23.565 -6.557 7.843 1.00 79.81 385 VAL A CA 1
ATOM 3026 C C . VAL A 1 385 ? -24.804 -7.459 7.939 1.00 79.81 385 VAL A C 1
ATOM 3028 O O . VAL A 1 385 ? -24.959 -8.392 7.150 1.00 79.81 385 VAL A O 1
ATOM 3031 N N . GLY A 1 386 ? -25.727 -7.152 8.853 1.00 66.94 386 GLY A N 1
ATOM 3032 C CA . GLY A 1 386 ? -26.962 -7.906 9.072 1.00 66.94 386 GLY A CA 1
ATOM 3033 C C . GLY A 1 386 ? -27.923 -7.857 7.883 1.00 66.94 386 GLY A C 1
ATOM 3034 O O . GLY A 1 386 ? -28.475 -8.889 7.504 1.00 66.94 386 GLY A O 1
ATOM 3035 N N . ALA A 1 387 ? -28.064 -6.697 7.230 1.00 67.25 387 ALA A N 1
ATOM 3036 C CA . ALA A 1 387 ? -28.876 -6.554 6.021 1.00 67.25 387 ALA A CA 1
ATOM 3037 C C . ALA A 1 387 ? -28.397 -7.474 4.887 1.00 67.25 387 ALA A C 1
ATOM 3039 O O . ALA A 1 387 ? -29.214 -8.011 4.141 1.00 67.25 387 ALA A O 1
ATOM 3040 N N . ARG A 1 388 ? -27.081 -7.708 4.781 1.00 61.06 388 ARG A N 1
ATOM 3041 C CA . ARG A 1 388 ? -26.528 -8.617 3.772 1.00 61.06 388 ARG A CA 1
ATOM 3042 C C . ARG A 1 388 ? -26.765 -10.086 4.085 1.00 61.06 388 ARG A C 1
ATOM 3044 O O . ARG A 1 388 ? -27.158 -10.812 3.176 1.00 61.06 388 ARG A O 1
ATOM 3051 N N . SER A 1 389 ? -26.600 -10.494 5.344 1.00 56.53 389 SER A N 1
ATOM 3052 C CA . SER A 1 389 ? -26.887 -11.870 5.778 1.00 56.53 389 SER A CA 1
ATOM 3053 C C . SER A 1 389 ? -28.350 -12.258 5.511 1.00 56.53 389 SER A C 1
ATOM 3055 O O . SER A 1 389 ? -28.637 -13.349 5.019 1.00 56.53 389 SER A O 1
ATOM 3057 N N . LEU A 1 390 ? -29.277 -11.315 5.724 1.00 45.31 390 LEU A N 1
ATOM 3058 C CA . LEU A 1 390 ? -30.702 -11.498 5.436 1.00 45.31 390 LEU A CA 1
ATOM 3059 C C . LEU A 1 390 ? -31.009 -11.519 3.929 1.00 45.31 390 LEU A C 1
ATOM 3061 O O . LEU A 1 390 ? -31.846 -12.308 3.499 1.00 45.31 390 LEU A O 1
ATOM 3065 N N . SER A 1 391 ? -30.314 -10.720 3.109 1.00 49.09 391 SER A N 1
ATOM 3066 C CA . SER A 1 391 ? -30.486 -10.769 1.648 1.00 49.09 391 SER A CA 1
ATOM 3067 C C . SER A 1 391 ? -29.940 -12.052 1.008 1.00 49.09 391 SER A C 1
ATOM 3069 O O . SER A 1 391 ? -30.509 -12.522 0.030 1.00 49.09 391 SER A O 1
ATOM 3071 N N . SER A 1 392 ? -28.896 -12.669 1.579 1.00 47.41 392 SER A N 1
ATOM 3072 C CA . SER A 1 392 ? -28.379 -13.965 1.107 1.00 47.41 392 SER A CA 1
ATOM 3073 C C . SER A 1 392 ? -29.267 -15.161 1.472 1.00 47.41 392 SER A C 1
ATOM 3075 O O . SER A 1 392 ? -29.078 -16.236 0.917 1.00 47.41 392 SER A O 1
ATOM 3077 N N . GLY A 1 393 ? -30.248 -14.991 2.368 1.00 38.44 393 GLY A N 1
ATOM 3078 C CA . GLY A 1 393 ? -31.243 -16.021 2.689 1.00 38.44 393 GLY A CA 1
ATOM 3079 C C . GLY A 1 393 ? -32.459 -16.058 1.752 1.00 38.44 393 GLY A C 1
ATOM 3080 O O . GLY A 1 393 ? -33.295 -16.944 1.896 1.00 38.44 393 GLY A O 1
ATOM 3081 N N . LEU A 1 394 ? -32.584 -15.111 0.812 1.00 36.56 394 LEU A N 1
ATOM 3082 C CA . LEU A 1 394 ? -33.762 -14.957 -0.059 1.00 36.56 394 LEU A CA 1
ATOM 3083 C C . LEU A 1 394 ? -33.428 -14.806 -1.555 1.00 36.56 394 LEU A C 1
ATOM 3085 O O . LEU A 1 394 ? -34.250 -14.299 -2.316 1.00 36.56 394 LEU A O 1
ATOM 3089 N N . GLY A 1 395 ? -32.262 -15.271 -2.008 1.00 38.47 395 GLY A N 1
ATOM 3090 C CA . GLY A 1 395 ? -31.989 -15.342 -3.446 1.00 38.47 395 GLY A CA 1
ATOM 3091 C C . GLY A 1 395 ? -30.517 -15.413 -3.822 1.00 38.47 395 GLY A C 1
ATOM 3092 O O . GLY A 1 395 ? -29.943 -14.412 -4.248 1.00 38.47 395 GLY A O 1
ATOM 3093 N N . LEU A 1 396 ? -29.953 -16.614 -3.719 1.00 34.56 396 LEU A N 1
ATOM 3094 C CA . LEU A 1 396 ? -29.091 -17.200 -4.747 1.00 34.56 396 LEU A CA 1
ATOM 3095 C C . LEU A 1 396 ? -29.608 -18.608 -5.033 1.00 34.56 396 LEU A C 1
ATOM 3097 O O . LEU A 1 396 ? -29.892 -19.320 -4.042 1.00 34.56 396 LEU A O 1
#

Foldseek 3Di:
DDPDPPPDPVVVVVVVVVVVVVVVVVVVVCVLLVCQLDPQLVCLLVSLVVLLVQLQAAVSLVVSLVSQPVCPRQGGHLLLLLVVLLLLLVLLLVVDPPVSVCLLCVLVVVPPPDDPPCVVVSVPPDRVSVVRPDPPDPDDDDDDDDPDPDPSDQDPSNLSSNLSSLSSLLSSLQNYVVSLVVCCPPPSSVPLSSLLSVLQGPHDLVSNLSSLSSLLSSCQDQVSLQVNLQSCLSNPLPPPADDPDPPDDDHPLCCVVPPCLVVLHDSNLLSNLSSVVSSVVYDHDQQRCPPRDAGDDVSVLCCLPPSQQLCLVVGHHPDPVVSVSSNCSSVSVLCVQQVPDDDDPCQVVWDWDADPVGDTGTHHHGSNVVSVVCCPDPHSVVVVVVVVVVVVVPDD

InterPro domains:
  IPR021827 Nucleoporin Nup186/Nup192/Nup205 [PF11894] (26-384)
  IPR021827 Nucleoporin Nup186/Nup192/Nup205 [PTHR31344] (5-369)

Radius of gyration: 26.1 Å; chains: 1; bounding box: 72×96×68 Å

Secondary structure (DSSP, 8-state):
--------HHHHHHHHHHHHHHHHHHHHHHHHHHHHHS--GGGHHHHHHHHHHHT-SHHHHHHHHHHHHH--STTS-HHHHHHHHHHHHHHHHHTS-HHHHHHHHHHHHTT--S-TTSHHHHTT---TTHHHH-------------------S--HHHHHHHHHHHHHHHHHHHH-HHHHHHHHH-TTT-HHHHHHHHHHSS--HHHHHHHHHHHHHH--SHHHHHHHHHHHHHHTSS--S--SS-S---SHHHHIIIIIHHHT--HHHHHHHHHHHHHTTSPPPTTTTTTTSS-SSHHHHHIIIIIIITTTTTS--SSHHHHHHHHHHHHHHHHHHHHT----HHHHH-EEEE-TTS-EEEEPPPHHHHHHHHHHTT-HHHHHHHHHHHHTTS--

Sequence (396 aa):
MFRRSTASSSDMNYSLNEVFQLKLNVVLFKFVRMAGEMLPPTLFVPYLKMLRSLASSPQCSRYAFNMLKENSSNNLSWDHFFSSLESLVYCESSALDHAAIETVLLNYCVQTTTRGNVLSGVLSGHCPYYNNLRQELPPSTDTVYRHRVYPRGITPQEIQGLQAVLGVTRTVAEYDDCAQVALCENPHWNALNILLGLVSCSVPIPLKAELLLTLAALARSPNTAATLWHSLEASQILTTVPSISSYQPRGVQTELEEIESRNEEFPLTRALLHLVDVLTNLPVPRLLGAGSRTPGFDPYLQFIMNSVFLRFNTRTYKNPGEKWEVANGCLKLLVKFVTQYEPHLEDFVGKQVELQGGGLTQVNPPPGFHLMIALNSKSELIRLVGARSLSSGLGL

Organism: Timema poppense (NCBI:txid170557)

pLDDT: mean 76.76, std 21.27, range [26.55, 98.44]